Protein AF-A0AAD6PN70-F1 (afdb_monomer)

Secondary structure (DSSP, 8-state):
-------S----TT--EEEEES---S-SS----SS---S-TT--EEEEES-TT---SEEGGGGGGGTT--EEEEES-TT--EEEEPPSS---S---EEE-TT--EEEEES-TT--EEEESSEEE-TT--EEEEES-TT---SEE-TT--GGGS---------EEE-TTEE-TT--EEEEES-TT--EEE-SS--TTTTTT--EEEEE-S---GGGS-TTSHHHHTT-PPP-------S-EEEEES-TT--EEEEHHHHHT-TT--EEEEES---SEEEE--TTS-SS-EEE-TT--EEEEES-TT--BSSSSS-EEE-TT--EEEEES-TT--SS------TTS-PPPPSS-HHHHGGG-SEEEE-HHHHHHHHTTSS-GGGGTT--EEEEES-SS--TTSGGG-TT--EEEEES---SEEE-S---HHHHHHHTT--EEEEES-TT--EEE-S-HHHHHHGGG--EEEEES-TT---SS-TT---SS--EEEEES-SS---SEEHHHHHH-TT--EEEEES-SS--BSEE--GGGTT-EEE-TT--EEEEES-TT--BSBSS--EEE-TT--EEEEES-TT---SBSS-EE-TT---EESSTT---EE--SSHHHHHHHTT-

Foldseek 3Di:
DPPDDPDDDDAPAPAAEDEAEQDADQENDDDDPDPDPLRAQRHAEYEYEQHANHQEAEEQVCLVSLLNHAYDYDEQNANHQEHYEYDPDDDDPDQDERENARHQYDEAYNHQNHQEHYAGQAYAHANHAEYAHEQHQNHQANYHHPPPPVVPPDPDPDVPLREHYEQRYAHQNHAEYHAEANQQHQHNYDLDYDLRHLLNHAYAEAEHPDQPCPPDPNVCSVPVVPDDPPDDPPPPQRHEHEYEQHANHQEQEEPSNQQSPLSHQEYYYYNYQHQEHYEYHPPDPQEEEGENARHQEYAAYQHQNHAENYQGHYAYYDQQHAYDHHYNNPNADQPDAPDDDDDDPDHDHRHHVLNRLQNYQEYEDEPVRLVCQLVPVDQLVSNVNHAEYEYEAAAEASASSQLSRQNYAEYEYEHYEYQEHDEQDHDPSNLNSLLNHQYYAYYQHQNHQEDYDPHPSNLNSQLNHQEYHHENHANHAEHDPQQHANQNHAYYYYENHANHQEHYEPNRQLRQQNHAYDEHEQHANHQAHYEYDQVCAAAEGENNRHAEAYAYQHANHQENYAGAYAYEDARHAEAEHENHQNHQFHYPYHYHDPNYDWYAHDPVRPDTDDDPDRRVRSNVVND

Sequence (623 aa):
MMKQKLCMQIQFPNLEDLKLSSIEVEKIWQDQPGELSCWFVRLTSLIVEGCRNLKYLFTTSMVESLAQLKRLELCDCVSMEEIIIKNGLGEEEQAWIMMLPKLEFLKLKGLPKLTRFCTGHLIQCCFLQELWIEDCPALKTFISNSFSTDAVANNQFEETNSTLFDEKVAFSNIEELRIFGMDNLNMIWHTEFHSDSFCKLKVLRVETRKQVVEYFPTQYAEKISEFRAPGGKLLCFTGRVSARNCPSLKSLFPASVALGLPHLEELKLYCCGVEEIVAEEERLGEAPKFVFPKTSSFILWHLPKLKSFYPGRHTSEWPVLKKIDVSRCDEVPVFDLEQDQLGIQIQQPLFSFEKVIPNLEELYLNVKDAVKVCQGQFSADLFHKLRVLTLRCFDAAPFGILNRFHNMEKLVVTHSYFKELFPCQLVDEEEHTLARIRCLELVYLPDLEKIWNQDLRVDQLLQNLETLEVLSCDSLINLAPSASSFGNLTALKVEDCEALKYLVTSSTARSLAQLSVMSIKECKIVAEIVAGNEDEAGNEIIFRKLESLKLVCLANLTSFCSVNFTFRFPRLTEVIVTNCPKMKTFSLGILSTPRLQKVWLSDEKDKGHWKGDLNITIQQLHI

Solvent-accessible surface area (backbone atoms only — not comparable to full-atom values): 31652 Å² total; per-residue (Å²): 142,86,89,73,74,92,66,89,84,84,65,40,60,81,42,37,73,47,79,46,66,62,44,87,42,54,59,87,72,79,93,70,93,66,95,83,77,62,47,29,64,42,24,29,34,42,37,38,32,46,22,52,48,23,32,42,72,45,42,55,84,49,44,74,32,38,49,47,24,27,34,42,37,42,32,44,22,50,40,22,37,31,43,33,40,68,72,92,73,88,81,71,99,62,89,54,69,47,57,38,66,39,24,32,37,43,37,42,30,41,22,53,46,22,40,28,48,32,59,52,64,32,42,38,29,56,43,23,29,35,41,37,42,29,36,30,60,43,46,45,26,45,57,41,64,96,72,80,71,72,70,80,80,53,99,64,89,65,85,70,88,59,25,34,37,43,62,41,52,43,36,43,40,22,29,36,42,39,40,31,37,42,67,77,50,35,31,61,58,40,70,60,62,56,88,59,35,47,45,49,49,24,33,39,40,38,35,30,72,57,72,79,50,86,86,41,67,82,93,48,39,80,66,61,77,68,68,67,74,80,93,62,83,82,70,89,73,75,7,39,41,36,39,33,31,32,64,47,23,39,38,75,40,40,46,75,52,55,63,38,31,59,60,33,30,32,43,38,40,31,43,28,31,27,34,22,51,28,36,76,42,95,86,61,67,91,56,52,74,39,58,28,67,46,23,31,36,42,36,40,34,42,22,72,54,24,49,34,42,44,85,63,61,66,47,59,45,47,84,49,28,23,33,46,34,72,36,63,37,80,63,42,50,62,86,53,77,92,75,94,63,84,96,55,97,69,83,62,41,65,40,64,50,84,77,32,42,61,52,20,34,34,43,46,35,32,57,75,55,41,53,49,58,56,73,59,79,55,67,50,75,42,35,64,52,26,29,35,44,33,41,36,59,29,70,57,58,76,77,76,52,53,55,48,38,80,52,30,32,32,44,32,42,30,54,28,57,27,46,48,67,43,73,92,76,74,56,78,61,38,52,64,28,50,43,48,28,30,32,43,37,40,37,40,23,52,47,22,41,33,51,44,64,92,33,77,65,62,35,58,29,50,21,49,22,30,32,42,38,40,31,36,27,34,40,21,40,42,67,58,46,74,82,36,44,33,57,46,22,28,37,41,39,40,32,46,21,52,46,21,45,31,48,36,30,50,62,24,52,51,30,32,37,45,20,30,37,42,37,41,31,48,26,42,50,22,37,27,44,36,44,63,60,74,91,53,52,68,42,77,38,49,32,59,40,25,32,35,42,36,43,31,43,22,56,40,22,37,25,46,22,82,45,39,34,30,40,38,25,70,43,24,47,42,37,33,57,22,67,38,85,49,35,56,35,43,51,72,31,55,78,42,52,87,51,50,72,40,37,20,55,47,96,84,58,85,54,65,47,67,70,94,42,69,41,63,34,40,43,58,76,80,108

Nearest PDB structures (foldseek):
  3wpe-assembly1_A-2  TM=3.042E-01  e=4.764E-06  Bos taurus
  8yn1-assembly1_C  TM=4.260E-01  e=6.886E-04  Arabidopsis thaliana
  3v47-assembly1_B  TM=3.946E-01  e=7.193E-04  Danio rerio
  7r53-assembly1_B  TM=2.955E-01  e=2.500E-05  Homo sapiens
  7crf-assembly1_A  TM=2.122E-01  e=2.878E-04  Homo sapiens

pLDDT: mean 78.79, std 17.65, range [23.25, 98.25]

Structure (mmCIF, N/CA/C/O backbone):
data_AF-A0AAD6PN70-F1
#
_entry.id   AF-A0AAD6PN70-F1
#
loop_
_atom_site.group_PDB
_atom_site.id
_atom_site.type_symbol
_atom_site.label_atom_id
_atom_site.label_alt_id
_atom_site.label_comp_id
_atom_site.label_asym_id
_atom_site.label_entity_id
_atom_site.label_seq_id
_atom_site.pdbx_PDB_ins_code
_atom_site.Cartn_x
_atom_site.Cartn_y
_atom_site.Cartn_z
_atom_site.occupancy
_atom_site.B_iso_or_equiv
_atom_site.auth_seq_id
_atom_site.auth_comp_id
_atom_site.auth_asym_id
_atom_site.auth_atom_id
_atom_site.pdbx_PDB_model_num
ATOM 1 N N . MET A 1 1 ? -46.503 27.490 -9.484 1.00 31.95 1 MET A N 1
ATOM 2 C CA . MET A 1 1 ? -47.597 27.356 -8.497 1.00 31.95 1 MET A CA 1
ATOM 3 C C . MET A 1 1 ? -47.939 25.871 -8.338 1.00 31.95 1 MET A C 1
ATOM 5 O O . MET A 1 1 ? -48.911 25.403 -8.899 1.00 31.95 1 MET A O 1
ATOM 9 N N . MET A 1 2 ? -47.104 25.127 -7.606 1.00 26.52 2 MET A N 1
ATOM 10 C CA . MET A 1 2 ? -47.405 23.790 -7.067 1.00 26.52 2 MET A CA 1
ATOM 11 C C . MET A 1 2 ? -47.006 23.817 -5.585 1.00 26.52 2 MET A C 1
ATOM 13 O O . MET A 1 2 ? -46.006 23.255 -5.165 1.00 26.52 2 MET A O 1
ATOM 17 N N . LYS A 1 3 ? -47.762 24.590 -4.796 1.00 34.62 3 LYS A N 1
ATOM 18 C CA . LYS A 1 3 ? -47.795 24.461 -3.336 1.00 34.62 3 LYS A CA 1
ATOM 19 C C . LYS A 1 3 ? -48.897 23.452 -3.026 1.00 34.62 3 LYS A C 1
ATOM 21 O O . LYS A 1 3 ? -50.036 23.850 -2.807 1.00 34.62 3 LYS A O 1
ATOM 26 N N . GLN A 1 4 ? -48.582 22.162 -3.042 1.00 39.41 4 GLN A N 1
ATOM 27 C CA . GLN A 1 4 ? -49.443 21.155 -2.429 1.00 39.41 4 GLN A CA 1
ATOM 28 C C . GLN A 1 4 ? -48.640 20.407 -1.372 1.00 39.41 4 GLN A C 1
ATOM 30 O O . GLN A 1 4 ? -47.782 19.583 -1.665 1.00 39.41 4 GLN A O 1
ATOM 35 N N . LYS A 1 5 ? -48.937 20.777 -0.121 1.00 42.34 5 LYS A N 1
ATOM 36 C CA . LYS A 1 5 ? -48.753 19.956 1.074 1.00 42.34 5 LYS A CA 1
ATOM 37 C C . LYS A 1 5 ? -49.223 18.531 0.757 1.00 42.34 5 LYS A C 1
ATOM 39 O O . LYS A 1 5 ? -50.342 18.383 0.269 1.00 42.34 5 LYS A O 1
ATOM 44 N N . LEU A 1 6 ? -48.440 17.510 1.112 1.00 41.53 6 LEU A N 1
ATOM 45 C CA . LEU A 1 6 ? -48.989 16.180 1.395 1.00 41.53 6 LEU A CA 1
ATOM 46 C C . LEU A 1 6 ? -49.960 16.353 2.574 1.00 41.53 6 LEU A C 1
ATOM 48 O O . LEU A 1 6 ? -49.561 16.452 3.731 1.00 41.53 6 LEU A O 1
ATOM 52 N N . CYS A 1 7 ? -51.231 16.570 2.247 1.00 40.91 7 CYS A N 1
ATOM 53 C CA . CYS A 1 7 ? -52.303 16.865 3.182 1.00 40.91 7 CYS A CA 1
ATOM 54 C C . CYS A 1 7 ? -53.097 15.577 3.410 1.00 40.91 7 CYS A C 1
ATOM 56 O O . CYS A 1 7 ? -53.601 15.003 2.452 1.00 40.91 7 CYS A O 1
ATOM 58 N N . MET A 1 8 ? -53.145 15.152 4.675 1.00 41.69 8 MET A N 1
ATOM 59 C CA . MET A 1 8 ? -54.176 14.355 5.357 1.00 41.69 8 MET A CA 1
ATOM 60 C C . MET A 1 8 ? -54.961 13.324 4.513 1.00 41.69 8 MET A C 1
ATOM 62 O O . MET A 1 8 ? -55.828 13.711 3.741 1.00 41.69 8 MET A O 1
ATOM 66 N N . GLN A 1 9 ? -54.716 12.028 4.787 1.00 46.47 9 GLN A N 1
ATOM 67 C CA . GLN A 1 9 ? -55.476 10.795 4.436 1.00 46.47 9 GLN A CA 1
ATOM 68 C C . GLN A 1 9 ? -54.750 9.726 3.599 1.00 46.47 9 GLN A C 1
ATOM 70 O O . GLN A 1 9 ? -55.306 8.646 3.416 1.00 46.47 9 GLN A O 1
ATOM 75 N N . ILE A 1 10 ? -53.514 9.935 3.137 1.00 52.09 10 ILE A N 1
ATOM 76 C CA . ILE A 1 10 ? -52.811 8.898 2.361 1.00 52.09 10 ILE A CA 1
ATOM 77 C C . ILE A 1 10 ? -51.907 8.079 3.287 1.00 52.09 10 ILE A C 1
ATOM 79 O O . ILE A 1 10 ? -50.810 8.506 3.636 1.00 52.09 10 ILE A O 1
ATOM 83 N N . GLN A 1 11 ? -52.385 6.904 3.698 1.00 57.03 11 GLN A N 1
ATOM 84 C CA . GLN A 1 11 ? -51.545 5.868 4.301 1.00 57.03 11 GLN A CA 1
ATOM 85 C C . GLN A 1 11 ? -50.881 5.058 3.184 1.00 57.03 11 GLN A C 1
ATOM 87 O O . GLN A 1 11 ? -51.539 4.690 2.209 1.00 57.03 11 GLN A O 1
ATOM 92 N N . PHE A 1 12 ? -49.601 4.724 3.348 1.00 64.44 12 PHE A N 1
ATOM 93 C CA . PHE A 1 12 ? -48.882 3.825 2.446 1.00 64.44 12 PHE A CA 1
ATOM 94 C C . PHE A 1 12 ? -48.559 2.503 3.162 1.00 64.44 12 PHE A C 1
ATOM 96 O O . PHE A 1 12 ? -47.392 2.180 3.384 1.00 64.44 12 PHE A O 1
ATOM 103 N N . PRO A 1 13 ? -49.574 1.701 3.541 1.00 67.94 13 PRO A N 1
ATOM 104 C CA . PRO A 1 13 ? -49.379 0.536 4.405 1.00 67.94 13 PRO A CA 1
ATOM 105 C C . PRO A 1 13 ? -48.530 -0.571 3.764 1.00 67.94 13 PRO A C 1
ATOM 107 O O . PRO A 1 13 ? -48.005 -1.409 4.484 1.00 67.94 13 PRO A O 1
ATOM 110 N N . ASN A 1 14 ? -48.390 -0.576 2.433 1.00 76.69 14 ASN A N 1
ATOM 111 C CA . ASN A 1 14 ? -47.619 -1.561 1.665 1.00 76.69 14 ASN A CA 1
ATOM 112 C C . ASN A 1 14 ? -46.322 -1.006 1.060 1.00 76.69 14 ASN A C 1
ATOM 114 O O . ASN A 1 14 ? -45.699 -1.691 0.257 1.00 76.69 14 ASN A O 1
ATOM 118 N N . LEU A 1 15 ? -45.941 0.234 1.373 1.00 80.44 15 LEU A N 1
ATOM 119 C CA . LEU A 1 15 ? -44.710 0.809 0.839 1.00 80.44 15 LEU A CA 1
ATOM 120 C C . LEU A 1 15 ? -43.511 0.235 1.595 1.00 80.44 15 LEU A C 1
ATOM 122 O O . LEU A 1 15 ? -43.388 0.458 2.795 1.00 80.44 15 LEU A O 1
ATOM 126 N N . GLU A 1 16 ? -42.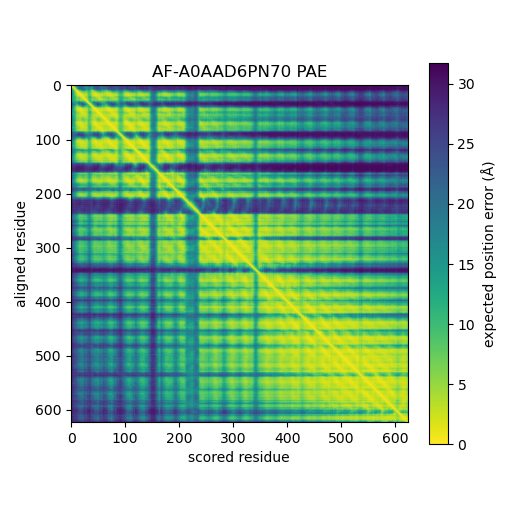658 -0.496 0.880 1.00 87.69 16 GLU A N 1
ATOM 127 C CA . GLU A 1 16 ? -41.459 -1.151 1.423 1.00 87.69 16 GLU A CA 1
ATOM 128 C C . GLU A 1 16 ? -40.186 -0.340 1.126 1.00 87.69 16 GLU A C 1
ATOM 130 O O . GLU A 1 16 ? -39.334 -0.188 2.002 1.00 87.69 16 GLU A O 1
ATOM 135 N N . ASP A 1 17 ? -40.104 0.283 -0.053 1.00 89.81 17 ASP A N 1
ATOM 136 C CA . ASP A 1 17 ? -38.968 1.102 -0.481 1.00 89.81 17 ASP A CA 1
ATOM 137 C C . ASP A 1 17 ? -39.414 2.516 -0.863 1.00 89.81 17 ASP A C 1
ATOM 139 O O . ASP A 1 17 ? -40.289 2.706 -1.712 1.00 89.81 17 ASP A O 1
ATOM 143 N N . LEU A 1 18 ? -38.778 3.524 -0.270 1.00 89.19 18 LEU A N 1
ATOM 144 C CA . LEU A 1 18 ? -39.019 4.928 -0.580 1.00 89.19 18 LEU A CA 1
ATOM 145 C C . LEU A 1 18 ? -37.702 5.636 -0.904 1.00 89.19 18 LEU A C 1
ATOM 147 O O . LEU A 1 18 ? -36.805 5.712 -0.068 1.00 89.19 18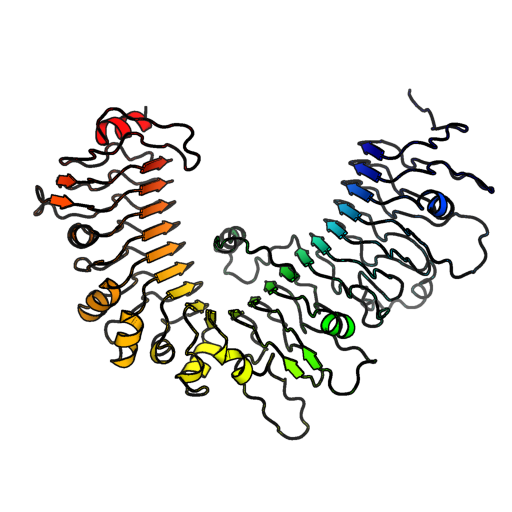 LEU A O 1
ATOM 151 N N . LYS A 1 19 ? -37.604 6.209 -2.108 1.00 90.94 19 LYS A N 1
ATOM 152 C CA . LYS A 1 19 ? -36.508 7.104 -2.495 1.00 90.94 19 LYS A CA 1
ATOM 153 C C . LYS A 1 19 ? -37.036 8.516 -2.739 1.00 90.94 19 LYS A C 1
ATOM 155 O O . LYS A 1 19 ? -37.896 8.725 -3.589 1.00 90.94 19 LYS A O 1
ATOM 160 N N . LEU A 1 20 ? -36.495 9.478 -2.003 1.00 88.81 20 LEU A N 1
ATOM 161 C CA . LEU A 1 20 ? -36.787 10.902 -2.108 1.00 88.81 20 LEU A CA 1
ATOM 162 C C . LEU A 1 20 ? -35.551 11.608 -2.660 1.00 88.81 20 LEU A C 1
ATOM 164 O O . LEU A 1 20 ? -34.488 11.570 -2.046 1.00 88.81 20 LEU A O 1
ATOM 168 N N . SER A 1 21 ? -35.670 12.257 -3.814 1.00 90.38 21 SER A N 1
ATOM 169 C CA . SER A 1 21 ? -34.531 12.913 -4.459 1.00 90.38 21 SER A CA 1
ATOM 170 C C . SER A 1 21 ? -34.855 14.347 -4.841 1.00 90.38 21 SER A C 1
ATOM 172 O O . SER A 1 21 ? -35.908 14.610 -5.417 1.00 90.38 21 SER A O 1
ATOM 174 N N . SER A 1 22 ? -33.937 15.263 -4.527 1.00 87.56 22 SER A N 1
ATOM 175 C CA . SER A 1 22 ? -33.993 16.676 -4.931 1.00 87.56 22 SER A CA 1
ATOM 176 C C . SER A 1 22 ? -35.295 17.389 -4.551 1.00 87.56 22 SER A C 1
ATOM 178 O O . SER A 1 22 ? -35.781 18.248 -5.282 1.00 87.56 22 SER A O 1
ATOM 180 N N . ILE A 1 23 ? -35.870 17.041 -3.397 1.00 82.62 23 ILE A N 1
ATOM 181 C CA . ILE A 1 23 ? -37.094 17.674 -2.905 1.00 82.62 23 ILE A CA 1
ATOM 182 C C . ILE A 1 23 ? -36.752 19.026 -2.268 1.00 82.62 23 ILE A C 1
ATOM 184 O O . ILE A 1 23 ? -35.863 19.132 -1.422 1.00 82.62 23 ILE A O 1
ATOM 188 N N . GLU A 1 24 ? -37.493 20.065 -2.649 1.00 81.31 24 GLU A N 1
ATOM 189 C CA . GLU A 1 24 ? -37.290 21.451 -2.202 1.00 81.31 24 GLU A CA 1
ATOM 190 C C . GLU A 1 24 ? -38.154 21.835 -0.983 1.00 81.31 24 GLU A C 1
ATOM 192 O O . GLU A 1 24 ? -38.578 22.982 -0.849 1.00 81.31 24 GLU A O 1
ATOM 197 N N . VAL A 1 25 ? -38.437 20.890 -0.079 1.00 78.62 25 VAL A N 1
ATOM 198 C CA . VAL A 1 25 ? -39.229 21.140 1.142 1.00 78.62 25 VAL A CA 1
ATOM 199 C C . VAL A 1 25 ? -38.338 21.236 2.378 1.00 78.62 25 VAL A C 1
ATOM 201 O O . VAL A 1 25 ? -37.333 20.539 2.476 1.00 78.62 25 VAL A O 1
ATOM 204 N N . GLU A 1 26 ? -38.729 22.067 3.346 1.00 77.56 26 GLU A N 1
ATOM 205 C CA . GLU A 1 26 ? -38.065 22.114 4.661 1.00 77.56 26 GLU A CA 1
ATOM 206 C C . GLU A 1 26 ? -38.448 20.932 5.559 1.00 77.56 26 GLU A C 1
ATOM 208 O O . GLU A 1 26 ? -37.679 20.543 6.437 1.00 77.56 26 GLU A O 1
ATOM 213 N N . LYS A 1 27 ? -39.638 20.365 5.324 1.00 74.56 27 LYS A N 1
ATOM 214 C CA . LYS A 1 27 ? -40.237 19.270 6.084 1.00 74.56 27 LYS A CA 1
ATOM 215 C C . LYS A 1 27 ? -41.025 18.360 5.144 1.00 74.56 27 LYS A C 1
ATOM 217 O O . LYS A 1 27 ? -41.830 18.854 4.354 1.00 74.56 27 LYS A O 1
ATOM 222 N N . ILE A 1 28 ? -40.802 17.049 5.236 1.00 74.88 28 ILE A N 1
ATOM 223 C CA . ILE A 1 28 ? -41.496 16.055 4.398 1.00 74.88 28 ILE A CA 1
ATOM 224 C C . ILE A 1 28 ? -42.844 15.657 5.019 1.00 74.88 28 ILE A C 1
ATOM 226 O O . ILE A 1 28 ? -43.854 15.579 4.320 1.00 74.88 28 ILE A O 1
ATOM 230 N N . TRP A 1 29 ? -42.871 15.438 6.333 1.00 75.19 29 TRP A N 1
ATOM 231 C CA . TRP A 1 29 ? -44.029 14.909 7.063 1.00 75.19 29 TRP A CA 1
ATOM 232 C C . TRP A 1 29 ? -44.778 16.020 7.807 1.00 75.19 29 TRP A C 1
ATOM 234 O O . TRP A 1 29 ? -44.220 17.083 8.034 1.00 75.19 29 TRP A O 1
ATOM 244 N N . GLN A 1 30 ? -46.038 15.832 8.197 1.00 62.38 30 GLN A N 1
ATOM 245 C CA . GLN A 1 30 ? -46.723 16.779 9.096 1.00 62.38 30 GLN A CA 1
ATOM 246 C C . GLN A 1 30 ? -46.677 16.255 10.530 1.00 62.38 30 GLN A C 1
ATOM 248 O O . GLN A 1 30 ? -46.897 15.066 10.733 1.00 62.38 30 GLN A O 1
ATOM 253 N N . ASP A 1 31 ? -46.470 17.142 11.509 1.00 55.44 31 ASP A N 1
ATOM 254 C CA . ASP A 1 31 ? -46.673 16.791 12.920 1.00 55.44 31 ASP A CA 1
ATOM 255 C C . ASP A 1 31 ? -48.175 16.655 13.151 1.00 55.44 31 ASP A C 1
ATOM 257 O O . ASP A 1 31 ? -48.921 17.624 12.993 1.00 55.44 31 ASP A O 1
ATOM 261 N N . GLN A 1 32 ? -48.637 15.455 13.482 1.00 53.44 32 GLN A N 1
ATOM 262 C CA . GLN A 1 32 ? -50.005 15.229 13.935 1.00 53.44 32 GLN A CA 1
ATOM 263 C C . GLN A 1 32 ? -49.931 14.877 15.425 1.00 53.44 32 GLN A C 1
ATOM 265 O O . GLN A 1 32 ? -49.377 13.830 15.759 1.00 53.44 32 GLN A O 1
ATOM 270 N N . PRO A 1 33 ? -50.438 15.731 16.329 1.00 43.59 33 PRO A N 1
ATOM 271 C CA . PRO A 1 33 ? -50.589 15.365 17.727 1.00 43.59 33 PRO A CA 1
ATOM 272 C C . PRO A 1 33 ? -51.798 14.429 17.861 1.00 43.59 33 PRO A C 1
ATOM 274 O O . PRO A 1 33 ? -52.919 14.813 17.527 1.00 43.59 33 PRO A O 1
ATOM 277 N N . GLY A 1 34 ? -51.573 13.203 18.333 1.00 44.84 34 GLY A N 1
ATOM 278 C CA . GLY A 1 34 ? -52.635 12.237 18.624 1.00 44.84 34 GLY A CA 1
ATOM 279 C C . GLY A 1 34 ? -52.293 10.807 18.208 1.00 44.84 34 GLY A C 1
ATOM 280 O O . GLY A 1 34 ? -51.695 10.574 17.159 1.00 44.84 34 GLY A O 1
ATOM 281 N N . GLU A 1 35 ? -52.682 9.864 19.063 1.00 41.34 35 GLU A N 1
ATOM 282 C CA . GLU A 1 35 ? -52.554 8.413 18.912 1.00 41.34 35 GLU A CA 1
ATOM 283 C C . GLU A 1 35 ? -52.909 7.950 17.477 1.00 41.34 35 GLU A C 1
ATOM 285 O O . GLU A 1 35 ? -53.980 8.277 16.970 1.00 41.34 35 GLU A O 1
ATOM 290 N N . LEU A 1 36 ? -52.035 7.140 16.852 1.00 46.62 36 LEU A N 1
ATOM 291 C CA . LEU A 1 36 ? -52.259 6.361 15.607 1.00 46.62 36 LEU A CA 1
ATOM 292 C C . LEU A 1 36 ? -51.921 7.010 14.243 1.00 46.62 36 LEU A C 1
ATOM 294 O O . LEU A 1 36 ? -52.706 6.932 13.294 1.00 46.62 36 LEU A O 1
ATOM 298 N N . SER A 1 37 ? -50.704 7.528 14.047 1.00 50.88 37 SER A N 1
ATOM 299 C CA . SER A 1 37 ? -50.196 7.861 12.698 1.00 50.88 37 SER A CA 1
ATOM 300 C C . SER A 1 37 ? -49.232 6.800 12.135 1.00 50.88 37 SER A C 1
ATOM 302 O O . SER A 1 37 ? -48.052 7.030 11.896 1.00 50.88 37 SER A O 1
ATOM 304 N N . CYS A 1 38 ? -49.762 5.610 11.843 1.00 51.00 38 CYS A N 1
ATOM 305 C CA . CYS A 1 38 ? -49.042 4.519 11.175 1.00 51.00 38 CYS A CA 1
ATOM 306 C C . CYS A 1 38 ? -48.886 4.777 9.657 1.00 51.00 38 CYS A C 1
ATOM 308 O O . CYS A 1 38 ? -49.593 4.181 8.845 1.00 51.00 38 CYS A O 1
ATOM 310 N N . TRP A 1 39 ? -48.010 5.700 9.242 1.00 57.12 39 TRP A N 1
ATOM 311 C CA . TRP A 1 39 ? -47.881 6.079 7.819 1.00 57.12 39 TRP A CA 1
ATOM 312 C C . TRP A 1 39 ? -47.153 5.017 6.979 1.00 57.12 39 TRP A C 1
ATOM 314 O O . TRP A 1 39 ? -47.453 4.861 5.793 1.00 57.12 39 TRP A O 1
ATOM 324 N N . PHE A 1 40 ? -46.255 4.258 7.619 1.00 63.41 40 PHE A N 1
ATOM 325 C CA . PHE A 1 40 ? -45.285 3.366 6.982 1.00 63.41 40 PHE A CA 1
ATOM 326 C C . PHE A 1 40 ? -45.135 2.027 7.716 1.00 63.41 40 PHE A C 1
ATOM 328 O O . PHE A 1 40 ? -44.051 1.652 8.136 1.00 63.41 40 PHE A O 1
ATOM 335 N N . VAL A 1 41 ? -46.221 1.265 7.863 1.00 66.38 41 VAL A N 1
ATOM 336 C CA . VAL A 1 41 ? -46.200 -0.002 8.631 1.00 66.38 41 VAL A CA 1
ATOM 337 C C . VAL A 1 41 ? -45.208 -1.038 8.069 1.00 66.38 41 VAL A C 1
ATOM 339 O O . VAL A 1 41 ? -44.740 -1.901 8.810 1.00 66.38 41 VAL A O 1
ATOM 342 N N . ARG A 1 42 ? -44.877 -0.966 6.771 1.00 78.31 42 ARG A N 1
ATOM 343 C CA . ARG A 1 42 ? -44.035 -1.947 6.062 1.00 78.31 42 ARG A CA 1
ATOM 344 C C . ARG A 1 42 ? -42.753 -1.373 5.460 1.00 78.31 42 ARG A C 1
ATOM 346 O O . ARG A 1 42 ? -42.064 -2.099 4.754 1.00 78.31 42 ARG A O 1
ATOM 353 N N . LEU A 1 43 ? -42.412 -0.115 5.734 1.00 84.38 43 LEU A N 1
ATOM 354 C CA . LEU A 1 43 ? -41.240 0.504 5.117 1.00 84.38 43 LEU A CA 1
ATOM 355 C C . LEU A 1 43 ? -39.956 -0.140 5.640 1.00 84.38 43 LEU A C 1
ATOM 357 O O . LEU A 1 43 ? -39.658 -0.083 6.831 1.00 84.38 43 LEU A O 1
ATOM 361 N N . THR A 1 44 ? -39.197 -0.740 4.729 1.00 90.44 44 THR A N 1
ATOM 362 C CA . THR A 1 44 ? -37.926 -1.412 4.997 1.00 90.44 44 THR A CA 1
ATOM 363 C C . THR A 1 44 ? -36.726 -0.601 4.526 1.00 90.44 44 THR A C 1
ATOM 365 O O . THR A 1 44 ? -35.651 -0.741 5.105 1.00 90.44 44 THR A O 1
ATOM 368 N N . SER A 1 45 ? -36.885 0.265 3.525 1.00 92.56 45 SER A N 1
ATOM 369 C CA . SER A 1 45 ? -35.790 1.057 2.959 1.00 92.56 45 SER A CA 1
ATOM 370 C C . SER A 1 45 ? -36.209 2.501 2.712 1.00 92.56 45 SER A C 1
ATOM 372 O O . SER A 1 45 ? -37.216 2.762 2.052 1.00 92.56 45 SER A O 1
ATOM 374 N N . LEU A 1 46 ? -35.411 3.445 3.206 1.00 92.25 46 LEU A N 1
ATOM 375 C CA . LEU A 1 46 ? -35.573 4.870 2.942 1.00 92.25 46 LEU A CA 1
ATOM 376 C C . LEU A 1 46 ? -34.257 5.483 2.466 1.00 92.25 46 LEU A C 1
ATOM 378 O O . LEU A 1 46 ? -33.249 5.439 3.170 1.00 92.25 46 LEU A O 1
ATOM 382 N N . ILE A 1 47 ? -34.292 6.111 1.293 1.00 93.31 47 ILE A N 1
ATOM 383 C CA . ILE A 1 47 ? -33.161 6.830 0.702 1.00 93.31 47 ILE A CA 1
ATOM 384 C C . ILE A 1 47 ? -33.581 8.278 0.460 1.00 93.31 47 ILE A C 1
ATOM 386 O O . ILE A 1 47 ? -34.553 8.527 -0.249 1.00 93.31 47 ILE A O 1
ATOM 390 N N . VAL A 1 48 ? -32.842 9.241 1.004 1.00 92.94 48 VAL A N 1
ATOM 391 C CA . VAL A 1 48 ? -33.057 10.674 0.769 1.00 92.94 48 VAL A CA 1
ATOM 392 C C . VAL A 1 48 ? -31.783 11.284 0.201 1.00 92.94 48 VAL A C 1
ATOM 394 O O . VAL A 1 48 ? -30.725 11.219 0.820 1.00 92.94 48 VAL A O 1
ATOM 397 N N . GLU A 1 49 ? -31.877 11.872 -0.988 1.00 93.31 49 GLU A N 1
ATOM 398 C CA . GLU A 1 49 ? -30.720 12.315 -1.766 1.00 93.31 49 GLU A CA 1
ATOM 399 C C . GLU A 1 49 ? -30.906 13.743 -2.287 1.00 93.31 49 GLU A C 1
ATOM 401 O O . GLU A 1 49 ? -31.926 14.074 -2.893 1.00 93.31 49 GLU A O 1
ATOM 406 N N . GLY A 1 50 ? -29.928 14.619 -2.060 1.00 89.19 50 GLY A N 1
ATOM 407 C CA . GLY A 1 50 ? -29.897 15.958 -2.651 1.00 89.19 50 GLY A CA 1
ATOM 408 C C . GLY A 1 50 ? -31.043 16.88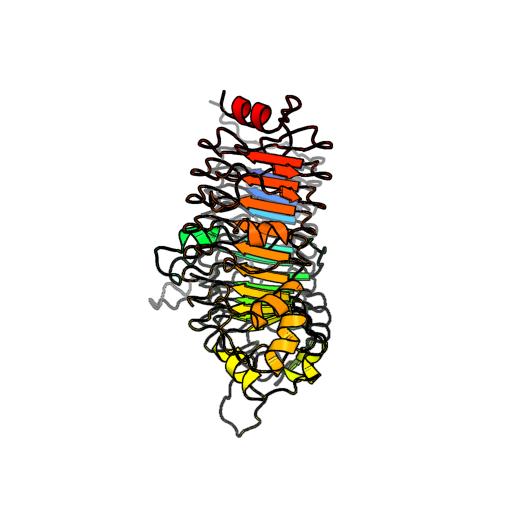6 -2.224 1.00 89.19 50 GLY A C 1
ATOM 409 O O . GLY A 1 50 ? -31.354 17.838 -2.942 1.00 89.19 50 GLY A O 1
ATOM 410 N N . CYS A 1 51 ? -31.703 16.625 -1.090 1.00 89.69 51 CYS A N 1
ATOM 411 C CA . CYS A 1 51 ? -32.784 17.464 -0.561 1.00 89.69 51 CYS A CA 1
ATOM 412 C C . CYS A 1 51 ? -32.193 18.671 0.187 1.00 89.69 51 CYS A C 1
ATOM 414 O O . CYS A 1 51 ? -31.906 18.618 1.381 1.00 89.69 51 CYS A O 1
ATOM 416 N N . ARG A 1 52 ? -31.964 19.772 -0.540 1.00 87.81 52 ARG A N 1
ATOM 417 C CA . ARG A 1 52 ? -31.132 20.900 -0.075 1.00 87.81 52 ARG A CA 1
ATOM 418 C C . ARG A 1 52 ? -31.753 21.762 1.021 1.00 87.81 52 ARG A C 1
ATOM 420 O O . ARG A 1 52 ? -30.996 22.390 1.751 1.00 87.81 52 ARG A O 1
ATOM 427 N N . ASN A 1 53 ? -33.082 21.796 1.137 1.00 88.62 53 ASN A N 1
ATOM 428 C CA . ASN A 1 53 ? -33.800 22.610 2.131 1.00 88.62 53 ASN A CA 1
ATOM 429 C C . ASN A 1 53 ? -34.225 21.811 3.371 1.00 88.62 53 ASN A C 1
ATOM 431 O O . ASN A 1 53 ? -34.673 22.406 4.349 1.00 88.62 53 ASN A O 1
ATOM 435 N N . LEU A 1 54 ? -34.098 20.482 3.331 1.00 88.50 54 LEU A N 1
ATOM 436 C CA . LEU A 1 54 ? -34.570 19.595 4.386 1.00 88.50 54 LEU A CA 1
ATOM 437 C C . LEU A 1 54 ? -33.697 19.749 5.634 1.00 88.50 54 LEU A C 1
ATOM 439 O O . LEU A 1 54 ? -32.492 19.508 5.566 1.00 88.50 54 LEU A O 1
ATOM 443 N N . LYS A 1 55 ? -34.309 20.152 6.754 1.00 88.25 55 LYS A N 1
ATOM 444 C CA . LYS A 1 55 ? -33.599 20.378 8.028 1.00 88.25 55 LYS A CA 1
ATOM 445 C C . LYS A 1 55 ? -33.607 19.167 8.952 1.00 88.25 55 LYS A C 1
ATOM 447 O O . LYS A 1 55 ? -32.649 18.973 9.693 1.00 88.25 55 LYS A O 1
ATOM 452 N N . TYR A 1 56 ? -34.675 18.376 8.890 1.00 86.56 56 TYR A N 1
ATOM 453 C CA . TYR A 1 56 ? -34.835 17.136 9.639 1.00 86.56 56 TYR A CA 1
ATOM 454 C C . TYR A 1 56 ? -35.670 16.125 8.869 1.00 86.56 56 TYR A C 1
ATOM 456 O O . TYR A 1 56 ? -36.464 16.498 8.000 1.00 86.56 56 TYR A O 1
ATOM 464 N N . LEU A 1 57 ? -35.489 14.843 9.186 1.00 85.69 57 LEU A N 1
ATOM 465 C CA . LEU A 1 57 ? -36.183 13.759 8.502 1.00 85.69 57 LEU A CA 1
ATOM 466 C C . LEU A 1 57 ? -37.425 13.298 9.258 1.00 85.69 57 LEU A C 1
ATOM 468 O O . LEU A 1 57 ? -38.464 13.140 8.632 1.00 85.69 57 LEU A O 1
ATOM 472 N N . PHE A 1 58 ? -37.336 13.090 10.569 1.00 82.19 58 PH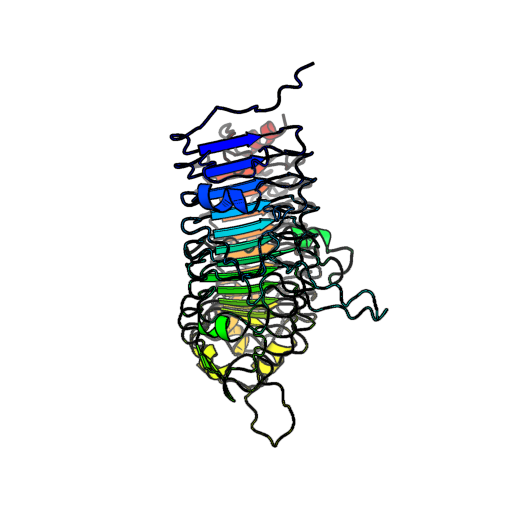E A N 1
ATOM 473 C CA . PHE A 1 58 ? -38.420 12.546 11.389 1.00 82.19 58 PHE A CA 1
ATOM 474 C C . PHE A 1 58 ? -38.608 13.337 12.679 1.00 82.19 58 PHE A C 1
ATOM 476 O O . PHE A 1 58 ? -37.721 14.077 13.103 1.00 82.19 58 PHE A O 1
ATOM 483 N N . THR A 1 59 ? -39.753 13.133 13.324 1.00 78.25 59 THR A N 1
ATOM 484 C CA . THR A 1 59 ? -39.947 13.502 14.728 1.00 78.25 59 THR A CA 1
ATOM 485 C C . THR A 1 59 ? -39.994 12.265 15.623 1.00 78.25 59 THR A C 1
ATOM 487 O O . THR A 1 59 ? -40.206 11.152 15.133 1.00 78.25 59 THR A O 1
ATOM 490 N N . THR A 1 60 ? -39.806 12.432 16.934 1.00 74.44 60 THR A N 1
ATOM 491 C CA . THR A 1 60 ? -39.804 11.321 17.905 1.00 74.44 60 THR A CA 1
ATOM 492 C C . THR A 1 60 ? -41.075 10.466 17.854 1.00 74.44 60 THR A C 1
ATOM 494 O O . THR A 1 60 ? -40.967 9.242 17.867 1.00 74.44 60 THR A O 1
ATOM 497 N N . SER A 1 61 ? -42.264 11.058 17.673 1.00 71.75 61 SER A N 1
ATOM 498 C CA . SER A 1 61 ? -43.520 10.291 17.542 1.00 71.75 61 SER A CA 1
ATOM 499 C C . SER A 1 61 ? -43.591 9.410 16.295 1.00 71.75 61 SER A C 1
ATOM 501 O O . SER A 1 61 ? -44.424 8.512 16.222 1.00 71.75 61 SER A O 1
ATOM 503 N N . MET A 1 62 ? -42.760 9.668 15.282 1.00 74.12 62 MET A N 1
ATOM 504 C CA . MET A 1 62 ? -42.758 8.881 14.048 1.00 74.12 62 MET A CA 1
ATOM 505 C C . MET A 1 62 ? -41.904 7.616 14.154 1.00 74.12 62 MET A C 1
ATOM 507 O O . MET A 1 62 ? -42.044 6.731 13.309 1.00 74.12 62 MET A O 1
ATOM 511 N N . VAL A 1 63 ? -41.032 7.507 15.161 1.00 73.19 63 VAL A N 1
ATOM 512 C CA . VAL A 1 63 ? -40.053 6.413 15.261 1.00 73.19 63 VAL A CA 1
ATOM 513 C C . VAL A 1 63 ? -40.732 5.046 15.381 1.00 73.19 63 VAL A C 1
ATOM 515 O O . VAL A 1 63 ? -40.272 4.092 14.758 1.00 73.19 63 VAL A O 1
ATOM 518 N N . GLU A 1 64 ? -41.874 4.949 16.069 1.00 71.44 64 GLU A N 1
ATOM 519 C CA . GLU A 1 64 ? -42.642 3.695 16.166 1.00 71.44 64 GLU A CA 1
ATOM 520 C C . GLU A 1 64 ? -43.093 3.172 14.794 1.00 71.44 64 GLU A C 1
ATOM 522 O O . GLU A 1 64 ? -43.101 1.965 14.545 1.00 71.44 64 GLU A O 1
ATOM 527 N N . SER A 1 65 ? -43.402 4.075 13.857 1.00 71.62 65 SER A N 1
ATOM 528 C CA . SER A 1 65 ? -43.772 3.698 12.488 1.00 71.62 65 SER A CA 1
ATOM 529 C C . SER A 1 65 ? -42.591 3.160 11.670 1.00 71.62 65 SER A C 1
ATOM 531 O O . SER A 1 65 ? -42.804 2.527 10.642 1.00 71.62 65 SER A O 1
ATOM 533 N N . LEU A 1 66 ? -41.355 3.355 12.140 1.00 75.44 66 LEU A N 1
ATOM 534 C CA . LEU A 1 66 ? -40.120 2.894 11.499 1.00 75.44 66 LEU A CA 1
ATOM 535 C C . LEU A 1 66 ? -39.633 1.549 12.057 1.00 75.44 66 LEU A C 1
ATOM 537 O O . LEU A 1 66 ? -38.518 1.126 11.756 1.00 75.44 66 LEU A O 1
ATOM 541 N N . ALA A 1 67 ? -40.455 0.836 12.835 1.00 79.00 67 ALA A N 1
ATOM 542 C CA . ALA A 1 67 ? -40.078 -0.439 13.452 1.00 79.00 67 ALA A CA 1
ATOM 543 C C . ALA A 1 67 ? -39.648 -1.532 12.446 1.00 79.00 67 ALA A C 1
ATOM 545 O O . ALA A 1 67 ? -38.983 -2.495 12.832 1.00 79.00 67 ALA A O 1
ATOM 546 N N . GLN A 1 68 ? -40.031 -1.409 11.167 1.00 85.25 68 GLN A N 1
ATOM 547 C CA . GLN A 1 68 ? -39.630 -2.326 10.092 1.00 85.25 68 GLN A CA 1
ATOM 548 C C . GLN A 1 68 ? -38.425 -1.849 9.268 1.00 85.25 68 GLN A C 1
ATOM 550 O O . GLN A 1 68 ? -37.944 -2.606 8.424 1.00 85.25 68 GLN A O 1
ATOM 555 N N . LEU A 1 69 ? -37.928 -0.632 9.510 1.00 88.81 69 LEU A N 1
ATOM 556 C CA . LEU A 1 69 ? -36.886 -0.022 8.695 1.00 88.81 69 LEU A CA 1
ATOM 557 C C . LEU A 1 69 ? -35.567 -0.780 8.863 1.00 88.81 69 LEU A C 1
ATOM 559 O O . LEU A 1 69 ? -35.036 -0.877 9.966 1.00 88.81 69 LEU A O 1
ATOM 563 N N . LYS A 1 70 ? -35.042 -1.292 7.749 1.00 92.25 70 LYS A N 1
ATOM 564 C CA . LYS A 1 70 ? -33.767 -2.009 7.648 1.00 92.25 70 LYS A CA 1
ATOM 565 C C . LYS A 1 70 ? -32.647 -1.145 7.093 1.00 92.25 70 LYS A C 1
ATOM 567 O O . LYS A 1 70 ? -31.499 -1.313 7.493 1.00 92.25 70 LYS A O 1
ATOM 572 N N . ARG A 1 71 ? -32.962 -0.221 6.184 1.00 94.56 71 ARG A N 1
ATOM 573 C CA . ARG A 1 71 ? -31.980 0.612 5.487 1.00 94.56 71 ARG A CA 1
ATOM 574 C C . ARG A 1 71 ? -32.379 2.080 5.534 1.00 94.56 71 ARG A C 1
ATOM 576 O O . ARG A 1 71 ? -33.477 2.431 5.107 1.00 94.56 71 ARG A O 1
ATOM 583 N N . LEU A 1 72 ? -31.468 2.927 6.004 1.00 94.38 72 LEU A N 1
ATOM 584 C CA . LEU A 1 72 ? -31.613 4.379 5.969 1.00 94.38 72 LEU A CA 1
ATOM 585 C C . LEU A 1 72 ? -30.383 5.016 5.317 1.00 94.38 72 LEU A C 1
ATOM 587 O O . LEU A 1 72 ? -29.263 4.856 5.801 1.00 94.38 72 LEU A O 1
ATOM 591 N N . GLU A 1 73 ? -30.594 5.763 4.235 1.00 95.94 73 GLU A N 1
ATOM 592 C CA . GLU A 1 73 ? -29.548 6.529 3.556 1.00 95.94 73 GLU A CA 1
ATOM 593 C C . GLU A 1 73 ? -29.924 8.004 3.447 1.00 95.94 73 GLU A C 1
ATOM 595 O O . GLU A 1 73 ? -30.982 8.352 2.924 1.00 95.94 73 GLU A O 1
ATOM 600 N N . LEU A 1 74 ? -29.018 8.874 3.881 1.00 95.06 74 LEU A N 1
ATOM 601 C CA . LEU A 1 74 ? -29.105 10.320 3.725 1.00 95.06 74 LEU A CA 1
ATOM 602 C C . LEU A 1 74 ? -27.862 10.801 2.980 1.00 95.06 74 LEU A C 1
ATOM 604 O O . LEU A 1 74 ? -26.756 10.705 3.507 1.00 95.06 74 LEU A O 1
ATOM 608 N N . CYS A 1 75 ? -28.042 11.302 1.760 1.00 94.94 75 CYS A N 1
ATOM 609 C CA . CYS A 1 75 ? -26.956 11.768 0.899 1.00 94.94 75 CYS A CA 1
ATOM 610 C C . CYS A 1 75 ? -27.186 13.223 0.467 1.00 94.94 75 CYS A C 1
ATOM 612 O O . CYS A 1 75 ? -28.277 13.587 0.028 1.00 94.94 75 CYS A O 1
ATOM 614 N N . ASP A 1 76 ? -26.158 14.062 0.580 1.00 92.44 76 ASP A N 1
ATOM 615 C CA . ASP A 1 76 ? -26.090 15.417 0.011 1.00 92.44 76 ASP A CA 1
ATOM 616 C C . ASP A 1 76 ? -27.249 16.354 0.424 1.00 92.44 76 ASP A C 1
ATOM 618 O O . ASP A 1 76 ? -27.668 17.251 -0.318 1.00 92.44 76 ASP A O 1
ATOM 622 N N . CYS A 1 77 ? -27.789 16.161 1.631 1.00 91.81 77 CYS A N 1
ATOM 623 C CA . CYS A 1 77 ? -28.815 17.021 2.225 1.00 91.81 77 CYS A CA 1
ATOM 624 C C . CYS A 1 77 ? -28.153 18.144 3.039 1.00 91.81 77 CYS A C 1
ATOM 626 O O . CYS A 1 77 ? -28.004 18.066 4.256 1.00 91.81 77 CYS A O 1
ATOM 628 N N . VAL A 1 78 ? -27.732 19.204 2.345 1.00 91.19 78 VAL A N 1
ATOM 629 C CA . VAL A 1 78 ? -26.831 20.241 2.889 1.00 91.19 78 VAL A CA 1
ATOM 630 C C . VAL A 1 78 ? -27.392 21.084 4.042 1.00 91.19 78 VAL A C 1
ATOM 632 O O . VAL A 1 78 ? -26.613 21.676 4.790 1.00 91.19 78 VAL A O 1
ATOM 635 N N . SER A 1 79 ? -28.717 21.147 4.196 1.00 91.94 79 SER A N 1
ATOM 636 C CA . SER A 1 79 ? -29.373 21.878 5.292 1.00 91.94 79 SER A CA 1
ATOM 637 C C . SER A 1 79 ? -29.779 20.999 6.471 1.00 91.94 79 SER A C 1
ATOM 639 O O . SER A 1 79 ? -30.363 21.524 7.412 1.00 91.94 79 SER A O 1
ATOM 641 N N . MET A 1 80 ? -29.481 19.697 6.430 1.00 91.81 80 MET A N 1
ATOM 642 C CA . MET A 1 80 ? -29.842 18.764 7.496 1.00 91.81 80 MET A CA 1
ATOM 643 C C . MET A 1 80 ? -29.084 19.124 8.777 1.00 91.81 80 MET A C 1
ATOM 645 O O . MET A 1 80 ? -27.855 19.114 8.775 1.00 91.81 80 MET A O 1
ATOM 649 N N . GLU A 1 81 ? -29.805 19.435 9.851 1.00 90.19 81 GLU A N 1
ATOM 650 C CA . GLU A 1 81 ? -29.241 19.817 11.156 1.00 90.19 81 GLU A CA 1
ATOM 651 C C . GLU A 1 81 ? -29.324 18.660 12.164 1.00 90.19 81 GLU A C 1
ATOM 653 O O . GLU A 1 81 ? -28.376 18.419 12.919 1.00 90.19 81 GLU A O 1
ATOM 658 N N . GLU A 1 82 ? -30.427 17.910 12.122 1.00 87.62 82 GLU A N 1
ATOM 659 C CA . GLU A 1 82 ? -30.731 16.760 12.977 1.00 87.62 82 GLU A CA 1
ATOM 660 C C . GLU A 1 82 ? -31.632 15.782 12.211 1.00 87.62 82 GLU A C 1
ATOM 662 O O . GLU A 1 82 ? -32.500 16.211 11.460 1.00 87.62 82 GLU A O 1
ATOM 667 N N . ILE A 1 83 ? -31.455 14.468 12.366 1.00 88.69 83 ILE A N 1
ATOM 668 C CA . ILE A 1 83 ? -32.247 13.488 11.598 1.00 88.69 83 ILE A CA 1
ATOM 669 C C . ILE A 1 83 ? -33.603 13.257 12.262 1.00 88.69 83 ILE A C 1
ATOM 671 O O . ILE A 1 83 ? -34.623 13.231 11.568 1.00 88.69 83 ILE A O 1
ATOM 675 N N . ILE A 1 84 ? -33.618 13.121 13.589 1.00 84.62 84 ILE A N 1
ATOM 676 C CA . ILE A 1 84 ? -34.827 12.910 14.389 1.00 84.62 84 ILE A CA 1
ATOM 677 C C . ILE A 1 84 ? -34.934 14.015 15.439 1.00 84.62 84 ILE A C 1
ATOM 679 O O . ILE A 1 84 ? -34.138 14.048 16.374 1.00 84.62 84 ILE A O 1
ATOM 683 N N . ILE A 1 85 ? -35.932 14.889 15.304 1.00 79.50 85 ILE A N 1
ATOM 684 C CA . ILE A 1 85 ? -36.172 15.995 16.244 1.00 79.50 85 ILE A CA 1
ATOM 685 C C . ILE A 1 85 ? -37.191 15.606 17.324 1.00 79.50 85 ILE A C 1
ATOM 687 O O . ILE A 1 85 ? -38.122 14.836 17.070 1.00 79.50 85 ILE A O 1
ATOM 691 N N . LYS A 1 86 ? -37.066 16.174 18.529 1.00 75.06 86 LYS A N 1
ATOM 692 C CA . LYS A 1 86 ? -38.074 16.017 19.592 1.00 75.06 86 LYS A CA 1
ATOM 693 C C . LYS A 1 86 ? -39.361 16.770 19.234 1.00 75.06 86 LYS A C 1
ATOM 695 O O . LYS A 1 86 ? -39.306 17.922 18.804 1.00 75.06 86 LYS A O 1
ATOM 700 N N . ASN A 1 87 ? -40.519 16.153 19.471 1.00 68.19 87 ASN A N 1
ATOM 701 C CA . ASN A 1 87 ? -41.797 16.857 19.390 1.00 68.19 87 ASN A CA 1
ATOM 702 C C . ASN A 1 87 ? -41.885 17.961 20.453 1.00 68.19 87 ASN A C 1
ATOM 704 O O . ASN A 1 87 ? -41.751 17.720 21.654 1.00 68.19 87 ASN A O 1
ATOM 708 N N . GLY A 1 88 ? -42.144 19.190 20.014 1.00 56.25 88 GLY A N 1
ATOM 709 C CA . GLY A 1 88 ? -42.499 20.274 20.918 1.00 56.25 88 GLY A CA 1
ATOM 710 C C . GLY A 1 88 ? -43.939 20.086 21.371 1.00 56.25 88 GLY A C 1
ATOM 711 O O . GLY A 1 88 ? -44.828 20.365 20.575 1.00 56.25 88 GLY A O 1
ATOM 712 N N . LEU A 1 89 ? -44.134 19.578 22.596 1.00 43.34 89 LEU A N 1
ATOM 713 C CA . LEU A 1 89 ? -45.236 19.825 23.551 1.00 43.34 89 LEU A CA 1
ATOM 714 C C . LEU A 1 89 ? -45.430 18.597 24.472 1.00 43.34 89 LEU A C 1
ATOM 716 O O . LEU A 1 89 ? -45.995 17.593 24.062 1.00 43.34 89 LEU A O 1
ATOM 720 N N . GLY A 1 90 ? -45.021 18.714 25.740 1.00 51.56 90 GLY A N 1
ATOM 721 C CA . GLY A 1 90 ? -45.668 18.003 26.854 1.00 51.56 90 GLY A CA 1
ATOM 722 C C . GLY A 1 90 ? -45.333 16.531 27.127 1.00 51.56 90 GLY A C 1
ATOM 723 O O . GLY A 1 90 ? -45.961 15.969 28.016 1.00 51.56 90 GLY A O 1
ATOM 724 N N . GLU A 1 91 ? -44.375 15.899 26.446 1.00 47.50 91 GLU A N 1
ATOM 725 C CA . GLU A 1 91 ? -43.911 14.563 26.859 1.00 47.50 91 GLU A CA 1
ATOM 726 C C . GLU A 1 91 ? -43.098 14.676 28.159 1.00 47.50 91 GLU A C 1
ATOM 728 O O . GLU A 1 91 ? -42.017 15.278 28.181 1.00 47.50 91 GLU A O 1
ATOM 733 N N . GLU A 1 92 ? -43.680 14.148 29.241 1.00 46.44 92 GLU A N 1
ATOM 734 C CA . GLU A 1 92 ? -43.090 14.068 30.576 1.00 46.44 92 GLU A CA 1
ATOM 735 C C . GLU A 1 92 ? -41.706 13.407 30.556 1.00 46.44 92 GLU A C 1
ATOM 737 O O . GLU A 1 92 ? -41.391 12.560 29.720 1.00 46.44 92 GLU A O 1
ATOM 742 N N . GLU A 1 93 ? -40.897 13.827 31.526 1.00 50.25 93 GLU A N 1
ATOM 743 C CA . GLU A 1 93 ? -39.518 13.447 31.832 1.00 50.25 93 GLU A CA 1
ATOM 744 C C . GLU A 1 93 ? -39.348 11.947 32.132 1.00 50.25 93 GLU A C 1
ATOM 746 O O . GLU A 1 93 ? -39.004 11.537 33.239 1.00 50.25 93 GLU A O 1
ATOM 751 N N . GLN A 1 94 ? -39.577 11.093 31.144 1.00 47.84 94 GLN A N 1
ATOM 752 C CA . GLN A 1 94 ? -39.201 9.689 31.206 1.00 47.84 94 GLN A CA 1
ATOM 753 C C . GLN A 1 94 ? -37.996 9.471 30.288 1.00 47.84 94 GLN A C 1
ATOM 755 O O . GLN A 1 94 ? -37.887 10.051 29.207 1.00 47.84 94 GLN A O 1
ATOM 760 N N . ALA A 1 95 ? -37.057 8.634 30.722 1.00 46.47 95 ALA A N 1
ATOM 761 C CA . ALA A 1 95 ? -35.899 8.241 29.931 1.00 46.47 95 ALA A CA 1
ATOM 762 C C . ALA A 1 95 ? -36.352 7.344 28.764 1.00 46.47 95 ALA A C 1
ATOM 764 O O . ALA A 1 95 ? -36.411 6.124 28.896 1.00 46.47 95 ALA A O 1
ATOM 765 N N . TRP A 1 96 ? -36.745 7.940 27.636 1.00 52.91 96 TRP A N 1
ATOM 766 C CA . TRP A 1 96 ? -37.209 7.174 26.478 1.00 52.91 96 TRP A CA 1
ATOM 767 C C . TRP A 1 96 ? -36.009 6.611 25.715 1.00 52.91 96 TRP A C 1
ATOM 769 O O . TRP A 1 96 ? -35.089 7.341 25.336 1.00 52.91 96 TRP A O 1
ATOM 779 N N . ILE A 1 97 ? -36.036 5.297 25.493 1.00 57.44 97 ILE A N 1
ATOM 780 C CA . ILE A 1 97 ? -35.086 4.583 24.644 1.00 57.44 97 ILE A CA 1
ATOM 781 C C . ILE A 1 97 ? -35.613 4.648 23.215 1.00 57.44 97 ILE A C 1
ATOM 783 O O . ILE A 1 97 ? -36.679 4.113 22.910 1.00 57.44 97 ILE A O 1
ATOM 787 N N . MET A 1 98 ? -34.858 5.278 22.322 1.00 65.38 98 MET A N 1
ATOM 788 C CA . MET A 1 98 ? -35.195 5.281 20.908 1.00 65.38 98 MET A CA 1
ATOM 789 C C . MET A 1 98 ? -34.734 3.962 20.281 1.00 65.38 98 MET A C 1
ATOM 791 O O . MET A 1 98 ? -33.535 3.693 20.187 1.00 65.38 98 MET A O 1
ATOM 795 N N . MET A 1 99 ? -35.685 3.128 19.856 1.00 63.00 99 MET A N 1
ATOM 796 C CA . MET A 1 99 ? -35.395 1.833 19.237 1.00 63.00 99 MET A CA 1
ATOM 797 C C . MET A 1 99 ? -35.670 1.859 17.737 1.00 63.00 99 MET A C 1
ATOM 799 O O . MET A 1 99 ? -36.803 2.063 17.306 1.00 63.00 99 MET A O 1
ATOM 803 N N . LEU A 1 100 ? -34.642 1.557 16.944 1.00 78.12 100 LEU A N 1
ATOM 804 C CA . LEU A 1 100 ? -34.775 1.182 15.534 1.00 78.12 100 LEU A CA 1
ATOM 805 C C . LEU A 1 100 ? -34.431 -0.311 15.422 1.00 78.12 100 LEU A C 1
ATOM 807 O O . LEU A 1 100 ? -33.313 -0.679 15.054 1.00 78.12 100 LEU A O 1
ATOM 811 N N . PRO A 1 101 ? -35.367 -1.199 15.805 1.00 77.12 101 PRO A N 1
ATOM 812 C CA . PRO A 1 101 ? -35.064 -2.580 16.165 1.00 77.12 101 PRO A CA 1
ATOM 813 C C . PRO A 1 101 ? -34.741 -3.473 14.968 1.00 77.12 101 PRO A C 1
ATOM 815 O O . PRO A 1 101 ? -34.390 -4.624 15.173 1.00 77.12 101 PRO A O 1
ATOM 818 N N . LYS A 1 102 ? -34.893 -2.998 13.731 1.00 86.44 102 LYS A N 1
ATOM 819 C CA . LYS A 1 102 ? -34.571 -3.767 12.521 1.00 86.44 102 LYS A CA 1
ATOM 820 C C . LYS A 1 102 ? -33.568 -3.076 11.613 1.00 86.44 102 LYS A C 1
ATOM 822 O O . LYS A 1 102 ? -33.289 -3.611 10.547 1.00 86.44 102 LYS A O 1
ATOM 827 N N . LEU A 1 103 ? -33.034 -1.923 12.017 1.00 90.44 103 LEU A N 1
ATOM 828 C CA . LEU A 1 103 ? -32.097 -1.180 11.188 1.00 90.44 103 LEU A CA 1
ATOM 829 C C . LEU A 1 103 ? -30.802 -1.982 11.070 1.00 90.44 103 LEU A C 1
ATOM 831 O O . LEU A 1 103 ? -30.137 -2.207 12.072 1.00 90.44 103 LEU A O 1
ATOM 835 N N . GLU A 1 104 ? -30.482 -2.413 9.854 1.00 92.94 104 GLU A N 1
ATOM 836 C CA . GLU A 1 104 ? -29.303 -3.206 9.495 1.00 92.94 104 GLU A CA 1
ATOM 837 C C . GLU A 1 104 ? -28.215 -2.309 8.876 1.00 92.94 104 GLU A C 1
ATOM 839 O O . GLU A 1 104 ? -27.028 -2.534 9.110 1.00 92.94 104 GLU A O 1
ATOM 844 N N . PHE A 1 105 ? -28.606 -1.255 8.148 1.00 92.75 105 PHE A N 1
ATOM 845 C CA . PHE A 1 105 ? -27.694 -0.341 7.454 1.00 92.75 105 PHE A CA 1
ATOM 846 C C . PHE A 1 105 ? -28.080 1.130 7.648 1.00 92.75 105 PHE A C 1
ATOM 848 O O . PHE A 1 105 ? -29.213 1.527 7.351 1.00 92.75 105 PHE A O 1
ATOM 855 N N . LEU A 1 106 ? -27.108 1.953 8.046 1.00 95.06 106 LEU A N 1
ATOM 856 C CA . LEU A 1 106 ? -27.238 3.407 8.141 1.00 95.06 106 LEU A CA 1
ATOM 857 C C . LEU A 1 106 ? -26.093 4.104 7.402 1.00 95.06 106 LEU A C 1
ATOM 859 O O . LEU A 1 106 ? -24.923 3.889 7.715 1.00 95.06 106 LEU A O 1
ATOM 863 N N . LYS A 1 107 ? -26.427 4.993 6.463 1.00 95.44 107 LYS A N 1
ATOM 864 C CA . LYS A 1 107 ? -25.446 5.828 5.758 1.00 95.44 107 LYS A CA 1
ATOM 865 C C . LYS A 1 107 ? -25.809 7.301 5.806 1.00 95.44 107 LYS A C 1
ATOM 867 O O . LYS A 1 107 ? -26.887 7.698 5.369 1.00 95.44 107 LYS A O 1
ATOM 872 N N . LEU A 1 108 ? -24.857 8.100 6.265 1.00 95.88 108 LEU A N 1
ATOM 873 C CA . LEU A 1 108 ? -24.907 9.552 6.347 1.00 95.88 108 LEU A CA 1
ATOM 874 C C . LEU A 1 108 ? -23.769 10.104 5.496 1.00 95.88 108 LEU A C 1
ATOM 876 O O . LEU A 1 108 ? -22.607 9.880 5.817 1.00 95.88 108 LEU A O 1
ATOM 880 N N . LYS A 1 109 ? -24.084 10.779 4.393 1.00 94.56 109 LYS A N 1
ATOM 881 C CA . LYS A 1 109 ? -23.087 11.277 3.445 1.00 94.56 109 LYS A CA 1
ATOM 882 C C . LYS A 1 109 ? -23.357 12.720 3.049 1.00 94.56 109 LYS A C 1
ATOM 884 O O . LYS A 1 109 ? -24.460 13.037 2.612 1.00 94.56 109 LYS A O 1
ATOM 889 N N . GLY A 1 110 ? -22.342 13.577 3.134 1.00 91.19 110 GLY A N 1
ATOM 890 C CA . GLY A 1 110 ? -22.431 14.950 2.630 1.00 91.19 110 GLY A CA 1
ATOM 891 C C . GLY A 1 110 ? -23.464 15.787 3.388 1.00 91.19 110 GLY A C 1
ATOM 892 O O . GLY A 1 110 ? -24.277 16.482 2.775 1.00 91.19 110 GLY A O 1
ATOM 893 N N . LEU A 1 111 ? -23.454 15.701 4.723 1.00 93.31 111 LEU A N 1
ATOM 894 C CA . LEU A 1 111 ? -24.374 16.414 5.617 1.00 93.31 111 LEU A CA 1
ATOM 895 C C . LEU A 1 111 ? -23.599 17.456 6.452 1.00 93.31 111 LEU A C 1
ATOM 897 O O . LEU A 1 111 ? -23.360 17.255 7.642 1.00 93.31 111 LEU A O 1
ATOM 901 N N . PRO A 1 112 ? -23.171 18.584 5.851 1.00 91.00 112 PRO A N 1
ATOM 902 C CA . PRO A 1 112 ? -22.258 19.544 6.476 1.00 91.00 112 PRO A CA 1
ATOM 903 C C . PRO A 1 112 ? -22.801 20.239 7.728 1.00 91.00 112 PRO A C 1
ATOM 905 O O . PRO A 1 112 ? -22.004 20.672 8.556 1.00 91.00 112 PRO A O 1
ATOM 908 N N . LYS A 1 113 ? -24.127 20.361 7.869 1.00 92.25 113 LYS A N 1
ATOM 909 C CA . LYS A 1 113 ? -24.782 20.985 9.029 1.00 92.25 113 LYS A CA 1
ATOM 910 C C . LYS A 1 113 ? -25.263 19.989 10.082 1.00 92.25 113 LYS A C 1
ATOM 912 O O . LYS A 1 113 ? -25.751 20.426 11.120 1.00 92.25 113 LYS A O 1
ATOM 917 N N . LEU A 1 114 ? -25.127 18.684 9.840 1.00 91.81 114 LEU A N 1
ATOM 918 C CA . LEU A 1 114 ? -25.643 17.674 10.752 1.00 91.81 114 LEU A CA 1
ATOM 919 C C . LEU A 1 114 ? -24.825 17.706 12.039 1.00 91.81 114 LEU A C 1
ATOM 921 O O . LEU A 1 114 ? -23.636 17.406 12.013 1.00 91.81 114 LEU A O 1
ATOM 925 N N . THR A 1 115 ? -25.460 18.061 13.153 1.00 88.06 115 THR A N 1
ATOM 926 C CA . THR A 1 115 ? -24.773 18.172 14.450 1.00 88.06 115 THR A CA 1
ATOM 927 C C . THR A 1 115 ? -24.930 16.932 15.322 1.00 88.06 115 THR A C 1
ATOM 929 O O . THR A 1 115 ? -24.078 16.689 16.174 1.00 88.06 115 THR A O 1
ATOM 932 N N . ARG A 1 116 ? -26.010 16.168 15.115 1.00 86.94 116 ARG A N 1
ATOM 933 C CA . ARG A 1 116 ? -26.407 14.972 15.876 1.00 86.94 116 ARG A CA 1
ATOM 934 C C . ARG A 1 116 ? -27.406 14.136 15.075 1.00 86.94 116 ARG A C 1
ATOM 936 O O . ARG A 1 116 ? -28.119 14.674 14.229 1.00 86.94 116 ARG A O 1
ATOM 943 N N . PHE A 1 117 ? -27.503 12.839 15.358 1.00 87.06 117 PHE A N 1
ATOM 944 C CA . PHE A 1 117 ? -28.554 11.982 14.802 1.00 87.06 117 PHE A CA 1
ATOM 945 C C . PHE A 1 117 ? -29.917 12.313 15.429 1.00 87.06 117 PHE A C 1
ATOM 947 O O . PHE A 1 117 ? -30.907 12.477 14.714 1.00 87.06 117 PHE A O 1
ATOM 954 N N . CYS A 1 118 ? -29.953 12.454 16.755 1.00 81.31 118 CYS A N 1
ATOM 955 C CA . CYS A 1 118 ? -31.162 12.756 17.517 1.00 81.31 118 CYS A CA 1
ATOM 956 C C . CYS A 1 118 ? -30.862 13.400 18.879 1.00 81.31 118 CYS A C 1
ATOM 958 O O . CYS A 1 118 ? -29.766 13.256 19.433 1.00 81.31 118 CYS A O 1
ATOM 960 N N . THR A 1 119 ? -31.890 14.002 19.468 1.00 75.19 119 THR A N 1
ATOM 961 C CA . THR A 1 119 ? -31.910 14.501 20.842 1.00 75.19 119 THR A CA 1
ATOM 962 C C . THR A 1 119 ? -32.707 13.531 21.712 1.00 75.19 119 THR A C 1
ATOM 964 O O . THR A 1 119 ? -33.902 13.340 21.490 1.00 75.19 119 THR A O 1
ATOM 967 N N . GLY A 1 120 ? -32.064 12.901 22.697 1.00 69.62 120 GLY A N 1
ATOM 968 C CA . GLY A 1 120 ? -32.685 11.864 23.530 1.00 69.62 120 GLY A CA 1
ATOM 969 C C . GLY A 1 120 ? -31.699 11.203 24.493 1.00 69.62 120 GLY A C 1
ATOM 970 O O . GLY A 1 120 ? -30.524 11.549 24.490 1.00 69.62 120 GLY A O 1
ATOM 971 N N . HIS A 1 121 ? -32.183 10.261 25.310 1.00 66.25 121 HIS A N 1
ATOM 972 C CA . HIS A 1 121 ? -31.404 9.656 26.401 1.00 66.25 121 HIS A CA 1
ATOM 973 C C . HIS A 1 121 ? -30.600 8.411 25.995 1.00 66.25 121 HIS A C 1
ATOM 975 O O . HIS A 1 121 ? -29.516 8.201 26.529 1.00 66.25 121 HIS A O 1
ATOM 981 N N . LEU A 1 122 ? -31.115 7.589 25.073 1.00 67.44 122 LEU A N 1
ATOM 982 C CA . LEU A 1 122 ? -30.443 6.382 24.577 1.00 67.44 122 LEU A CA 1
ATOM 983 C C . LEU A 1 122 ? -30.940 6.044 23.161 1.00 67.44 122 LEU A C 1
ATOM 985 O O . LEU A 1 122 ? -32.150 6.092 22.921 1.00 67.44 122 LEU A O 1
ATOM 989 N N . ILE A 1 123 ? -30.045 5.643 22.250 1.00 75.62 123 ILE A N 1
ATOM 990 C CA . ILE A 1 123 ? -30.418 4.928 21.019 1.00 75.62 123 ILE A CA 1
ATOM 991 C C . ILE A 1 123 ? -29.969 3.477 21.110 1.00 75.62 123 ILE A C 1
ATOM 993 O O . ILE A 1 123 ? -28.816 3.172 21.428 1.00 75.62 123 ILE A O 1
ATOM 997 N N . GLN A 1 124 ? -30.878 2.575 20.765 1.00 76.69 124 GLN A N 1
ATOM 998 C CA . GLN A 1 124 ? -30.578 1.160 20.679 1.00 76.69 124 GLN A CA 1
ATOM 999 C C . GLN A 1 124 ? -30.908 0.649 19.276 1.00 76.69 124 GLN A C 1
ATOM 1001 O O . GLN A 1 124 ? -32.072 0.511 18.888 1.00 76.69 124 GLN A O 1
ATOM 1006 N N . CYS A 1 125 ? -29.855 0.350 18.514 1.00 80.69 125 CYS A N 1
ATOM 1007 C CA . CYS A 1 125 ? -29.946 -0.256 17.186 1.00 80.69 125 CYS A CA 1
ATOM 1008 C C . CYS A 1 125 ? -29.324 -1.652 17.244 1.00 80.69 125 CYS A C 1
ATOM 1010 O O . CYS A 1 125 ? -28.234 -1.890 16.725 1.00 80.69 125 CYS A O 1
ATOM 1012 N N . CYS A 1 126 ? -30.017 -2.586 17.905 1.00 79.56 126 CYS A N 1
ATOM 1013 C CA . CYS A 1 126 ? -29.491 -3.926 18.165 1.00 79.56 126 CYS A CA 1
ATOM 1014 C C . CYS A 1 126 ? -29.074 -4.680 16.903 1.00 79.56 126 CYS A C 1
ATOM 1016 O O . CYS A 1 126 ? -28.223 -5.544 17.015 1.00 79.56 126 CYS A O 1
ATOM 1018 N N . PHE A 1 127 ? -29.655 -4.403 15.735 1.00 84.88 127 PHE A N 1
ATOM 1019 C CA . PHE A 1 127 ? -29.406 -5.151 14.495 1.00 84.88 127 PHE A CA 1
ATOM 1020 C C . PHE A 1 127 ? -28.521 -4.409 13.494 1.00 84.88 127 PHE A C 1
ATOM 1022 O O . PHE A 1 127 ? -28.291 -4.937 12.409 1.00 84.88 127 PHE A O 1
ATOM 1029 N N . LEU A 1 128 ? -28.011 -3.225 13.850 1.00 89.19 128 LEU A N 1
ATOM 1030 C CA . LEU A 1 128 ? -27.186 -2.434 12.944 1.00 89.19 128 LEU A CA 1
ATOM 1031 C C . LEU A 1 128 ? -25.898 -3.196 12.658 1.00 89.19 128 LEU A C 1
ATOM 1033 O O . LEU A 1 128 ? -25.145 -3.458 13.588 1.00 89.19 128 LEU A O 1
ATOM 1037 N N . GLN A 1 129 ? -25.675 -3.550 11.394 1.00 89.12 129 GLN A N 1
ATOM 1038 C CA . GLN A 1 129 ? -24.491 -4.262 10.913 1.00 89.12 129 GLN A CA 1
ATOM 1039 C C . GLN A 1 129 ? -23.494 -3.294 10.281 1.00 89.12 129 GLN A C 1
ATOM 1041 O O . GLN A 1 129 ? -22.290 -3.453 10.468 1.00 89.12 129 GLN A O 1
ATOM 1046 N N . GLU A 1 130 ? -23.984 -2.271 9.578 1.00 91.56 130 GLU A N 1
ATOM 1047 C CA . GLU A 1 130 ? -23.149 -1.323 8.843 1.00 91.56 130 GLU A CA 1
ATOM 1048 C C . GLU A 1 130 ? -23.525 0.132 9.155 1.00 91.56 130 GLU A C 1
ATOM 1050 O O . GLU A 1 130 ? -24.685 0.534 9.015 1.00 91.56 130 GLU A O 1
ATOM 1055 N N . LEU A 1 131 ? -22.526 0.938 9.525 1.00 93.00 131 LEU A N 1
ATOM 1056 C CA . LEU A 1 131 ? -22.663 2.378 9.748 1.00 93.00 131 LEU A CA 1
ATOM 1057 C C . LEU A 1 131 ? -21.612 3.152 8.957 1.00 93.00 131 LEU A C 1
ATOM 1059 O O . LEU A 1 131 ? -20.411 2.997 9.186 1.00 93.00 131 LEU A O 1
ATOM 1063 N N . TRP A 1 132 ? -22.057 3.986 8.020 1.00 93.94 132 TRP A N 1
ATOM 1064 C CA . TRP A 1 132 ? -21.183 4.819 7.197 1.00 93.94 132 TRP A CA 1
ATOM 1065 C C . TRP A 1 132 ? -21.473 6.297 7.465 1.00 93.94 132 TRP A C 1
ATOM 1067 O O . TRP A 1 132 ? -22.594 6.761 7.265 1.00 93.94 132 TRP A O 1
ATOM 1077 N N . ILE A 1 133 ? -20.460 7.040 7.899 1.00 92.69 133 ILE A N 1
ATOM 1078 C CA . ILE A 1 133 ? -20.517 8.482 8.130 1.00 92.69 133 ILE A CA 1
ATOM 1079 C C . ILE A 1 133 ? -19.438 9.126 7.263 1.00 92.69 133 ILE A C 1
ATOM 1081 O O . ILE A 1 133 ? -18.246 8.964 7.505 1.00 92.69 133 ILE A O 1
ATOM 1085 N N . GLU A 1 134 ? -19.857 9.843 6.230 1.00 91.69 134 GLU A N 1
ATOM 1086 C CA . GLU A 1 134 ? -18.983 10.460 5.240 1.00 91.69 134 GLU A CA 1
ATOM 1087 C C . GLU A 1 134 ? -19.281 11.963 5.172 1.00 91.69 134 GLU A C 1
ATOM 1089 O O . GLU A 1 134 ? -20.421 12.378 4.961 1.00 91.69 134 GLU A O 1
ATOM 1094 N N . ASP A 1 135 ? -18.261 12.803 5.325 1.00 88.50 135 ASP A N 1
ATOM 1095 C CA . ASP A 1 135 ? -18.349 14.247 5.087 1.00 88.50 135 ASP A CA 1
ATOM 1096 C C . ASP A 1 135 ? -19.435 14.952 5.922 1.00 88.50 135 ASP A C 1
ATOM 1098 O O . ASP A 1 135 ? -20.221 15.762 5.421 1.00 88.50 135 ASP A O 1
ATOM 1102 N N . CYS A 1 136 ? -19.475 14.632 7.217 1.00 90.44 136 CYS A N 1
ATOM 1103 C CA . CYS A 1 136 ? -20.368 15.236 8.211 1.00 90.44 136 CYS A CA 1
ATOM 1104 C C . CYS A 1 136 ? -19.562 16.049 9.254 1.00 90.44 136 CYS A C 1
ATOM 1106 O O . CYS A 1 136 ? -19.534 15.683 10.425 1.00 90.44 136 CYS A O 1
ATOM 1108 N N . PRO A 1 137 ? -18.861 17.134 8.871 1.00 87.88 137 PRO A N 1
ATOM 1109 C CA . PRO A 1 137 ? -17.883 17.830 9.721 1.00 87.88 137 PRO A CA 1
ATOM 1110 C C . PRO A 1 137 ? -18.446 18.473 11.000 1.00 87.88 137 PRO A C 1
ATOM 1112 O O . PRO A 1 137 ? -17.679 18.735 11.927 1.00 87.88 137 PRO A O 1
ATOM 1115 N N . ALA A 1 138 ? -19.750 18.763 11.049 1.00 88.50 138 ALA A N 1
ATOM 1116 C CA . ALA A 1 138 ? -20.414 19.323 12.228 1.00 88.50 138 ALA A CA 1
ATOM 1117 C C . ALA A 1 138 ? -20.866 18.254 13.243 1.00 88.50 138 ALA A C 1
ATOM 1119 O O . ALA A 1 138 ? -21.214 18.606 14.372 1.00 88.50 138 ALA A O 1
ATOM 1120 N N . LEU A 1 139 ? -20.839 16.969 12.868 1.00 88.25 139 LEU A N 1
ATOM 1121 C CA . LEU A 1 139 ? -21.297 15.866 13.705 1.00 88.25 139 LEU A CA 1
ATOM 1122 C C . LEU A 1 139 ? -20.213 15.537 14.735 1.00 88.25 139 LEU A C 1
ATOM 1124 O O . LEU A 1 139 ? -19.259 14.824 14.437 1.00 88.25 139 LEU A O 1
ATOM 1128 N N . LYS A 1 140 ? -20.339 16.092 15.942 1.00 80.75 140 LYS A N 1
ATOM 1129 C CA . LYS A 1 140 ? -19.388 15.840 17.038 1.00 80.75 140 LYS A CA 1
ATOM 1130 C C . LYS A 1 140 ? -19.817 14.692 17.940 1.00 80.75 140 LYS A C 1
ATOM 1132 O O . LYS A 1 140 ? -18.966 13.938 18.386 1.00 80.75 140 LYS A O 1
ATOM 1137 N N . THR A 1 141 ? -21.119 14.572 18.184 1.00 83.81 141 THR A N 1
ATOM 1138 C CA . THR A 1 141 ? -21.722 13.515 18.997 1.00 83.81 141 THR A CA 1
ATOM 1139 C C . THR A 1 141 ? -22.874 12.891 18.218 1.00 83.81 141 THR A C 1
ATOM 1141 O O . THR A 1 141 ? -23.602 13.582 17.503 1.00 83.81 141 THR A O 1
ATOM 1144 N N . PHE A 1 142 ? -23.051 11.575 18.318 1.00 83.81 142 PHE A N 1
ATOM 1145 C CA . PHE A 1 142 ? -24.144 10.891 17.629 1.00 83.81 142 PHE A CA 1
ATOM 1146 C C . PHE A 1 142 ? -25.496 11.220 18.279 1.00 83.81 142 PHE A C 1
ATOM 1148 O O . PHE A 1 142 ? -26.478 11.447 17.574 1.00 83.81 142 PHE A O 1
ATOM 1155 N N . ILE A 1 143 ? -25.534 11.332 19.609 1.00 77.69 143 ILE A N 1
ATOM 1156 C CA . ILE A 1 143 ? -26.699 11.762 20.398 1.00 77.69 143 ILE A CA 1
ATOM 1157 C C . ILE A 1 143 ? -26.290 12.924 21.303 1.00 77.69 143 ILE A C 1
ATOM 1159 O O . ILE A 1 143 ? -25.120 13.095 21.640 1.00 77.69 143 ILE A O 1
ATOM 1163 N N . SER A 1 144 ? -27.257 13.738 21.715 1.00 71.00 144 SER A N 1
ATOM 1164 C CA . SER A 1 144 ? -27.072 14.712 22.794 1.00 71.00 144 SER A CA 1
ATOM 1165 C C . SER A 1 144 ? -28.337 14.849 23.639 1.00 71.00 144 SER A C 1
ATOM 1167 O O . SER A 1 144 ? -29.442 14.807 23.095 1.00 71.00 144 SER A O 1
ATOM 1169 N N . ASN A 1 145 ? -28.182 15.124 24.933 1.00 63.44 145 ASN A N 1
ATOM 1170 C CA . ASN A 1 145 ? -29.300 15.508 25.795 1.00 63.44 145 ASN A CA 1
ATOM 1171 C C . ASN A 1 145 ? -29.594 17.007 25.616 1.00 63.44 145 ASN A C 1
ATOM 1173 O O . ASN A 1 145 ? -28.676 17.814 25.486 1.00 63.44 145 ASN A O 1
ATOM 1177 N N . SER A 1 146 ? -30.864 17.411 25.660 1.00 51.41 146 SER A N 1
ATOM 1178 C CA . SER A 1 146 ? -31.294 18.809 25.483 1.00 51.41 146 SER A CA 1
ATOM 1179 C C . SER A 1 146 ? -30.871 19.778 26.605 1.00 51.41 146 SER A C 1
ATOM 1181 O O . SER A 1 146 ? -31.240 20.946 26.546 1.00 51.41 146 SER A O 1
ATOM 1183 N N . PHE A 1 147 ? -30.121 19.330 27.621 1.00 44.00 147 PHE A N 1
ATOM 1184 C CA . PHE A 1 147 ? -29.910 20.067 28.877 1.00 44.00 147 PHE A CA 1
ATOM 1185 C C . PHE A 1 147 ? -28.449 20.284 29.292 1.00 44.00 147 PHE A C 1
ATOM 1187 O O . PHE A 1 147 ? -28.166 20.413 30.477 1.00 44.00 147 PHE A O 1
ATOM 1194 N N . SER A 1 148 ? -27.500 20.433 28.366 1.00 37.59 148 SER A N 1
ATOM 1195 C CA . SER A 1 148 ? -26.231 21.092 28.729 1.00 37.59 148 SER A CA 1
ATOM 1196 C C . SER A 1 148 ? -26.396 22.623 28.720 1.00 37.59 148 SER A C 1
ATOM 1198 O O . SER A 1 148 ? -25.701 23.332 27.995 1.00 37.59 148 SER A O 1
ATOM 1200 N N . THR A 1 149 ? -27.364 23.146 29.477 1.00 32.38 149 THR A N 1
ATOM 1201 C CA . THR A 1 149 ? -27.572 24.593 29.689 1.00 32.38 149 THR A CA 1
ATOM 1202 C C . THR A 1 149 ? -26.893 25.121 30.951 1.00 32.38 149 THR A C 1
ATOM 1204 O O . THR A 1 149 ? -27.161 26.250 31.340 1.00 32.38 149 THR A O 1
ATOM 1207 N N . ASP A 1 150 ? -25.956 24.380 31.544 1.00 32.00 150 ASP A N 1
ATOM 1208 C CA . ASP A 1 150 ? -25.070 24.934 32.582 1.00 32.00 150 ASP A CA 1
ATOM 1209 C C . ASP A 1 150 ? -23.830 25.644 32.001 1.00 32.00 150 ASP A C 1
ATOM 1211 O O . ASP A 1 150 ? -23.092 26.319 32.716 1.00 32.00 150 ASP A O 1
ATOM 1215 N N . ALA A 1 151 ? -23.636 25.611 30.677 1.00 34.91 151 ALA A N 1
ATOM 1216 C CA . ALA A 1 151 ? -22.527 26.291 30.001 1.00 34.91 151 ALA A CA 1
ATOM 1217 C C . ALA A 1 151 ? -22.775 27.787 29.697 1.00 34.91 151 ALA A C 1
ATOM 1219 O O . ALA A 1 151 ? -22.025 28.384 28.928 1.00 34.91 151 ALA A O 1
ATOM 1220 N N . VAL A 1 152 ? -23.809 28.419 30.270 1.00 36.56 152 VAL A N 1
ATOM 1221 C CA . VAL A 1 152 ? -24.048 29.874 30.106 1.00 36.56 152 VAL A CA 1
ATOM 1222 C C . VAL A 1 152 ? -23.663 30.678 31.359 1.00 36.56 152 VAL A C 1
ATOM 1224 O O . VAL A 1 152 ? -23.733 31.903 31.345 1.00 36.56 152 VAL A O 1
ATOM 1227 N N . ALA A 1 153 ? -23.180 30.034 32.430 1.00 35.56 153 ALA A N 1
ATOM 1228 C CA . ALA A 1 153 ? -22.738 30.749 33.633 1.00 35.56 153 ALA A CA 1
ATOM 1229 C C . ALA A 1 153 ? -21.214 30.904 33.776 1.00 35.56 153 ALA A C 1
ATOM 1231 O O . ALA A 1 153 ? -20.785 31.819 34.471 1.00 35.56 153 ALA A O 1
ATOM 1232 N N . ASN A 1 154 ? -20.388 30.100 33.099 1.00 31.52 154 ASN A N 1
ATOM 1233 C CA . ASN A 1 154 ? -18.932 30.221 33.189 1.00 31.52 154 ASN A CA 1
ATOM 1234 C C . ASN A 1 154 ? -18.302 30.248 31.796 1.00 31.52 154 ASN A C 1
ATOM 1236 O O . ASN A 1 154 ? -18.239 29.234 31.111 1.00 31.52 154 ASN A O 1
ATOM 1240 N N . ASN A 1 155 ? -17.794 31.418 31.400 1.00 34.47 155 ASN A N 1
ATOM 1241 C CA . ASN A 1 155 ? -16.892 31.606 30.260 1.00 34.47 155 ASN A CA 1
ATOM 1242 C C . ASN A 1 155 ? -15.533 30.919 30.512 1.00 34.47 155 ASN A C 1
ATOM 1244 O O . ASN A 1 155 ? -14.494 31.572 30.581 1.00 34.47 155 ASN A O 1
ATOM 1248 N N . GLN A 1 156 ? -15.537 29.599 30.660 1.00 31.80 156 GLN A N 1
ATOM 1249 C CA . GLN A 1 156 ? -14.360 28.754 30.542 1.00 31.80 156 GLN A CA 1
ATOM 1250 C C . GLN A 1 156 ? -14.583 27.886 29.307 1.00 31.80 156 GLN A C 1
ATOM 1252 O O . GLN A 1 156 ? -15.337 26.920 29.330 1.00 31.80 156 GLN A O 1
ATOM 1257 N N . PHE A 1 157 ? -13.969 28.283 28.192 1.00 30.83 157 PHE A N 1
ATOM 1258 C CA . PHE A 1 157 ? -13.764 27.398 27.050 1.00 30.83 157 PHE A CA 1
ATOM 1259 C C . PHE A 1 157 ? -12.792 26.295 27.491 1.00 30.83 157 PHE A C 1
ATOM 1261 O O . PHE A 1 157 ? -11.595 26.373 27.234 1.00 30.83 157 PHE A O 1
ATOM 1268 N N . GLU A 1 158 ? -13.295 25.285 28.193 1.00 31.62 158 GLU A N 1
ATOM 1269 C CA . GLU A 1 158 ? -12.657 23.977 28.172 1.00 31.62 158 GLU A CA 1
ATOM 1270 C C . GLU A 1 158 ? -13.054 23.318 26.850 1.00 31.62 158 GLU A C 1
ATOM 1272 O O . GLU A 1 158 ? -14.237 23.237 26.503 1.00 31.62 158 GLU A O 1
ATOM 1277 N N . GLU A 1 159 ? -12.056 22.901 26.070 1.00 37.47 159 GLU A N 1
ATOM 1278 C CA . GLU A 1 159 ? -12.221 21.993 24.937 1.00 37.47 159 GLU A CA 1
ATOM 1279 C C . GLU A 1 159 ? -12.852 20.694 25.454 1.00 37.47 159 GLU A C 1
ATOM 1281 O O . GLU A 1 159 ? -12.163 19.736 25.791 1.00 37.47 159 GLU A O 1
ATOM 1286 N N . THR A 1 160 ? -14.177 20.676 25.593 1.00 39.84 160 THR A N 1
ATOM 1287 C CA . THR A 1 160 ? -14.908 19.490 26.035 1.00 39.84 160 THR A CA 1
ATOM 1288 C C . THR A 1 160 ? -14.555 18.338 25.098 1.00 39.84 160 THR A C 1
ATOM 1290 O O . THR A 1 160 ? -14.692 18.453 23.878 1.00 39.84 160 THR A O 1
ATOM 1293 N N . ASN A 1 161 ? -14.039 17.246 25.671 1.00 52.47 161 ASN A N 1
ATOM 1294 C CA . ASN A 1 161 ? -13.704 15.993 24.996 1.00 52.47 161 ASN A CA 1
ATOM 1295 C C . ASN A 1 161 ? -14.979 15.361 24.392 1.00 52.47 161 ASN A C 1
ATOM 1297 O O . ASN A 1 161 ? -15.503 14.382 24.910 1.00 52.47 161 ASN A O 1
ATOM 1301 N N . SER A 1 162 ? -15.532 15.947 23.327 1.00 64.62 162 SER A N 1
ATOM 1302 C CA . SER A 1 162 ? -16.725 15.430 22.657 1.00 64.62 162 SER A CA 1
ATOM 1303 C C . SER A 1 162 ? -16.354 14.197 21.833 1.00 64.62 162 SER A C 1
ATOM 1305 O O . SER A 1 162 ? -15.526 14.301 20.921 1.00 64.62 162 SER A O 1
ATOM 1307 N N . THR A 1 163 ? -16.963 13.053 22.140 1.00 75.00 163 THR A N 1
ATOM 1308 C CA . THR A 1 163 ? -16.768 11.782 21.432 1.00 75.00 163 THR A CA 1
ATOM 1309 C C . THR A 1 163 ? -17.941 11.502 20.494 1.00 75.00 163 THR A C 1
ATOM 1311 O O . THR A 1 163 ? -19.074 11.905 20.766 1.00 75.00 163 THR A O 1
ATOM 1314 N N . LEU A 1 164 ? -17.691 10.813 19.374 1.00 82.50 164 LEU A N 1
ATOM 1315 C CA . LEU A 1 164 ? -18.762 10.502 18.419 1.00 82.50 164 LEU A CA 1
ATOM 1316 C C . LEU A 1 164 ? -19.789 9.542 19.025 1.00 82.50 164 LEU A C 1
ATOM 1318 O O . LEU A 1 164 ? -20.988 9.777 18.900 1.00 82.50 164 LEU A O 1
ATOM 1322 N N . PHE A 1 165 ? -19.323 8.492 19.694 1.00 82.06 165 PHE A N 1
ATOM 1323 C CA . PHE A 1 165 ? -20.166 7.554 20.423 1.00 82.06 165 PHE A CA 1
ATOM 1324 C C . PHE A 1 165 ? -19.868 7.633 21.920 1.00 82.06 165 PHE A C 1
ATOM 1326 O O . PHE A 1 165 ? -18.704 7.671 22.325 1.00 82.06 165 PHE A O 1
ATOM 1333 N N . ASP A 1 166 ? -20.921 7.652 22.727 1.00 74.12 166 ASP A N 1
ATOM 1334 C CA . ASP A 1 166 ? -20.885 7.695 24.188 1.00 74.12 166 ASP A CA 1
ATOM 1335 C C . ASP A 1 166 ? -21.757 6.573 24.782 1.00 74.12 166 ASP A C 1
ATOM 1337 O O . ASP A 1 166 ? -22.269 5.715 24.053 1.00 74.12 166 ASP A O 1
ATOM 1341 N N . GLU A 1 167 ? -21.948 6.567 26.102 1.00 69.19 167 GLU A N 1
ATOM 1342 C CA . GLU A 1 167 ? -22.774 5.589 26.820 1.00 69.19 167 GLU A CA 1
ATOM 1343 C C . GLU A 1 167 ? -24.237 5.545 26.345 1.00 69.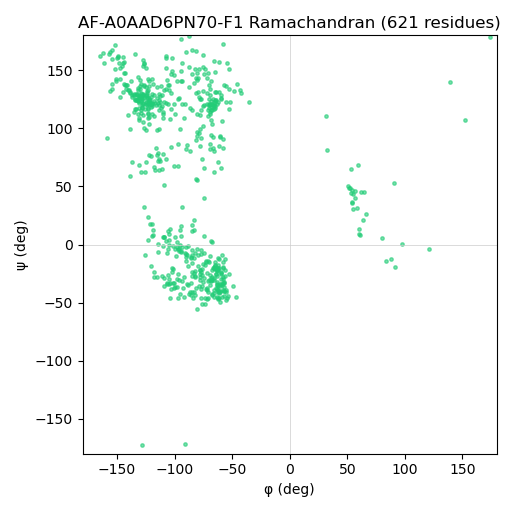19 167 GLU A C 1
ATOM 1345 O O . GLU A 1 167 ? -24.959 4.590 26.641 1.00 69.19 167 GLU A O 1
ATOM 1350 N N . LYS A 1 168 ? -24.680 6.558 25.589 1.00 73.62 168 LYS A N 1
ATOM 1351 C CA . LYS A 1 168 ? -26.047 6.670 25.073 1.00 73.62 168 LYS A CA 1
ATOM 1352 C C . LYS A 1 168 ? -26.261 5.858 23.797 1.00 73.62 168 LYS A C 1
ATOM 1354 O O . LYS A 1 168 ? -27.394 5.763 23.321 1.00 73.62 168 LYS A O 1
ATOM 1359 N N . VAL A 1 169 ? -25.203 5.280 23.223 1.00 76.88 169 VAL A N 1
ATOM 1360 C CA . VAL A 1 169 ? -25.254 4.535 21.961 1.00 76.88 169 VAL A CA 1
ATOM 1361 C C . VAL A 1 169 ? -24.995 3.047 22.183 1.00 76.88 169 VAL A C 1
ATOM 1363 O O . VAL A 1 169 ? -23.899 2.641 22.557 1.00 76.88 169 VAL A O 1
ATOM 1366 N N . ALA A 1 170 ? -25.991 2.214 21.867 1.00 76.25 170 ALA A N 1
ATOM 1367 C CA . ALA A 1 170 ? -25.887 0.758 21.964 1.00 76.25 170 ALA A CA 1
ATOM 1368 C C . ALA A 1 170 ? -25.992 0.070 20.587 1.00 76.25 170 ALA A C 1
ATOM 1370 O O . ALA A 1 170 ? -27.094 -0.157 20.072 1.00 76.25 170 ALA A O 1
ATOM 1371 N N . PHE A 1 171 ? -24.841 -0.291 19.999 1.00 81.12 171 PHE A N 1
ATOM 1372 C CA . PHE A 1 171 ? -24.726 -1.003 18.712 1.00 81.12 171 PHE A CA 1
ATOM 1373 C C . PHE A 1 171 ? -24.092 -2.391 18.893 1.00 81.12 171 PHE A C 1
ATOM 1375 O O . PHE A 1 171 ? -22.893 -2.580 18.700 1.00 81.12 171 PHE A O 1
ATOM 1382 N N . SER A 1 172 ? -24.893 -3.388 19.268 1.00 78.06 172 SER A N 1
ATOM 1383 C CA . SER A 1 172 ? -24.389 -4.716 19.665 1.00 78.06 172 SER A CA 1
ATOM 1384 C C . SER A 1 172 ? -24.007 -5.654 18.510 1.00 78.06 172 SER A C 1
ATOM 1386 O O . SER A 1 172 ? -23.302 -6.634 18.732 1.00 78.06 172 SER A O 1
ATOM 1388 N N . ASN A 1 173 ? -24.475 -5.401 17.283 1.00 81.06 173 ASN A N 1
ATOM 1389 C CA . ASN A 1 173 ? -24.248 -6.284 16.126 1.00 81.06 173 ASN A CA 1
ATOM 1390 C C . ASN A 1 173 ? -23.476 -5.626 14.973 1.00 81.06 173 ASN A C 1
ATOM 1392 O O . ASN A 1 173 ? -23.419 -6.199 13.887 1.00 81.06 173 ASN A O 1
ATOM 1396 N N . ILE A 1 174 ? -22.876 -4.456 15.201 1.00 83.94 174 ILE A N 1
ATOM 1397 C CA . ILE A 1 174 ? -22.155 -3.741 14.148 1.00 83.94 174 ILE A CA 1
ATOM 1398 C C . ILE A 1 174 ? -20.910 -4.516 13.732 1.00 83.94 174 ILE A C 1
ATOM 1400 O O . ILE A 1 174 ? -20.071 -4.867 14.559 1.00 83.94 174 ILE A O 1
ATOM 1404 N N . GLU A 1 175 ? -20.817 -4.787 12.436 1.00 86.12 175 GLU A N 1
ATOM 1405 C CA . GLU A 1 175 ? -19.711 -5.493 11.805 1.00 86.12 175 GLU A CA 1
ATOM 1406 C C . GLU A 1 175 ? -18.810 -4.524 11.036 1.00 86.12 175 GLU A C 1
ATOM 1408 O O . GLU A 1 175 ? -17.597 -4.716 11.022 1.00 86.12 175 GLU A O 1
ATOM 1413 N N . GLU A 1 176 ? -19.361 -3.464 10.439 1.00 87.00 176 GLU A N 1
ATOM 1414 C CA . GLU A 1 176 ? -18.599 -2.484 9.666 1.00 87.00 176 GLU A CA 1
ATOM 1415 C C . GLU A 1 176 ? -18.931 -1.035 10.050 1.00 87.00 176 GLU A C 1
ATOM 1417 O O . GLU A 1 176 ? -20.067 -0.575 9.944 1.00 87.00 176 GLU A O 1
ATOM 1422 N N . LEU A 1 177 ? -17.895 -0.292 10.441 1.00 87.94 177 LEU A N 1
ATOM 1423 C CA . LEU A 1 177 ? -17.943 1.138 10.719 1.00 87.94 177 LEU A CA 1
ATOM 1424 C C . LEU A 1 177 ? -16.988 1.879 9.777 1.00 87.94 177 LEU A C 1
ATOM 1426 O O . LEU A 1 177 ? -15.773 1.659 9.796 1.00 87.94 177 LEU A O 1
ATOM 1430 N N . ARG A 1 178 ? -17.537 2.780 8.959 1.00 87.50 178 ARG A N 1
ATOM 1431 C CA . ARG A 1 178 ? -16.773 3.651 8.058 1.00 87.50 178 ARG A CA 1
ATOM 1432 C C . ARG A 1 178 ? -16.988 5.107 8.432 1.00 87.50 178 ARG A C 1
ATOM 1434 O O . ARG A 1 178 ? -18.115 5.587 8.430 1.00 87.50 178 ARG A O 1
ATOM 1441 N N . ILE A 1 179 ? -15.898 5.806 8.706 1.00 87.44 179 ILE A N 1
ATOM 1442 C CA . ILE A 1 179 ? -15.866 7.232 9.002 1.00 87.44 179 ILE A CA 1
ATOM 1443 C C . ILE A 1 179 ? -14.925 7.882 7.989 1.00 87.44 179 ILE A C 1
ATOM 1445 O O . ILE A 1 179 ? -13.738 7.565 7.954 1.00 87.44 179 ILE A O 1
ATOM 1449 N N . PHE A 1 180 ? -15.443 8.772 7.149 1.00 86.88 180 PHE A N 1
ATOM 1450 C CA . PHE A 1 180 ? -14.671 9.461 6.118 1.00 86.88 180 PHE A CA 1
ATOM 1451 C C . PHE A 1 180 ? -14.886 10.975 6.191 1.00 86.88 180 PHE A C 1
ATOM 1453 O O . PHE A 1 180 ? -16.010 11.440 6.359 1.00 86.88 180 PHE A O 1
ATOM 1460 N N . GLY A 1 181 ? -13.821 11.763 6.044 1.00 81.00 181 GLY A N 1
ATOM 1461 C CA . GLY A 1 181 ? -13.907 13.223 5.945 1.00 81.00 181 GLY A CA 1
ATOM 1462 C C . GLY A 1 181 ? -14.405 13.928 7.212 1.00 81.00 181 GLY A C 1
ATOM 1463 O O . GLY A 1 181 ? -14.976 15.014 7.129 1.00 81.00 181 GLY A O 1
ATOM 1464 N N . MET A 1 182 ? -14.207 13.322 8.388 1.00 80.38 182 MET A N 1
ATOM 1465 C CA . MET A 1 182 ? -14.518 13.923 9.692 1.00 80.38 182 MET A CA 1
ATOM 1466 C C . MET A 1 182 ? -13.267 14.553 10.326 1.00 80.38 182 MET A C 1
ATOM 1468 O O . MET A 1 182 ? -12.757 14.081 11.338 1.00 80.38 182 MET A O 1
ATOM 1472 N N . ASP A 1 183 ? -12.756 15.629 9.723 1.00 74.75 183 ASP A N 1
ATOM 1473 C CA . ASP A 1 183 ? -11.442 16.214 10.053 1.00 74.75 183 ASP A CA 1
ATOM 1474 C C . ASP A 1 183 ? -11.297 16.742 11.500 1.00 74.75 183 ASP A C 1
ATOM 1476 O O . ASP A 1 183 ? -10.178 16.932 11.974 1.00 74.75 183 ASP A O 1
ATOM 1480 N N . ASN A 1 184 ? -12.407 17.011 12.195 1.00 74.56 184 ASN A N 1
ATOM 1481 C CA . ASN A 1 184 ? -12.427 17.540 13.568 1.00 74.56 184 ASN A CA 1
ATOM 1482 C C . ASN A 1 184 ? -12.679 16.455 14.631 1.00 74.56 184 ASN A C 1
ATOM 1484 O O . ASN A 1 184 ? -12.909 16.783 15.794 1.00 74.56 184 ASN A O 1
ATOM 1488 N N . LEU A 1 185 ? -12.711 15.178 14.240 1.00 77.69 185 LEU A N 1
ATOM 1489 C CA . LEU A 1 185 ? -13.013 14.084 15.156 1.00 77.69 185 LEU A CA 1
ATOM 1490 C C . LEU A 1 185 ? -11.789 13.749 16.022 1.00 77.69 185 LEU A C 1
ATOM 1492 O O . LEU A 1 185 ? -10.792 13.232 15.517 1.00 77.69 185 LEU A O 1
ATOM 1496 N N . ASN A 1 186 ? -11.882 14.030 17.325 1.00 76.19 186 ASN A N 1
ATOM 1497 C CA . ASN A 1 186 ? -10.795 13.788 18.281 1.00 76.19 186 ASN A CA 1
ATOM 1498 C C . ASN A 1 186 ? -10.809 12.364 18.857 1.00 76.19 186 ASN A C 1
ATOM 1500 O O . ASN A 1 186 ? -9.765 11.740 19.033 1.00 76.19 186 ASN A O 1
ATOM 1504 N N . MET A 1 187 ? -11.999 11.853 19.173 1.00 74.38 187 MET A N 1
ATOM 1505 C CA . MET A 1 187 ? -12.214 10.530 19.756 1.00 74.38 187 MET A CA 1
ATOM 1506 C C . MET A 1 187 ? -13.478 9.923 19.154 1.00 74.38 187 MET A C 1
ATOM 1508 O O . MET A 1 187 ? -14.514 10.582 19.058 1.00 74.38 187 MET A O 1
ATOM 1512 N N . ILE A 1 188 ? -13.396 8.659 18.749 1.00 74.88 188 ILE A N 1
ATOM 1513 C CA . ILE A 1 188 ? -14.552 7.926 18.215 1.00 74.88 188 ILE A CA 1
ATOM 1514 C C . ILE A 1 188 ? -15.450 7.458 19.367 1.00 74.88 188 ILE A C 1
ATOM 1516 O O . ILE A 1 188 ? -16.670 7.486 19.243 1.00 74.88 188 ILE A O 1
ATOM 1520 N N . TRP A 1 189 ? -14.843 7.086 20.493 1.00 75.50 189 TRP A N 1
ATOM 1521 C CA . TRP A 1 189 ? -15.491 6.423 21.623 1.00 75.50 189 TRP A CA 1
ATOM 1522 C C . TRP A 1 189 ? -15.302 7.225 22.908 1.00 75.50 189 TRP A C 1
ATOM 1524 O O . TRP A 1 189 ? -14.219 7.765 23.131 1.00 75.50 189 TRP A O 1
ATOM 1534 N N . HIS A 1 190 ? -16.325 7.256 23.757 1.00 66.12 190 HIS A N 1
ATOM 1535 C CA . HIS A 1 190 ? -16.208 7.635 25.162 1.00 66.12 190 HIS A CA 1
ATOM 1536 C C . HIS A 1 190 ? -15.575 6.493 25.972 1.00 66.12 190 HIS A C 1
ATOM 1538 O O . HIS A 1 190 ? -15.699 5.326 25.601 1.00 66.12 190 HIS A O 1
ATOM 1544 N N . THR A 1 191 ? -14.893 6.821 27.069 1.00 54.03 191 THR A N 1
ATOM 1545 C CA . THR A 1 191 ? -14.228 5.847 27.959 1.00 54.03 191 THR A CA 1
ATOM 1546 C C . THR A 1 191 ? -15.208 5.080 28.851 1.00 54.03 191 THR A C 1
ATOM 1548 O O . THR A 1 191 ? -14.875 4.022 29.374 1.00 54.03 191 THR A O 1
ATOM 1551 N N . GLU A 1 192 ? -16.437 5.575 29.004 1.00 55.50 192 GLU A N 1
ATOM 1552 C CA . GLU A 1 192 ? -17.537 4.838 29.626 1.00 55.50 192 GLU A CA 1
ATOM 1553 C C . GLU A 1 192 ? -18.494 4.340 28.541 1.00 55.50 192 GLU A C 1
ATOM 1555 O O . GLU A 1 192 ? -19.211 5.134 27.934 1.00 55.50 192 GLU A O 1
ATOM 1560 N N . PHE A 1 193 ? -18.500 3.029 28.284 1.00 56.72 193 PHE A N 1
ATOM 1561 C CA . PHE A 1 193 ? -19.321 2.414 27.239 1.00 56.72 193 PHE A CA 1
ATOM 1562 C C . PHE A 1 193 ? -20.170 1.256 27.775 1.00 56.72 193 PHE A C 1
ATOM 1564 O O . PHE A 1 193 ? -19.810 0.587 28.748 1.00 56.72 193 PHE A O 1
ATOM 1571 N N . HIS A 1 194 ? -21.304 0.986 27.122 1.00 56.03 194 HIS A N 1
ATOM 1572 C CA . HIS A 1 194 ? -22.071 -0.232 27.383 1.00 56.03 194 HIS A CA 1
ATOM 1573 C C . HIS A 1 194 ? -21.290 -1.443 26.845 1.00 56.03 194 HIS A C 1
ATOM 1575 O O . HIS A 1 194 ? -21.015 -1.501 25.645 1.00 56.03 194 HIS A O 1
ATOM 1581 N N . SER A 1 195 ? -20.962 -2.404 27.716 1.00 51.59 195 SER A N 1
ATOM 1582 C CA . SER A 1 195 ? -19.987 -3.493 27.489 1.00 51.59 195 SER A CA 1
ATOM 1583 C C . SER A 1 195 ? -20.196 -4.334 26.225 1.00 51.59 195 SER A C 1
ATOM 1585 O O . SER A 1 195 ? -19.249 -4.916 25.707 1.00 51.59 195 SER A O 1
ATOM 1587 N N . ASP A 1 196 ? -21.429 -4.398 25.723 1.00 60.88 196 ASP A N 1
ATOM 1588 C CA . ASP A 1 196 ? -21.811 -5.292 24.625 1.00 60.88 196 ASP A CA 1
ATOM 1589 C C . ASP A 1 196 ? -21.822 -4.600 23.248 1.00 60.88 196 ASP A C 1
ATOM 1591 O O . ASP A 1 196 ? -22.123 -5.231 22.231 1.00 60.88 196 ASP A O 1
ATOM 1595 N N . SER A 1 197 ? -21.531 -3.299 23.185 1.00 65.69 197 SER A N 1
ATOM 1596 C CA . SER A 1 197 ? -21.507 -2.544 21.925 1.00 65.69 197 SER A CA 1
ATOM 1597 C C . SER A 1 197 ? -20.209 -2.782 21.151 1.00 65.69 197 SER A C 1
ATOM 1599 O O . SER A 1 197 ? -19.142 -2.903 21.741 1.00 65.69 197 SER A O 1
ATOM 1601 N N . PHE A 1 198 ? -20.284 -2.841 19.818 1.00 70.62 198 PHE A N 1
ATOM 1602 C CA . PHE A 1 198 ? -19.140 -3.042 18.910 1.00 70.62 198 PHE A CA 1
ATOM 1603 C C . PHE A 1 198 ? -18.373 -4.369 19.090 1.00 70.62 198 PHE A C 1
ATOM 1605 O O . PHE A 1 198 ? -17.373 -4.593 18.415 1.00 70.62 198 PHE A O 1
ATOM 1612 N N . CYS A 1 199 ? -18.872 -5.308 19.905 1.00 66.19 199 CYS A N 1
ATOM 1613 C CA . CYS A 1 199 ? -18.236 -6.612 20.149 1.00 66.19 199 CYS A CA 1
ATOM 1614 C C . CYS A 1 199 ? -18.168 -7.534 18.914 1.00 66.19 199 CYS A C 1
ATOM 1616 O O . CYS A 1 199 ? -17.442 -8.526 18.912 1.00 66.19 199 CYS A O 1
ATOM 1618 N N . LYS A 1 200 ? -18.927 -7.224 17.854 1.00 73.19 200 LYS A N 1
ATOM 1619 C CA . LYS A 1 200 ? -18.906 -7.941 16.568 1.00 73.19 200 LYS A CA 1
ATOM 1620 C C . LYS A 1 200 ? -18.173 -7.182 15.463 1.00 73.19 200 LYS A C 1
ATOM 1622 O O . LYS A 1 200 ? -18.221 -7.617 14.311 1.00 73.19 200 LYS A O 1
ATOM 1627 N N . LEU A 1 201 ? -17.496 -6.080 15.798 1.00 74.94 201 LEU A N 1
ATOM 1628 C CA . LEU A 1 201 ? -16.848 -5.220 14.818 1.00 74.94 201 LEU A CA 1
ATOM 1629 C C . LEU A 1 201 ? -15.737 -5.985 14.096 1.00 74.94 201 LEU A C 1
ATOM 1631 O O . LEU A 1 201 ? -14.782 -6.484 14.689 1.00 74.94 201 LEU A O 1
ATOM 1635 N N . LYS A 1 202 ? -15.889 -6.064 12.780 1.00 81.75 202 LYS A N 1
ATOM 1636 C CA . LYS A 1 202 ? -14.972 -6.715 11.850 1.00 81.75 202 LYS A CA 1
ATOM 1637 C C . LYS A 1 202 ? -14.158 -5.673 11.105 1.00 81.75 202 LYS A C 1
ATOM 1639 O O . LYS A 1 202 ? -12.943 -5.794 10.997 1.00 81.75 202 LYS A O 1
ATOM 1644 N N . VAL A 1 203 ? -14.809 -4.630 10.601 1.00 81.56 203 VAL A N 1
ATOM 1645 C CA . VAL A 1 203 ? -14.175 -3.594 9.792 1.00 81.56 203 VAL A CA 1
ATOM 1646 C C . VAL A 1 203 ? -14.348 -2.231 10.446 1.00 81.56 203 VAL A C 1
ATOM 1648 O O . VAL A 1 203 ? -15.465 -1.762 10.626 1.00 81.56 203 VAL A O 1
ATOM 1651 N N . LEU A 1 204 ? -13.235 -1.566 10.744 1.00 84.44 204 LEU A N 1
ATOM 1652 C CA . LEU A 1 204 ? -13.206 -0.155 11.122 1.00 84.44 204 LEU A CA 1
ATOM 1653 C C . LEU A 1 204 ? -12.344 0.589 10.112 1.00 84.44 204 LEU A C 1
ATOM 1655 O O . LEU A 1 204 ? -11.153 0.302 9.986 1.00 84.44 204 LEU A O 1
ATOM 1659 N N . ARG A 1 205 ? -12.920 1.550 9.392 1.00 85.94 205 ARG A N 1
ATOM 1660 C CA . ARG A 1 205 ? -12.161 2.448 8.518 1.00 85.94 205 ARG A CA 1
ATOM 1661 C C . ARG A 1 205 ? -12.405 3.888 8.916 1.00 85.94 205 ARG A C 1
ATOM 1663 O O . ARG A 1 205 ? -13.538 4.343 8.853 1.00 85.94 205 ARG A O 1
ATOM 1670 N N . VAL A 1 206 ? -11.337 4.593 9.263 1.00 84.25 206 VAL A N 1
ATOM 1671 C CA . VAL A 1 206 ? -11.381 6.010 9.625 1.00 84.25 206 VAL A CA 1
ATOM 1672 C C . VAL A 1 206 ? -10.412 6.760 8.725 1.00 84.25 206 VAL A C 1
ATOM 1674 O O . VAL A 1 206 ? -9.231 6.437 8.677 1.00 84.25 206 VAL A O 1
ATOM 1677 N N . GLU A 1 207 ? -10.888 7.734 7.969 1.00 83.50 207 GLU A N 1
ATOM 1678 C CA . GLU A 1 207 ? -10.041 8.498 7.058 1.00 83.50 207 GLU A CA 1
ATOM 1679 C C . GLU A 1 207 ? -10.494 9.953 7.022 1.00 83.50 207 GLU A C 1
ATOM 1681 O O . GLU A 1 207 ? -11.691 10.232 7.013 1.00 83.50 207 GLU A O 1
ATOM 1686 N N . THR A 1 208 ? -9.561 10.902 7.034 1.00 76.62 208 THR A N 1
ATOM 1687 C CA . THR A 1 208 ? -9.910 12.323 6.879 1.00 76.62 208 THR A CA 1
ATOM 1688 C C . THR A 1 208 ? -9.501 12.838 5.504 1.00 76.62 208 THR A C 1
ATOM 1690 O O . THR A 1 208 ? -8.672 12.234 4.818 1.00 76.62 208 THR A O 1
ATOM 1693 N N . ARG A 1 209 ? -10.106 13.953 5.079 1.00 67.00 209 ARG A N 1
ATOM 1694 C CA . ARG A 1 209 ? -9.798 14.562 3.776 1.00 67.00 209 ARG A CA 1
ATOM 1695 C C . ARG A 1 209 ? -8.478 15.321 3.802 1.00 67.00 209 ARG A C 1
ATOM 1697 O O . ARG A 1 209 ? -7.879 15.527 2.745 1.00 67.00 209 ARG A O 1
ATOM 1704 N N . LYS A 1 210 ? -8.036 15.760 4.985 1.00 64.44 210 LYS A N 1
ATOM 1705 C CA . LYS A 1 210 ? -6.770 16.474 5.148 1.00 64.44 210 LYS A CA 1
ATOM 1706 C C . LYS A 1 210 ? -5.625 15.516 4.861 1.00 64.44 210 LYS A C 1
ATOM 1708 O O . LYS A 1 210 ? -5.272 14.689 5.691 1.00 64.44 210 LYS A O 1
ATOM 1713 N N . GLN A 1 211 ? -5.019 15.644 3.689 1.00 54.59 211 GLN A N 1
ATOM 1714 C CA . GLN A 1 211 ? -3.704 15.061 3.467 1.00 54.59 211 GLN A CA 1
ATOM 1715 C C . GLN A 1 211 ? -2.714 15.777 4.383 1.00 54.59 211 GLN A C 1
ATOM 1717 O O . GLN A 1 211 ? -2.701 17.008 4.454 1.00 54.59 211 GLN A O 1
ATOM 1722 N N . VAL A 1 212 ? -1.897 15.017 5.107 1.00 51.41 212 VAL A N 1
ATOM 1723 C CA . VAL A 1 212 ? -0.826 15.602 5.910 1.00 51.41 212 VAL A CA 1
ATOM 1724 C C . VAL A 1 212 ? 0.326 15.958 4.963 1.00 51.41 212 VAL A C 1
ATOM 1726 O O . VAL A 1 212 ? 1.234 15.166 4.735 1.00 51.41 212 VAL A O 1
ATOM 1729 N N . VAL A 1 213 ? 0.238 17.143 4.355 1.00 43.56 213 VAL A N 1
ATOM 1730 C CA . VAL A 1 213 ? 1.234 17.706 3.418 1.00 43.56 213 VAL A CA 1
ATOM 1731 C C . VAL A 1 213 ? 2.495 18.188 4.165 1.00 43.56 213 VAL A C 1
ATOM 1733 O O . VAL A 1 213 ? 3.555 18.324 3.567 1.00 43.56 213 VAL A O 1
ATOM 1736 N N . GLU A 1 214 ? 2.421 18.395 5.485 1.00 37.69 214 GLU A N 1
ATOM 1737 C CA . GLU A 1 214 ? 3.449 19.102 6.273 1.00 37.69 214 GLU A CA 1
ATOM 1738 C C . GLU A 1 214 ? 4.714 18.308 6.662 1.00 37.69 214 GLU A C 1
ATOM 1740 O O . GLU A 1 214 ? 5.669 18.924 7.126 1.00 37.69 214 GLU A O 1
ATOM 1745 N N . TYR A 1 215 ? 4.794 16.985 6.463 1.00 37.75 215 TYR A N 1
ATOM 1746 C CA . TYR A 1 215 ? 5.959 16.184 6.916 1.00 37.75 215 TYR A CA 1
ATOM 1747 C C . TYR A 1 215 ? 6.860 15.643 5.801 1.00 37.75 215 TYR A C 1
ATOM 1749 O O . TYR A 1 215 ? 7.798 14.882 6.061 1.00 37.75 215 TYR A O 1
ATOM 1757 N N . PHE A 1 216 ? 6.604 16.043 4.559 1.00 33.31 216 PHE A N 1
ATOM 1758 C CA . PHE A 1 216 ? 7.497 15.800 3.432 1.00 33.31 216 PHE A CA 1
ATOM 1759 C C . PHE A 1 216 ? 7.925 17.158 2.874 1.00 33.31 216 PHE A C 1
ATOM 1761 O O . PHE A 1 216 ? 7.077 18.046 2.791 1.00 33.31 216 PHE A O 1
ATOM 1768 N N . PRO A 1 217 ? 9.209 17.364 2.512 1.00 32.47 217 PRO A N 1
ATOM 1769 C CA . PRO A 1 217 ? 9.643 18.620 1.909 1.00 32.47 217 PRO A CA 1
ATOM 1770 C C . PRO A 1 217 ? 8.686 18.991 0.773 1.00 32.47 217 PRO A C 1
ATOM 1772 O O . PRO A 1 217 ? 8.337 18.139 -0.044 1.00 32.47 217 PRO A O 1
ATOM 1775 N N . THR A 1 218 ? 8.233 20.243 0.752 1.00 32.97 218 THR A N 1
ATOM 1776 C CA . THR A 1 218 ? 7.058 20.747 0.014 1.00 32.97 218 THR A CA 1
ATOM 1777 C C . THR A 1 218 ? 7.080 20.490 -1.497 1.00 32.97 218 THR A C 1
ATOM 1779 O O . THR A 1 218 ? 6.050 20.605 -2.148 1.00 32.97 218 THR A O 1
ATOM 1782 N N . GLN A 1 219 ? 8.224 20.085 -2.055 1.00 40.44 219 GLN A N 1
ATOM 1783 C CA . GLN A 1 219 ? 8.371 19.652 -3.446 1.00 40.44 219 GLN A CA 1
ATOM 1784 C C . GLN A 1 219 ? 7.925 18.196 -3.720 1.00 40.44 219 GLN A C 1
ATOM 1786 O O . GLN A 1 219 ? 7.928 17.779 -4.873 1.00 40.44 219 GLN A O 1
ATOM 1791 N N . TYR A 1 220 ? 7.532 17.426 -2.693 1.00 40.03 220 TYR A N 1
ATOM 1792 C CA . TYR A 1 220 ? 7.219 15.989 -2.798 1.00 40.03 220 TYR A CA 1
ATOM 1793 C C . TYR A 1 220 ? 5.835 15.571 -2.274 1.00 40.03 220 TYR A C 1
ATOM 1795 O O . TYR A 1 220 ? 5.414 14.432 -2.478 1.00 40.03 220 TYR A O 1
ATOM 1803 N N . ALA A 1 221 ? 5.105 16.462 -1.602 1.00 33.53 221 ALA A N 1
ATOM 1804 C CA . ALA A 1 221 ? 3.827 16.121 -0.976 1.00 33.53 221 ALA A CA 1
ATOM 1805 C C . ALA A 1 221 ? 2.703 15.823 -1.991 1.00 33.53 221 ALA A C 1
ATOM 1807 O O . ALA A 1 221 ? 1.810 15.031 -1.695 1.00 33.53 221 ALA A O 1
ATOM 1808 N N . GLU A 1 222 ? 2.777 16.379 -3.206 1.00 36.56 222 GLU A N 1
ATOM 1809 C CA . GLU A 1 222 ? 1.799 16.102 -4.269 1.00 36.56 222 GLU A CA 1
ATOM 1810 C C . GLU A 1 222 ? 1.899 14.652 -4.793 1.00 36.56 222 GLU A C 1
ATOM 1812 O O . GLU A 1 222 ? 0.871 14.047 -5.094 1.00 36.56 222 GLU A O 1
ATOM 1817 N N . LYS A 1 223 ? 3.097 14.040 -4.790 1.00 35.72 223 LYS A N 1
ATOM 1818 C CA . LYS A 1 223 ? 3.334 12.678 -5.319 1.00 35.72 223 LYS A CA 1
ATOM 1819 C C . LYS A 1 223 ? 2.978 11.540 -4.344 1.00 35.72 223 LYS A C 1
ATOM 1821 O O . LYS A 1 223 ? 2.680 10.431 -4.771 1.00 35.72 223 LYS A O 1
ATOM 1826 N N . ILE A 1 224 ? 2.950 11.785 -3.031 1.00 35.91 224 ILE A N 1
ATOM 1827 C CA . ILE A 1 224 ? 2.617 10.745 -2.027 1.00 35.91 224 ILE A CA 1
ATOM 1828 C C . ILE A 1 224 ? 1.108 10.455 -1.989 1.00 35.91 224 ILE A C 1
ATOM 1830 O O . ILE A 1 224 ? 0.683 9.367 -1.591 1.00 35.91 224 ILE A O 1
ATOM 1834 N N . SER A 1 225 ? 0.288 11.395 -2.470 1.00 34.12 225 SER A N 1
ATOM 1835 C CA . SER A 1 225 ? -1.163 11.222 -2.582 1.00 34.12 225 SER A CA 1
ATOM 1836 C C . SER A 1 225 ? -1.579 10.084 -3.534 1.00 34.12 225 SER A C 1
ATOM 1838 O O . SER A 1 225 ? -2.688 9.562 -3.408 1.00 34.12 225 SER A O 1
ATOM 1840 N N . GLU A 1 226 ? -0.670 9.630 -4.411 1.00 31.88 226 GLU A N 1
ATOM 1841 C CA . GLU A 1 226 ? -0.883 8.539 -5.372 1.00 31.88 226 GLU A CA 1
ATOM 1842 C C . GLU A 1 226 ? -0.408 7.155 -4.895 1.00 31.88 226 GLU A C 1
ATOM 1844 O O . GLU A 1 226 ? -0.631 6.164 -5.5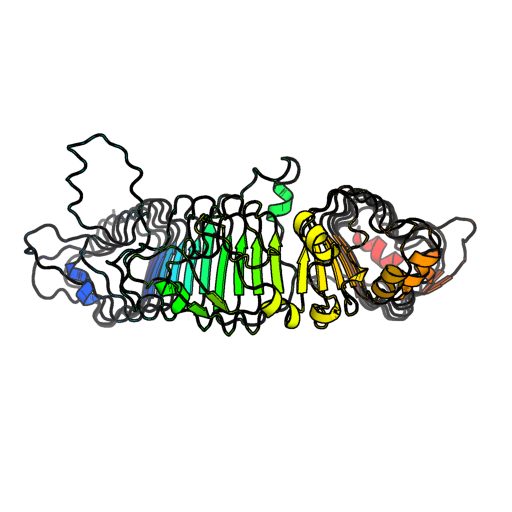96 1.00 31.88 226 GLU A O 1
ATOM 1849 N N . PHE A 1 227 ? 0.157 7.022 -3.685 1.00 32.53 227 PHE A N 1
ATOM 1850 C CA . PHE A 1 227 ? 0.535 5.713 -3.134 1.00 32.53 227 PHE A CA 1
ATOM 1851 C C . PHE A 1 227 ? -0.704 4.864 -2.785 1.00 32.53 227 PHE A C 1
ATOM 1853 O O . PHE A 1 227 ? -1.152 4.737 -1.637 1.00 32.53 227 PHE A O 1
ATOM 1860 N N . ARG A 1 228 ? -1.253 4.202 -3.809 1.00 27.58 228 ARG A N 1
ATOM 1861 C CA . ARG A 1 228 ? -1.966 2.936 -3.649 1.00 27.58 228 ARG A CA 1
ATOM 1862 C C . ARG A 1 228 ? -0.977 1.938 -3.056 1.00 27.58 228 ARG A C 1
ATOM 1864 O O . ARG A 1 228 ? 0.120 1.761 -3.571 1.00 27.58 228 ARG A O 1
ATOM 1871 N N . ALA A 1 229 ? -1.382 1.278 -1.971 1.00 26.44 229 ALA A N 1
ATOM 1872 C CA . ALA A 1 229 ? -0.660 0.124 -1.449 1.00 26.44 229 ALA A CA 1
ATOM 1873 C C . ALA A 1 229 ? -0.308 -0.831 -2.611 1.00 26.44 229 ALA A C 1
ATOM 1875 O O . ALA A 1 229 ? -1.167 -1.027 -3.480 1.00 26.44 229 ALA A O 1
ATOM 1876 N N . PRO A 1 230 ? 0.909 -1.408 -2.649 1.00 23.25 230 PRO A N 1
ATOM 1877 C CA . PRO A 1 230 ? 1.319 -2.285 -3.736 1.00 23.25 230 PRO A CA 1
ATOM 1878 C C . PRO A 1 230 ? 0.279 -3.387 -3.931 1.00 23.25 230 PRO A C 1
ATOM 1880 O O . PRO A 1 230 ? -0.227 -3.972 -2.967 1.00 23.25 230 PRO A O 1
ATOM 1883 N N . GLY A 1 231 ? -0.080 -3.612 -5.196 1.00 26.48 231 GLY A N 1
ATOM 1884 C CA . GLY A 1 231 ? -1.086 -4.572 -5.626 1.00 26.48 231 GLY A CA 1
ATOM 1885 C C . GLY A 1 231 ? -0.716 -6.001 -5.236 1.00 26.48 231 GLY A C 1
ATOM 1886 O O . GLY A 1 231 ? -0.176 -6.755 -6.035 1.00 26.48 231 GLY A O 1
ATOM 1887 N N . GLY A 1 232 ? -1.051 -6.387 -4.010 1.00 25.09 232 GLY A N 1
ATOM 1888 C CA . GLY A 1 232 ? -1.228 -7.770 -3.599 1.00 25.09 232 GLY A CA 1
ATOM 1889 C C . GLY A 1 232 ? -2.702 -8.138 -3.728 1.00 25.09 232 GLY A C 1
ATOM 1890 O O . GLY A 1 232 ? -3.573 -7.322 -3.424 1.00 25.09 232 GLY A O 1
ATOM 1891 N N . LYS A 1 233 ? -2.995 -9.362 -4.185 1.00 26.14 233 LYS A N 1
ATOM 1892 C CA . LYS A 1 233 ? -4.329 -9.984 -4.105 1.00 26.14 233 LYS A CA 1
ATOM 1893 C C . LYS A 1 233 ? -5.010 -9.560 -2.796 1.00 26.14 233 LYS A C 1
ATOM 1895 O O . LYS A 1 233 ? -4.456 -9.822 -1.730 1.00 26.14 233 LYS A O 1
ATOM 1900 N N . LEU A 1 234 ? -6.195 -8.942 -2.869 1.00 26.73 234 LEU A N 1
ATOM 1901 C CA . LEU A 1 234 ? -7.069 -8.818 -1.703 1.00 26.73 234 LEU A CA 1
ATOM 1902 C C . LEU A 1 234 ? -7.398 -10.245 -1.253 1.00 26.73 234 LEU A C 1
ATOM 1904 O O . LEU A 1 234 ? -8.311 -10.880 -1.775 1.00 26.73 234 LEU A O 1
ATOM 1908 N N . LEU A 1 235 ? -6.622 -10.775 -0.313 1.00 27.47 235 LEU A N 1
ATOM 1909 C CA . LEU A 1 235 ? -7.115 -11.830 0.548 1.00 27.47 235 LEU A CA 1
ATOM 1910 C C . LEU A 1 235 ? -8.324 -11.215 1.260 1.00 27.47 235 LEU A C 1
ATOM 1912 O O . LEU A 1 235 ? -8.247 -10.099 1.781 1.00 27.47 235 LEU A O 1
ATOM 1916 N N . CYS A 1 236 ? -9.474 -11.873 1.155 1.00 29.75 236 CYS A N 1
ATOM 1917 C CA . CYS A 1 236 ? -10.704 -11.457 1.811 1.00 29.75 236 CYS A CA 1
ATOM 1918 C C . CYS A 1 236 ? -10.510 -11.598 3.324 1.00 29.75 236 CYS A C 1
ATOM 1920 O O . CYS A 1 236 ? -10.842 -12.633 3.893 1.00 29.75 236 CYS A O 1
ATOM 1922 N N . PHE A 1 237 ? -9.905 -10.591 3.950 1.00 38.03 237 PHE A N 1
ATOM 1923 C CA . PHE A 1 237 ? -9.730 -10.548 5.392 1.00 38.03 237 PHE A CA 1
ATOM 1924 C C . PHE A 1 237 ? -11.063 -10.191 6.047 1.00 38.03 237 PHE A C 1
ATOM 1926 O O . PHE A 1 237 ? -11.734 -9.250 5.613 1.00 38.03 237 PHE A O 1
ATOM 1933 N N . THR A 1 238 ? -11.454 -10.945 7.072 1.00 56.19 238 THR A N 1
ATOM 1934 C CA . THR A 1 238 ? -12.734 -10.757 7.770 1.00 56.19 238 THR A CA 1
ATOM 1935 C C . THR A 1 238 ? -12.645 -9.789 8.945 1.00 56.19 238 THR A C 1
ATOM 1937 O O . THR A 1 238 ? -13.686 -9.411 9.464 1.00 56.19 238 THR A O 1
ATOM 1940 N N . GLY A 1 239 ? -11.441 -9.341 9.331 1.00 77.81 239 GLY A N 1
ATOM 1941 C CA . GLY A 1 239 ? -11.223 -8.378 10.415 1.00 77.81 239 GLY A CA 1
ATOM 1942 C C . GLY A 1 239 ? -10.157 -7.325 10.088 1.00 77.81 239 GLY A C 1
ATOM 1943 O O . GLY A 1 239 ? -8.969 -7.606 10.222 1.00 77.81 239 GLY A O 1
ATOM 1944 N N . ARG A 1 240 ? -10.534 -6.108 9.681 1.00 83.62 240 ARG A N 1
ATOM 1945 C CA . ARG A 1 240 ? -9.594 -5.022 9.342 1.00 83.62 240 ARG A CA 1
ATOM 1946 C C . ARG A 1 240 ? -9.928 -3.736 10.083 1.00 83.62 240 ARG A C 1
ATOM 1948 O O . ARG A 1 240 ? -10.952 -3.113 9.822 1.00 83.62 240 ARG A O 1
ATOM 1955 N N . VAL A 1 241 ? -8.986 -3.262 10.882 1.00 86.88 241 VAL A N 1
ATOM 1956 C CA . VAL A 1 241 ? -9.036 -1.933 11.486 1.00 86.88 241 VAL A CA 1
ATOM 1957 C C . VAL A 1 241 ? -7.980 -1.059 10.820 1.00 86.88 241 VAL A C 1
ATOM 1959 O O . VAL A 1 241 ? -6.794 -1.388 10.812 1.00 86.88 241 VAL A O 1
ATOM 1962 N N . SER A 1 242 ? -8.406 0.061 10.243 1.00 88.62 242 SER A N 1
ATOM 1963 C CA . SER A 1 242 ? -7.507 1.019 9.616 1.00 88.62 242 SER A CA 1
ATOM 1964 C C . SER A 1 242 ? -7.902 2.466 9.883 1.00 88.62 242 SER A C 1
ATOM 1966 O O . SER A 1 242 ? -9.057 2.820 9.651 1.00 88.62 242 SER A O 1
ATOM 1968 N N . ALA A 1 243 ? -6.939 3.304 10.267 1.00 85.88 243 ALA A N 1
ATOM 1969 C CA . ALA A 1 243 ? -7.093 4.754 10.287 1.00 85.88 243 ALA A CA 1
ATOM 1970 C C . ALA A 1 243 ? -6.025 5.432 9.416 1.00 85.88 243 ALA A C 1
ATOM 1972 O O . ALA A 1 243 ? -4.871 4.992 9.382 1.00 85.88 243 ALA A O 1
ATOM 1973 N N . ARG A 1 244 ? -6.403 6.480 8.682 1.00 86.12 244 ARG A N 1
ATOM 1974 C CA . ARG A 1 244 ? -5.512 7.200 7.768 1.00 86.12 244 ARG A CA 1
ATOM 1975 C C . ARG A 1 244 ? -5.738 8.705 7.839 1.00 86.12 244 ARG A C 1
ATOM 1977 O O . ARG A 1 244 ? -6.865 9.173 7.720 1.00 86.12 244 ARG A O 1
ATOM 1984 N N . ASN A 1 245 ? -4.645 9.456 7.939 1.00 82.75 245 ASN A N 1
ATOM 1985 C CA . ASN A 1 245 ? -4.651 10.913 7.949 1.00 82.75 245 ASN A CA 1
ATOM 1986 C C . ASN A 1 245 ? -5.568 11.473 9.045 1.00 82.75 245 ASN A C 1
ATOM 1988 O O . ASN A 1 245 ? -6.352 12.370 8.781 1.00 82.75 245 ASN A O 1
ATOM 1992 N N . CYS A 1 246 ? -5.539 10.931 10.265 1.00 81.31 246 CYS A N 1
ATOM 1993 C CA . CYS A 1 246 ? -6.409 11.385 11.359 1.00 81.31 246 CYS A CA 1
ATOM 1994 C C . CYS A 1 246 ? -5.601 12.169 12.409 1.00 81.31 246 CYS A C 1
ATOM 1996 O O . CYS A 1 246 ? -5.329 11.615 13.474 1.00 81.31 246 CYS A O 1
ATOM 1998 N N . PRO A 1 247 ? -5.174 13.424 12.153 1.00 81.94 247 PRO A N 1
ATOM 1999 C CA . PRO A 1 247 ? -4.261 14.161 13.041 1.00 81.94 247 PRO A CA 1
ATOM 2000 C C . PRO A 1 247 ? -4.876 14.524 14.400 1.00 81.94 247 PRO A C 1
ATOM 2002 O O . PRO A 1 247 ? -4.147 14.763 15.360 1.00 81.94 247 PRO A O 1
ATOM 2005 N N . SER A 1 248 ? -6.206 14.563 14.476 1.00 82.88 248 SER A N 1
ATOM 2006 C CA . SER A 1 248 ? -6.951 14.859 15.701 1.00 82.88 248 SER A CA 1
ATOM 2007 C C . SER A 1 248 ? -7.240 13.621 16.552 1.00 82.88 248 SER A C 1
ATOM 2009 O O . SER A 1 248 ? -7.538 13.761 17.735 1.00 82.88 248 SER A O 1
ATOM 2011 N N . LEU A 1 249 ? -7.158 12.418 15.968 1.00 82.94 249 LEU A N 1
ATOM 2012 C CA . LEU A 1 249 ? -7.522 11.171 16.638 1.00 82.94 249 LEU A CA 1
ATOM 2013 C C . LEU A 1 249 ? -6.514 10.852 17.745 1.00 82.94 249 LEU A C 1
ATOM 2015 O O . LEU A 1 249 ? -5.378 10.530 17.419 1.00 82.94 249 LEU A O 1
ATOM 2019 N N . LYS A 1 250 ? -6.926 10.914 19.017 1.00 85.88 250 LYS A N 1
ATOM 2020 C CA . LYS A 1 250 ? -6.046 10.669 20.180 1.00 85.88 250 LYS A CA 1
ATOM 2021 C C . LYS A 1 250 ? -5.848 9.185 20.494 1.00 85.88 250 LYS A C 1
ATOM 2023 O O . LYS A 1 250 ? -4.747 8.780 20.844 1.00 85.88 250 LYS A O 1
ATOM 2028 N N . SER A 1 251 ? -6.891 8.375 20.336 1.00 85.38 251 SER A N 1
ATOM 2029 C CA . SER A 1 251 ? -6.860 6.926 20.559 1.00 85.38 251 SER A CA 1
ATOM 2030 C C . SER A 1 251 ? -7.760 6.196 19.566 1.00 85.38 251 SER A C 1
ATOM 2032 O O . SER A 1 251 ? -8.669 6.795 18.985 1.00 85.38 251 SER A O 1
ATOM 2034 N N . LEU A 1 252 ? -7.489 4.911 19.315 1.00 83.69 252 LEU A N 1
ATOM 2035 C CA . LEU A 1 252 ? -8.220 4.146 18.298 1.00 83.69 252 LEU A CA 1
ATOM 2036 C C . LEU A 1 252 ? -9.438 3.417 18.869 1.00 83.69 252 LEU A C 1
ATOM 2038 O O . LEU A 1 252 ? -10.512 3.445 18.264 1.00 83.69 252 LEU A O 1
ATOM 2042 N N . PHE A 1 253 ? -9.273 2.757 20.012 1.00 81.00 253 PHE A N 1
ATOM 2043 C CA . PHE A 1 253 ? -10.355 2.072 20.710 1.00 81.00 253 PHE A CA 1
ATOM 2044 C C . PHE A 1 253 ? -10.150 2.107 22.228 1.00 81.00 253 PHE A C 1
ATOM 2046 O O . PHE A 1 253 ? -9.013 2.178 22.690 1.00 81.00 253 PHE A O 1
ATOM 2053 N N . PRO A 1 254 ? -11.230 2.057 23.017 1.00 77.81 254 PRO A N 1
ATOM 2054 C CA . PRO A 1 254 ? -11.132 1.847 24.449 1.00 77.81 254 PRO A CA 1
ATOM 2055 C C . PRO A 1 254 ? -10.815 0.373 24.766 1.00 77.81 254 PRO A C 1
ATOM 2057 O O . PRO A 1 254 ? -10.962 -0.511 23.910 1.00 77.81 254 PRO A O 1
ATOM 2060 N N . ALA A 1 255 ? -10.354 0.097 25.987 1.00 79.75 255 ALA A N 1
ATOM 2061 C CA . ALA A 1 255 ? -9.878 -1.230 26.384 1.00 79.75 255 ALA A CA 1
ATOM 2062 C C . ALA A 1 255 ? -10.946 -2.337 26.276 1.00 79.75 255 ALA A C 1
ATOM 2064 O O . ALA A 1 255 ? -10.643 -3.431 25.793 1.00 79.75 255 ALA A O 1
ATOM 2065 N N . SER A 1 256 ? -12.198 -2.058 26.640 1.00 72.62 256 SER A N 1
ATOM 2066 C CA . SER A 1 256 ? -13.340 -2.968 26.472 1.00 72.62 256 SER A CA 1
ATOM 2067 C C . SER A 1 256 ? -13.519 -3.453 25.026 1.00 72.62 256 SER A C 1
ATOM 2069 O O . SER A 1 256 ? -13.655 -4.655 24.781 1.00 72.62 256 SER A O 1
ATOM 2071 N N . VAL A 1 257 ? -13.438 -2.540 24.054 1.00 74.88 257 VAL A N 1
ATOM 2072 C CA . VAL A 1 257 ? -13.521 -2.867 22.623 1.00 74.88 257 VAL A CA 1
ATOM 2073 C C . VAL A 1 257 ? -12.302 -3.676 22.193 1.00 74.88 257 VAL A C 1
ATOM 2075 O O . VAL A 1 257 ? -12.465 -4.680 21.508 1.00 74.88 257 VAL A O 1
ATOM 2078 N N . ALA A 1 258 ? -11.096 -3.311 22.640 1.00 77.38 258 ALA A N 1
ATOM 2079 C CA . ALA A 1 258 ? -9.869 -4.058 22.345 1.00 77.38 258 ALA A CA 1
ATOM 2080 C C . ALA A 1 258 ? -9.968 -5.544 22.723 1.00 77.38 258 ALA A C 1
ATOM 2082 O O . ALA A 1 258 ? -9.557 -6.417 21.957 1.00 77.38 258 ALA A O 1
ATOM 2083 N N . LEU A 1 259 ? -10.523 -5.825 23.908 1.00 77.12 259 LEU A N 1
ATOM 2084 C CA . LEU A 1 259 ? -10.735 -7.182 24.420 1.00 77.12 259 LEU A CA 1
ATOM 2085 C C . LEU A 1 259 ? -11.759 -7.965 23.582 1.00 77.12 259 LEU A C 1
ATOM 2087 O O . LEU A 1 259 ? -11.673 -9.189 23.485 1.00 77.12 259 LEU A O 1
ATOM 2091 N N . GLY A 1 260 ? -12.703 -7.261 22.955 1.00 66.75 260 GLY A N 1
ATOM 2092 C CA . GLY A 1 260 ? -13.754 -7.807 22.100 1.00 66.75 260 GLY A CA 1
ATOM 2093 C C . GLY A 1 260 ? -13.364 -8.039 20.635 1.00 66.75 260 GLY A C 1
ATOM 2094 O O . GLY A 1 260 ? -14.254 -8.310 19.834 1.00 66.75 260 GLY A O 1
ATOM 2095 N N . LEU A 1 261 ? -12.078 -7.964 20.253 1.00 72.56 261 LEU A N 1
ATOM 2096 C CA . LEU A 1 261 ? -11.620 -8.101 18.856 1.00 72.56 261 LEU A CA 1
ATOM 2097 C C . LEU A 1 261 ? -10.848 -9.411 18.543 1.00 72.56 261 LEU A C 1
ATOM 2099 O O . LEU A 1 261 ? -9.791 -9.365 17.904 1.00 72.56 261 LEU A O 1
ATOM 2103 N N . PRO A 1 262 ? -11.356 -10.622 18.872 1.00 74.69 262 PRO A N 1
ATOM 2104 C CA . PRO A 1 262 ? -10.661 -11.879 18.562 1.00 74.69 262 PRO A CA 1
ATOM 2105 C C . PRO A 1 262 ? -10.622 -12.198 17.055 1.00 74.69 262 PRO A C 1
ATOM 2107 O O . PRO A 1 262 ? -9.969 -13.150 16.623 1.00 74.69 262 PRO A O 1
ATOM 2110 N N . HIS A 1 263 ? -11.368 -11.448 16.242 1.00 80.31 263 HIS A N 1
ATOM 2111 C CA . HIS A 1 263 ? -11.447 -11.613 14.793 1.00 80.31 263 HIS A CA 1
ATOM 2112 C C . HIS A 1 263 ? -10.520 -10.681 14.014 1.00 80.31 263 HIS A C 1
ATOM 2114 O O . HIS A 1 263 ? -10.468 -10.803 12.794 1.00 80.31 263 HIS A O 1
ATOM 2120 N N . LEU A 1 264 ? -9.804 -9.771 14.684 1.00 86.06 264 LEU A N 1
ATOM 2121 C CA . LEU A 1 264 ? -8.891 -8.848 14.021 1.00 86.06 264 LEU A CA 1
ATOM 2122 C C . LEU A 1 264 ? -7.804 -9.627 13.269 1.00 86.06 264 LEU A C 1
ATOM 2124 O O . LEU A 1 264 ? -7.129 -10.477 13.842 1.00 86.06 264 LEU A O 1
ATOM 2128 N N . GLU A 1 265 ? -7.655 -9.343 11.980 1.00 89.62 265 GLU A N 1
ATOM 2129 C CA . GLU A 1 265 ? -6.647 -9.935 11.097 1.00 89.62 265 GLU A CA 1
ATOM 2130 C C . GLU A 1 265 ? -5.591 -8.899 10.687 1.00 89.62 265 GLU A C 1
ATOM 2132 O O . GLU A 1 265 ? -4.440 -9.259 10.417 1.00 89.62 265 GLU A O 1
ATOM 2137 N N . GLU A 1 266 ? -5.964 -7.615 10.671 1.00 90.06 266 GLU A N 1
ATOM 2138 C CA . GLU A 1 266 ? -5.107 -6.516 10.237 1.00 90.06 266 GLU A CA 1
ATOM 2139 C C . GLU A 1 266 ? -5.380 -5.208 11.000 1.00 90.06 266 GLU A C 1
ATOM 2141 O O . GLU A 1 266 ? -6.510 -4.716 11.003 1.00 90.06 266 GLU A O 1
ATOM 2146 N N . LEU A 1 267 ? -4.324 -4.615 11.574 1.00 92.31 267 LEU A N 1
ATOM 2147 C CA . LEU A 1 267 ? -4.326 -3.279 12.186 1.00 92.31 267 LEU A CA 1
ATOM 2148 C C . LEU A 1 267 ? -3.398 -2.342 11.399 1.00 92.31 267 LEU A C 1
ATOM 2150 O O . LEU A 1 267 ? -2.227 -2.661 11.184 1.00 92.31 267 LEU A O 1
ATOM 2154 N N . LYS A 1 268 ? -3.917 -1.192 10.965 1.00 90.81 268 LYS A N 1
ATOM 2155 C CA . LYS A 1 268 ? -3.227 -0.264 10.059 1.00 90.81 268 LYS A CA 1
ATOM 2156 C C . LYS A 1 268 ? -3.454 1.202 10.437 1.00 90.81 268 LYS A C 1
ATOM 2158 O O . LYS A 1 268 ? -4.543 1.717 10.222 1.00 90.81 268 LYS A O 1
ATOM 2163 N N . LEU A 1 269 ? -2.437 1.910 10.909 1.00 90.06 269 LEU A N 1
ATOM 2164 C CA . LEU A 1 269 ? -2.512 3.343 11.209 1.00 90.06 269 LEU A CA 1
ATOM 2165 C C . LEU A 1 269 ? -1.501 4.120 10.362 1.00 90.06 269 LEU A C 1
ATOM 2167 O O . LEU A 1 269 ? -0.329 3.757 10.323 1.00 90.06 269 LEU A O 1
ATOM 2171 N N . TYR A 1 270 ? -1.951 5.179 9.688 1.00 86.94 270 TYR A N 1
ATOM 2172 C CA . TYR A 1 270 ? -1.116 6.018 8.821 1.00 86.94 270 TYR A CA 1
ATOM 2173 C C . TYR A 1 270 ? -1.377 7.500 9.096 1.00 86.94 270 TYR A C 1
ATOM 2175 O O . TYR A 1 270 ? -2.513 7.941 8.934 1.00 86.94 270 TYR A O 1
ATOM 2183 N N . CYS A 1 271 ? -0.352 8.289 9.427 1.00 84.06 271 CYS A N 1
ATOM 2184 C CA . CYS A 1 271 ? -0.472 9.747 9.593 1.00 84.06 271 CYS A CA 1
ATOM 2185 C C . CYS A 1 271 ? -1.588 10.168 10.570 1.00 84.06 271 CYS A C 1
ATOM 2187 O O . CYS A 1 271 ? -2.390 11.057 10.272 1.00 84.06 271 CYS A O 1
ATOM 2189 N N . CYS A 1 272 ? -1.697 9.496 11.714 1.00 85.62 272 CYS A N 1
ATOM 2190 C CA . CYS A 1 272 ? -2.687 9.808 12.745 1.00 85.62 272 CYS A CA 1
ATOM 2191 C C . CYS A 1 272 ? -2.027 10.469 13.967 1.00 85.62 272 CYS A C 1
ATOM 2193 O O . CYS A 1 272 ? -0.867 10.207 14.274 1.00 85.62 272 CYS A O 1
ATOM 2195 N N . GLY A 1 273 ? -2.783 11.294 14.693 1.00 85.06 273 GLY A N 1
ATOM 2196 C CA . GLY A 1 273 ? -2.352 11.945 15.936 1.00 85.06 273 GLY A CA 1
ATOM 2197 C C . GLY A 1 273 ? -2.495 11.074 17.183 1.00 85.06 273 GLY A C 1
ATOM 2198 O O . GLY A 1 273 ? -2.586 11.622 18.277 1.00 85.06 273 GLY A O 1
ATOM 2199 N N . VAL A 1 274 ? -2.554 9.752 17.001 1.00 88.56 274 VAL A N 1
ATOM 2200 C CA . VAL A 1 274 ? -2.829 8.775 18.057 1.00 88.56 274 VAL A CA 1
ATOM 2201 C C . VAL A 1 274 ? -1.688 8.797 19.066 1.00 88.56 274 VAL A C 1
ATOM 2203 O O . VAL A 1 274 ? -0.539 8.596 18.681 1.00 88.56 274 VAL A O 1
ATOM 2206 N N . GLU A 1 275 ? -2.015 9.034 20.334 1.00 89.12 275 GLU A N 1
ATOM 2207 C CA . GLU A 1 275 ? -1.087 9.006 21.470 1.00 89.12 275 GLU A CA 1
ATOM 2208 C C . GLU A 1 275 ? -0.977 7.601 22.072 1.00 89.12 275 GLU A C 1
ATOM 2210 O O . GLU A 1 275 ? 0.105 7.156 22.457 1.00 89.12 275 GLU A O 1
ATOM 2215 N N . GLU A 1 276 ? -2.083 6.862 22.062 1.00 88.44 276 GLU A N 1
ATOM 2216 C CA . GLU A 1 276 ? -2.190 5.480 22.526 1.00 88.44 276 GLU A CA 1
ATOM 2217 C C . GLU A 1 276 ? -3.137 4.691 21.622 1.00 88.44 276 GLU A C 1
ATOM 2219 O O . GLU A 1 276 ? -4.191 5.182 21.218 1.00 88.44 276 GLU A O 1
ATOM 2224 N N . ILE A 1 277 ? -2.785 3.453 21.271 1.00 89.50 277 ILE A N 1
ATOM 2225 C CA . ILE A 1 277 ? -3.664 2.636 20.416 1.00 89.50 277 ILE A CA 1
ATOM 2226 C C . ILE A 1 277 ? -4.947 2.289 21.180 1.00 89.50 277 ILE A C 1
ATOM 2228 O O . ILE A 1 277 ? -6.048 2.406 20.636 1.00 89.50 277 ILE A O 1
ATOM 2232 N N . VAL A 1 278 ? -4.787 1.910 22.447 1.00 87.38 278 VAL A N 1
ATOM 2233 C CA . VAL A 1 278 ? -5.853 1.514 23.361 1.00 87.38 278 VAL A CA 1
ATOM 2234 C C . VAL A 1 278 ? -5.957 2.539 24.482 1.00 87.38 278 VAL A C 1
ATOM 2236 O O . VAL A 1 278 ? -4.996 2.721 25.225 1.00 87.38 278 VAL A O 1
ATOM 2239 N N . ALA A 1 279 ? -7.113 3.184 24.623 1.00 83.88 279 ALA A N 1
ATOM 2240 C CA . ALA A 1 279 ? -7.355 4.121 25.718 1.00 83.88 279 ALA A CA 1
ATOM 2241 C C . ALA A 1 279 ? -7.568 3.388 27.052 1.00 83.88 279 ALA A C 1
ATOM 2243 O O . ALA A 1 279 ? -8.148 2.296 27.086 1.00 83.88 279 ALA A O 1
ATOM 2244 N N . GLU A 1 280 ? -7.125 4.013 28.142 1.00 82.25 280 GLU A N 1
ATOM 2245 C CA . GLU A 1 280 ? -7.371 3.548 29.508 1.00 82.25 280 GLU A CA 1
ATOM 2246 C C . GLU A 1 280 ? -8.857 3.670 29.888 1.00 82.25 280 GLU A C 1
ATOM 2248 O O . GLU A 1 280 ? -9.532 4.638 29.538 1.00 82.25 280 GLU A O 1
ATOM 2253 N N . GLU A 1 281 ? -9.371 2.668 30.605 1.00 73.81 281 GLU A N 1
ATOM 2254 C CA . GLU A 1 281 ? -10.727 2.658 31.159 1.00 73.81 281 GLU A CA 1
ATOM 2255 C C . GLU A 1 281 ? -10.651 2.349 32.660 1.00 73.81 281 GLU A C 1
ATOM 2257 O O . GLU A 1 281 ? -10.078 1.334 33.058 1.00 73.81 281 GLU A O 1
ATOM 2262 N N . GLU A 1 282 ? -11.295 3.173 33.494 1.00 67.44 282 GLU A N 1
ATOM 2263 C CA . GLU A 1 282 ? -11.252 3.063 34.966 1.00 67.44 282 GLU A CA 1
ATOM 2264 C C . GLU A 1 282 ? -11.747 1.709 35.512 1.00 67.44 282 GLU A C 1
ATOM 2266 O O . GLU A 1 282 ? -11.467 1.347 36.653 1.00 67.44 282 GLU A O 1
ATOM 2271 N N . ARG A 1 283 ? -12.514 0.954 34.715 1.00 64.94 283 ARG A N 1
ATOM 2272 C CA . ARG A 1 283 ? -13.184 -0.286 35.140 1.00 64.94 283 ARG A CA 1
ATOM 2273 C C . ARG A 1 283 ? -12.386 -1.559 34.849 1.00 64.94 283 ARG A C 1
ATOM 2275 O O . ARG A 1 283 ? -12.834 -2.637 35.248 1.00 64.94 283 ARG A O 1
ATOM 2282 N N . LEU A 1 284 ? -11.245 -1.481 34.160 1.00 61.31 284 LEU A N 1
ATOM 2283 C CA . LEU A 1 284 ? -10.387 -2.650 33.950 1.00 61.31 284 LEU A CA 1
ATOM 2284 C C . LEU A 1 284 ? -9.407 -2.807 35.118 1.00 61.31 284 LEU A C 1
ATOM 2286 O O . LEU A 1 284 ? -8.807 -1.843 35.575 1.00 61.31 284 LEU A O 1
ATOM 2290 N N . GLY A 1 285 ? -9.251 -4.042 35.610 1.00 66.44 285 GLY A N 1
ATOM 2291 C CA . GLY A 1 285 ? -8.311 -4.360 36.690 1.00 66.44 285 GLY A CA 1
ATOM 2292 C C . GLY A 1 285 ? -6.853 -3.999 36.363 1.00 66.44 285 GLY A C 1
ATOM 2293 O O . GLY A 1 285 ? -6.519 -3.680 35.228 1.00 66.44 285 GLY A O 1
ATOM 2294 N N . GLU A 1 286 ? -5.966 -4.120 37.356 1.00 67.88 286 GLU A N 1
ATOM 2295 C CA . GLU A 1 286 ? -4.611 -3.527 37.371 1.00 67.88 286 GLU A CA 1
ATOM 2296 C C . GLU A 1 286 ? -3.646 -3.944 36.231 1.00 67.88 286 GLU A C 1
ATOM 2298 O O . GLU A 1 286 ? -2.579 -3.344 36.098 1.00 67.88 286 GLU A O 1
ATOM 2303 N N . ALA A 1 287 ? -3.986 -4.942 35.400 1.00 81.44 287 ALA A N 1
ATOM 2304 C CA . ALA A 1 287 ? -3.217 -5.301 34.204 1.00 81.44 287 ALA A CA 1
ATOM 2305 C C . ALA A 1 287 ? -4.047 -6.089 33.163 1.00 81.44 287 ALA A C 1
ATOM 2307 O O . ALA A 1 287 ? -4.098 -7.325 33.226 1.00 81.44 287 ALA A O 1
ATOM 2308 N N . PRO A 1 288 ? -4.698 -5.433 32.183 1.00 85.25 288 PRO A N 1
ATOM 2309 C CA . PRO A 1 288 ? -5.447 -6.135 31.148 1.00 85.25 288 PRO A CA 1
ATOM 2310 C C . PRO A 1 288 ? -4.562 -6.991 30.233 1.00 85.25 288 PRO A C 1
ATOM 2312 O O . PRO A 1 288 ? -3.408 -6.665 29.934 1.00 85.25 288 PRO A O 1
ATOM 2315 N N . LYS A 1 289 ? -5.140 -8.100 29.757 1.00 87.75 289 LYS A N 1
ATOM 2316 C CA . LYS A 1 289 ? -4.530 -9.001 28.775 1.00 87.75 289 LYS A CA 1
ATOM 2317 C C . LYS A 1 289 ? -5.254 -8.890 27.435 1.00 87.75 289 LYS A C 1
ATOM 2319 O O . LYS A 1 289 ? -6.367 -9.389 27.292 1.00 87.75 289 LYS A O 1
ATOM 2324 N N . PHE A 1 290 ? -4.594 -8.296 26.448 1.00 87.19 290 PHE A N 1
ATOM 2325 C CA . PHE A 1 290 ? -5.093 -8.170 25.081 1.00 87.19 290 PHE A CA 1
ATOM 2326 C C . PHE A 1 290 ? -4.584 -9.333 24.225 1.00 87.19 290 PHE A C 1
ATOM 2328 O O . PHE A 1 290 ? -3.378 -9.530 24.078 1.00 87.19 290 PHE A O 1
ATOM 2335 N N . VAL A 1 291 ? -5.494 -10.118 23.649 1.00 88.88 291 VAL A N 1
ATOM 2336 C CA . VAL A 1 291 ? -5.137 -11.276 22.818 1.00 88.88 291 VAL A CA 1
ATOM 2337 C C . VAL A 1 291 ? -5.697 -11.085 21.418 1.00 88.88 291 VAL A C 1
ATOM 2339 O O . VAL A 1 291 ? -6.911 -11.009 21.238 1.00 88.88 291 VAL A O 1
ATOM 2342 N N . PHE A 1 292 ? -4.812 -11.072 20.422 1.00 90.06 292 PHE A N 1
ATOM 2343 C CA . PHE A 1 292 ? -5.157 -10.904 19.012 1.00 90.06 292 PHE A CA 1
ATOM 2344 C C . PHE A 1 292 ? -4.815 -12.180 18.223 1.00 90.06 292 PHE A C 1
ATOM 2346 O O . PHE A 1 292 ? -3.797 -12.243 17.528 1.00 90.06 292 PHE A O 1
ATOM 2353 N N . PRO A 1 293 ? -5.641 -13.241 18.321 1.00 88.81 293 PRO A N 1
ATOM 2354 C CA . PRO A 1 293 ? -5.274 -14.588 17.883 1.00 88.81 293 PRO A CA 1
ATOM 2355 C C . PRO A 1 293 ? -5.218 -14.762 16.361 1.00 88.81 293 PRO A C 1
ATOM 2357 O O . PRO A 1 293 ? -4.684 -15.764 15.892 1.00 88.81 293 PRO A O 1
ATOM 2360 N N . LYS A 1 294 ? -5.791 -13.824 15.596 1.00 90.06 294 LYS A N 1
ATOM 2361 C CA . LYS A 1 294 ? -5.850 -13.863 14.129 1.00 90.06 294 LYS A CA 1
ATOM 2362 C C . LYS A 1 294 ? -5.045 -12.755 13.446 1.00 90.06 294 LYS A C 1
ATOM 2364 O O . LYS A 1 294 ? -4.910 -12.799 12.223 1.00 90.06 294 LYS A O 1
ATOM 2369 N N . THR A 1 295 ? -4.490 -11.795 14.192 1.00 91.31 295 THR A N 1
ATOM 2370 C CA . THR A 1 295 ? -3.817 -10.645 13.579 1.00 91.31 295 THR A CA 1
ATOM 2371 C C . THR A 1 295 ? -2.525 -11.086 12.917 1.00 91.31 295 THR A C 1
ATOM 2373 O O . THR A 1 295 ? -1.578 -11.502 13.579 1.00 91.31 295 THR A O 1
ATOM 2376 N N . SER A 1 296 ? -2.496 -10.968 11.594 1.00 93.38 296 SER A N 1
ATOM 2377 C CA . SER A 1 296 ? -1.372 -11.361 10.745 1.00 93.38 296 SER A CA 1
ATOM 2378 C C . SER A 1 296 ? -0.528 -10.170 10.292 1.00 93.38 296 SER A C 1
ATOM 2380 O O . SER A 1 296 ? 0.640 -10.355 9.949 1.00 93.38 296 SER A O 1
ATOM 2382 N N . SER A 1 297 ? -1.093 -8.958 10.324 1.00 92.62 297 SER A N 1
ATOM 2383 C CA . SER A 1 297 ? -0.439 -7.726 9.881 1.00 92.62 297 SER A CA 1
ATOM 2384 C C . SER A 1 297 ? -0.688 -6.572 10.852 1.00 92.62 297 SER A C 1
ATOM 2386 O O . SER A 1 297 ? -1.837 -6.230 11.136 1.00 92.62 297 SER A O 1
ATOM 2388 N N . PHE A 1 298 ? 0.392 -5.929 11.294 1.00 92.25 298 PHE A N 1
ATOM 2389 C CA . PHE A 1 298 ? 0.384 -4.768 12.183 1.00 92.25 298 PHE A CA 1
ATOM 2390 C C . PHE A 1 298 ? 1.259 -3.663 11.582 1.00 92.25 298 PHE A C 1
ATOM 2392 O O . PHE A 1 298 ? 2.468 -3.839 11.432 1.00 92.25 298 PHE A O 1
ATOM 2399 N N . ILE A 1 299 ? 0.646 -2.548 11.179 1.00 89.75 299 ILE A N 1
ATOM 2400 C CA . ILE A 1 299 ? 1.328 -1.453 10.480 1.00 89.75 299 ILE A CA 1
ATOM 2401 C C . ILE A 1 299 ? 0.991 -0.124 11.145 1.00 89.75 299 ILE A C 1
ATOM 2403 O O . ILE A 1 299 ? -0.173 0.270 11.189 1.00 89.75 299 ILE A O 1
ATOM 2407 N N . LEU A 1 300 ? 2.018 0.580 11.597 1.00 90.06 300 LEU A N 1
ATOM 2408 C CA . LEU A 1 300 ? 1.988 1.916 12.163 1.00 90.06 300 LEU A CA 1
ATOM 2409 C C . LEU A 1 300 ? 2.977 2.779 11.383 1.00 90.06 300 LEU A C 1
ATOM 2411 O O . LEU A 1 300 ? 4.181 2.520 11.376 1.00 90.06 300 LEU A O 1
ATOM 2415 N N . TRP A 1 301 ? 2.477 3.806 10.712 1.00 85.50 301 TRP A N 1
ATOM 2416 C CA . TRP A 1 301 ? 3.310 4.672 9.897 1.00 85.50 301 TRP A CA 1
ATOM 2417 C C . TRP A 1 301 ? 3.045 6.135 10.201 1.00 85.50 301 TRP A C 1
ATOM 2419 O O . TRP A 1 301 ? 1.911 6.605 10.099 1.00 85.50 301 TRP A O 1
ATOM 2429 N N . HIS A 1 302 ? 4.121 6.850 10.516 1.00 83.00 302 HIS A N 1
ATOM 2430 C CA . HIS A 1 302 ? 4.106 8.280 10.783 1.00 83.00 302 HIS A CA 1
ATOM 2431 C C . HIS A 1 302 ? 3.071 8.662 11.851 1.00 83.00 302 HIS A C 1
ATOM 2433 O O . HIS A 1 302 ? 2.084 9.345 11.580 1.00 83.00 302 HIS A O 1
ATOM 2439 N N . LEU A 1 303 ? 3.296 8.175 13.073 1.00 86.06 303 LEU A N 1
ATOM 2440 C CA . LEU A 1 303 ? 2.491 8.487 14.254 1.00 86.06 303 LEU A CA 1
ATOM 2441 C C . LEU A 1 303 ? 3.367 9.263 15.248 1.00 86.06 303 LEU A C 1
ATOM 2443 O O . LEU A 1 303 ? 3.890 8.676 16.194 1.00 86.06 303 LEU A O 1
ATOM 2447 N N . PRO A 1 304 ? 3.585 10.572 15.023 1.00 82.12 304 PRO A N 1
ATOM 2448 C CA . PRO A 1 304 ? 4.588 11.342 15.761 1.00 82.12 304 PRO A CA 1
ATOM 2449 C C . PRO A 1 304 ? 4.262 11.514 17.249 1.00 82.12 304 PRO A C 1
ATOM 2451 O O . PRO A 1 304 ? 5.160 11.799 18.026 1.00 82.12 304 PRO A O 1
ATOM 2454 N N . LYS A 1 305 ? 2.991 11.355 17.641 1.00 86.94 305 LYS A N 1
ATOM 2455 C CA . LYS A 1 305 ? 2.533 11.506 19.029 1.00 86.94 305 LYS A CA 1
ATOM 2456 C C . LYS A 1 305 ? 2.364 10.180 19.771 1.00 86.94 305 LYS A C 1
ATOM 2458 O O . LYS A 1 305 ? 1.998 10.205 20.943 1.00 86.94 305 LYS A O 1
ATOM 2463 N N . LEU A 1 306 ? 2.559 9.042 19.097 1.00 89.44 306 LEU A N 1
ATOM 2464 C CA . LEU A 1 306 ? 2.304 7.732 19.688 1.00 89.44 306 LEU A CA 1
ATOM 2465 C C . LEU A 1 306 ? 3.328 7.462 20.789 1.00 89.44 306 LEU A C 1
ATOM 2467 O O . LEU A 1 306 ? 4.521 7.472 20.520 1.00 89.44 306 LEU A O 1
ATOM 2471 N N . LYS A 1 307 ? 2.850 7.181 22.001 1.00 86.25 307 LYS A N 1
ATOM 2472 C CA . LYS A 1 307 ? 3.661 6.935 23.203 1.00 86.25 307 LYS A CA 1
ATOM 2473 C C . LYS A 1 307 ? 3.629 5.479 23.645 1.00 86.25 307 LYS A C 1
ATOM 2475 O O . LYS A 1 307 ? 4.617 4.974 24.167 1.00 86.25 307 LYS A O 1
ATOM 2480 N N . SER A 1 308 ? 2.489 4.803 23.488 1.00 86.25 308 SER A N 1
ATOM 2481 C CA . SER A 1 308 ? 2.301 3.440 23.996 1.00 86.25 308 SER A CA 1
ATOM 2482 C C . SER A 1 308 ? 1.209 2.673 23.246 1.00 86.25 308 SER A C 1
ATOM 2484 O O . SER A 1 308 ? 0.406 3.248 22.508 1.00 86.25 308 SER A O 1
ATOM 2486 N N . PHE A 1 309 ? 1.171 1.351 23.434 1.00 88.25 309 PHE A N 1
ATOM 2487 C CA . PHE A 1 309 ? 0.020 0.548 23.017 1.00 88.25 309 PHE A CA 1
ATOM 2488 C C . PHE A 1 309 ? -1.178 0.821 23.935 1.00 88.25 309 PHE A C 1
ATOM 2490 O O . PHE A 1 309 ? -2.271 1.079 23.443 1.00 88.25 309 PHE A O 1
ATOM 2497 N N . TYR A 1 310 ? -0.942 0.808 25.248 1.00 87.06 310 TYR A N 1
ATOM 2498 C CA . TYR A 1 310 ? -1.892 1.111 26.315 1.00 87.06 310 TYR A CA 1
ATOM 2499 C C . TYR A 1 310 ? -1.144 1.868 27.435 1.00 87.06 310 TYR A C 1
ATOM 2501 O O . TYR A 1 310 ? -0.023 1.455 27.754 1.00 87.06 310 TYR A O 1
ATOM 2509 N N . PRO A 1 311 ? -1.713 2.937 28.031 1.00 84.69 311 PRO A N 1
ATOM 2510 C CA . PRO A 1 311 ? -1.016 3.774 29.019 1.00 84.69 311 PRO A CA 1
ATOM 2511 C C . PRO A 1 311 ? -0.614 3.048 30.311 1.00 84.69 311 PRO A C 1
ATOM 2513 O O . PRO A 1 311 ? 0.426 3.350 30.901 1.00 84.69 311 PRO A O 1
ATOM 2516 N N . GLY A 1 312 ? -1.433 2.091 30.756 1.00 82.62 312 GLY A N 1
ATOM 2517 C CA . GLY A 1 312 ? -1.197 1.305 31.965 1.00 82.62 312 GLY A CA 1
ATOM 2518 C C . GLY A 1 312 ? -0.344 0.051 31.736 1.00 82.62 312 GLY A C 1
ATOM 2519 O O . GLY A 1 312 ? 0.052 -0.295 30.619 1.00 82.62 312 GLY A O 1
ATOM 2520 N N . ARG A 1 313 ? -0.093 -0.698 32.816 1.00 81.56 313 ARG A N 1
ATOM 2521 C CA . ARG A 1 313 ? 0.528 -2.028 32.709 1.00 81.56 313 ARG A CA 1
ATOM 2522 C C . ARG A 1 313 ? -0.407 -2.961 31.954 1.00 81.56 313 ARG A C 1
ATOM 2524 O O . ARG A 1 313 ? -1.577 -3.054 32.300 1.00 81.56 313 ARG A O 1
ATOM 2531 N N . HIS A 1 314 ? 0.099 -3.679 30.963 1.00 86.19 314 HIS A N 1
ATOM 2532 C CA . HIS A 1 314 ? -0.712 -4.627 30.206 1.00 86.19 314 HIS A CA 1
ATOM 2533 C C . HIS A 1 314 ? 0.133 -5.769 29.647 1.00 86.19 314 HIS A C 1
ATOM 2535 O O . HIS A 1 314 ? 1.360 -5.763 29.710 1.00 86.19 314 HIS A O 1
ATOM 2541 N N . THR A 1 315 ? -0.546 -6.766 29.088 1.00 86.00 315 THR A N 1
ATOM 2542 C CA . THR A 1 315 ? 0.087 -7.804 28.270 1.00 86.00 315 THR A CA 1
ATOM 2543 C C . THR A 1 315 ? -0.618 -7.882 26.925 1.00 86.00 315 THR A C 1
ATOM 2545 O O . THR A 1 315 ? -1.848 -7.839 26.870 1.00 86.00 315 THR A O 1
ATOM 2548 N N . SER A 1 316 ? 0.144 -7.981 25.835 1.00 87.75 316 SER A N 1
ATOM 2549 C CA . SER A 1 316 ? -0.398 -8.157 24.486 1.00 87.75 316 SER A CA 1
ATOM 2550 C C . SER A 1 316 ? 0.165 -9.425 23.832 1.00 87.75 316 SER A C 1
ATOM 2552 O O . SER A 1 316 ? 1.365 -9.698 23.889 1.00 87.75 316 SER A O 1
ATOM 2554 N N . GLU A 1 317 ? -0.709 -10.242 23.239 1.00 89.56 317 GLU A N 1
ATOM 2555 C CA . GLU A 1 317 ? -0.343 -11.502 22.582 1.00 89.56 317 GLU A CA 1
ATOM 2556 C C . GLU A 1 317 ? -0.741 -11.501 21.102 1.00 89.56 317 GLU A C 1
ATOM 2558 O O . GLU A 1 317 ? -1.905 -11.293 20.753 1.00 89.56 317 GLU A O 1
ATOM 2563 N N . TRP A 1 318 ? 0.235 -11.808 20.240 1.00 91.75 318 TRP A N 1
ATOM 2564 C CA . TRP A 1 318 ? 0.119 -11.762 18.778 1.00 91.75 318 TRP A CA 1
ATOM 2565 C C . TRP A 1 318 ? 0.607 -13.078 18.135 1.00 91.75 318 TRP A C 1
ATOM 2567 O O . TRP A 1 318 ? 1.603 -13.094 17.408 1.00 91.75 318 TRP A O 1
ATOM 2577 N N . PRO A 1 319 ? -0.041 -14.223 18.420 1.00 89.69 319 PRO A N 1
ATOM 2578 C CA . PRO A 1 319 ? 0.517 -15.557 18.162 1.00 89.69 319 PRO A CA 1
ATOM 2579 C C . PRO A 1 319 ? 0.719 -15.908 16.679 1.00 89.69 319 PRO A C 1
ATOM 2581 O O . PRO A 1 319 ? 1.486 -16.818 16.376 1.00 89.69 319 PRO A O 1
ATOM 2584 N N . VAL A 1 320 ? 0.039 -15.219 15.758 1.00 92.69 320 VAL A N 1
ATOM 2585 C CA . VAL A 1 320 ? 0.088 -15.489 14.307 1.00 92.69 320 VAL A CA 1
ATOM 2586 C C . VAL A 1 320 ? 0.569 -14.288 13.490 1.00 92.69 320 VAL A C 1
ATOM 2588 O O . VAL A 1 320 ? 0.344 -14.233 12.280 1.00 92.69 320 VAL A O 1
ATOM 2591 N N . LEU A 1 321 ? 1.214 -13.318 14.141 1.00 93.44 321 LEU A N 1
ATOM 2592 C CA . LEU A 1 321 ? 1.677 -12.096 13.496 1.00 93.44 321 LEU A CA 1
ATOM 2593 C C . LEU A 1 321 ? 2.832 -12.404 12.538 1.00 93.44 321 LEU A C 1
ATOM 2595 O O . LEU A 1 321 ? 3.857 -12.950 12.938 1.00 93.44 321 LEU A O 1
ATOM 2599 N N . LYS A 1 322 ? 2.629 -12.071 11.259 1.00 94.19 322 LYS A N 1
ATOM 2600 C CA . LYS A 1 322 ? 3.558 -12.356 10.153 1.00 94.19 322 LYS A CA 1
ATOM 2601 C C . LYS A 1 322 ? 4.241 -11.107 9.617 1.00 94.19 322 LYS A C 1
ATOM 2603 O O . LYS A 1 322 ? 5.341 -11.210 9.081 1.00 94.19 322 LYS A O 1
ATOM 2608 N N . LYS A 1 323 ? 3.579 -9.954 9.724 1.00 93.06 323 LYS A N 1
ATOM 2609 C CA . LYS A 1 323 ? 4.031 -8.678 9.172 1.00 93.06 323 LYS A CA 1
ATOM 2610 C C . LYS A 1 323 ? 3.990 -7.583 10.229 1.00 93.06 323 LYS A C 1
ATOM 2612 O O . LYS A 1 323 ? 2.918 -7.304 10.768 1.00 93.06 323 LYS A O 1
ATOM 2617 N N . ILE A 1 324 ? 5.134 -6.938 10.459 1.00 90.62 324 ILE A N 1
ATOM 2618 C CA . ILE A 1 324 ? 5.250 -5.746 11.310 1.00 90.62 324 ILE A CA 1
ATOM 2619 C C . ILE A 1 324 ? 5.900 -4.610 10.532 1.00 90.62 324 ILE A C 1
ATOM 2621 O O . ILE A 1 324 ? 6.994 -4.773 9.991 1.00 90.62 324 ILE A O 1
ATOM 2625 N N . ASP A 1 325 ? 5.253 -3.449 10.559 1.00 87.06 325 ASP A N 1
ATOM 2626 C CA . ASP A 1 325 ? 5.836 -2.177 10.144 1.00 87.06 325 ASP A CA 1
ATOM 2627 C C . ASP A 1 325 ? 5.556 -1.113 11.198 1.00 87.06 325 ASP A C 1
ATOM 2629 O O . ASP A 1 325 ? 4.407 -0.735 11.388 1.00 87.06 325 ASP A O 1
ATOM 2633 N N . VAL A 1 326 ? 6.589 -0.643 11.896 1.00 86.12 326 VAL A N 1
ATOM 2634 C CA . VAL A 1 326 ? 6.486 0.512 12.793 1.00 86.12 326 VAL A CA 1
ATOM 2635 C C . VAL A 1 326 ? 7.538 1.525 12.370 1.00 86.12 326 VAL A C 1
ATOM 2637 O O . VAL A 1 326 ? 8.722 1.403 12.666 1.00 86.12 326 VAL A O 1
ATOM 2640 N N . SER A 1 327 ? 7.104 2.519 11.606 1.00 79.44 327 SER A N 1
ATOM 2641 C CA . SER A 1 327 ? 7.985 3.475 10.938 1.00 79.44 327 SER A CA 1
ATOM 2642 C C . SER A 1 327 ? 7.580 4.905 11.288 1.00 79.44 327 SER A C 1
ATOM 2644 O O . SER A 1 327 ? 6.393 5.232 11.255 1.00 79.44 327 SER A O 1
ATOM 2646 N N . ARG A 1 328 ? 8.557 5.784 11.559 1.00 75.94 328 ARG A N 1
ATOM 2647 C CA . ARG A 1 328 ? 8.323 7.197 11.935 1.00 75.94 328 ARG A CA 1
ATOM 2648 C C . ARG A 1 328 ? 7.374 7.344 13.144 1.00 75.94 328 ARG A C 1
ATOM 2650 O O . ARG A 1 328 ? 6.403 8.097 13.093 1.00 75.94 328 ARG A O 1
ATOM 2657 N N . CYS A 1 329 ? 7.621 6.557 14.190 1.00 78.88 329 CYS A N 1
ATOM 2658 C CA . CYS A 1 329 ? 6.918 6.597 15.477 1.00 78.88 329 CYS A CA 1
ATOM 2659 C C . CYS A 1 329 ? 7.966 6.850 16.574 1.00 78.88 329 CYS A C 1
ATOM 2661 O O . CYS A 1 329 ? 8.441 5.915 17.215 1.00 78.88 329 CYS A O 1
ATOM 2663 N N . ASP A 1 330 ? 8.423 8.096 16.698 1.00 71.19 330 ASP A N 1
ATOM 2664 C CA . ASP A 1 330 ? 9.730 8.407 17.301 1.00 71.19 330 ASP A CA 1
ATOM 2665 C C . ASP A 1 330 ? 9.798 8.157 18.817 1.00 71.19 330 ASP A C 1
ATOM 2667 O O . ASP A 1 330 ? 10.852 7.765 19.336 1.00 71.19 330 ASP A O 1
ATOM 2671 N N . GLU A 1 331 ? 8.665 8.323 19.505 1.00 71.88 331 GLU A N 1
ATOM 2672 C CA . GLU A 1 331 ? 8.532 8.161 20.956 1.00 71.88 331 GLU A CA 1
ATOM 2673 C C . GLU A 1 331 ? 8.340 6.700 21.396 1.00 71.88 331 GLU A C 1
ATOM 2675 O O . GLU A 1 331 ? 8.483 6.413 22.581 1.00 71.88 331 GLU A O 1
ATOM 2680 N N . VAL A 1 332 ? 8.070 5.758 20.478 1.00 71.88 332 VAL A N 1
ATOM 2681 C CA . VAL A 1 332 ? 7.731 4.379 20.865 1.00 71.88 332 VAL A CA 1
ATOM 2682 C C . VAL A 1 332 ? 8.932 3.434 20.809 1.00 71.88 332 VAL A C 1
ATOM 2684 O O . VAL A 1 332 ? 9.545 3.255 19.749 1.00 71.88 332 VAL A O 1
ATOM 2687 N N . PRO A 1 333 ? 9.242 2.739 21.914 1.00 67.81 333 PRO A N 1
ATOM 2688 C CA . PRO A 1 333 ? 10.221 1.666 21.915 1.00 67.81 333 PRO A CA 1
ATOM 2689 C C . PRO A 1 333 ? 9.629 0.370 21.322 1.00 67.81 333 PRO A C 1
ATOM 2691 O O . PRO A 1 333 ? 8.911 -0.368 21.992 1.00 67.81 333 PRO A O 1
ATOM 2694 N N . VAL A 1 334 ? 9.910 0.071 20.048 1.00 67.81 334 VAL A N 1
ATOM 2695 C CA . VAL A 1 334 ? 9.411 -1.159 19.381 1.00 67.81 334 VAL A CA 1
ATOM 2696 C C . VAL A 1 334 ? 10.288 -2.376 19.686 1.00 67.81 334 VAL A C 1
ATOM 2698 O O . VAL A 1 334 ? 9.782 -3.469 19.918 1.00 67.81 334 VAL A O 1
ATOM 2701 N N . PHE A 1 335 ? 11.607 -2.178 19.693 1.00 65.38 335 PHE A N 1
ATOM 2702 C CA . PHE A 1 335 ? 12.612 -3.237 19.845 1.00 65.38 335 PHE A CA 1
ATOM 2703 C C . PHE A 1 335 ? 13.277 -3.242 21.229 1.00 65.38 335 PHE A C 1
ATOM 2705 O O . PHE A 1 335 ? 14.298 -3.901 21.406 1.00 65.38 335 PHE A O 1
ATOM 2712 N N . ASP A 1 336 ? 12.760 -2.500 22.210 1.00 64.75 336 ASP A N 1
ATOM 2713 C CA . ASP A 1 336 ? 13.328 -2.535 23.562 1.00 64.75 336 ASP A CA 1
ATOM 2714 C C . ASP A 1 336 ? 12.834 -3.759 24.340 1.00 64.75 336 ASP A C 1
ATOM 2716 O O . ASP A 1 336 ? 11.688 -4.189 24.205 1.00 64.75 336 ASP A O 1
ATOM 2720 N N . LEU A 1 337 ? 13.734 -4.351 25.129 1.00 56.75 337 LEU A N 1
ATOM 2721 C CA . LEU A 1 337 ? 13.409 -5.472 26.009 1.00 56.75 337 LEU A CA 1
ATOM 2722 C C . LEU A 1 337 ? 12.552 -4.981 27.179 1.00 56.75 337 LEU A C 1
ATOM 2724 O O . LEU A 1 337 ? 12.738 -3.864 27.663 1.00 56.75 337 LEU A O 1
ATOM 2728 N N . GLU A 1 338 ? 11.655 -5.837 27.667 1.00 56.06 338 GLU A N 1
ATOM 2729 C CA . GLU A 1 338 ? 10.942 -5.608 28.925 1.00 56.06 338 GLU A CA 1
ATOM 2730 C C . GLU A 1 338 ? 11.983 -5.477 30.055 1.00 56.06 338 GLU A C 1
ATOM 2732 O O . GLU A 1 338 ? 12.629 -6.453 30.434 1.00 56.06 338 GLU A O 1
ATOM 2737 N N . GLN A 1 339 ? 12.207 -4.260 30.561 1.00 52.75 339 GLN A N 1
ATOM 2738 C CA . GLN A 1 339 ? 13.081 -4.028 31.712 1.00 52.75 339 GLN A CA 1
ATOM 2739 C C . GLN A 1 339 ? 12.238 -3.867 32.976 1.00 52.75 339 GLN A C 1
ATOM 2741 O O . GLN A 1 339 ? 11.538 -2.872 33.153 1.00 52.75 339 GLN A O 1
ATOM 2746 N N . ASP A 1 340 ? 12.351 -4.832 33.885 1.00 46.25 340 ASP A N 1
ATOM 2747 C CA . ASP A 1 340 ? 11.850 -4.716 35.254 1.00 46.25 340 ASP A CA 1
ATOM 2748 C C . ASP A 1 340 ? 12.815 -3.838 36.064 1.00 46.25 340 ASP A C 1
ATOM 2750 O O . ASP A 1 340 ? 13.784 -4.342 36.633 1.00 46.25 340 ASP A O 1
ATOM 2754 N N . GLN A 1 341 ? 12.589 -2.521 36.134 1.00 41.16 341 GLN A N 1
ATOM 2755 C CA . GLN A 1 341 ? 13.285 -1.691 37.125 1.00 41.16 341 GLN A CA 1
ATOM 2756 C C . GLN A 1 341 ? 12.366 -0.703 37.851 1.00 41.16 341 GLN A C 1
ATOM 2758 O O . GLN A 1 341 ? 11.836 0.245 37.285 1.00 41.16 341 GLN A O 1
ATOM 2763 N N . LEU A 1 342 ? 12.232 -0.968 39.157 1.00 40.28 342 LEU A N 1
ATOM 2764 C CA . LEU A 1 342 ? 11.991 -0.034 40.261 1.00 40.28 342 LEU A CA 1
ATOM 2765 C C . LEU A 1 342 ? 11.144 1.214 39.951 1.00 40.28 342 LEU A C 1
ATOM 2767 O O . LEU A 1 342 ? 11.676 2.312 39.849 1.00 40.28 342 LEU A O 1
ATOM 2771 N N . GLY A 1 343 ? 9.816 1.067 39.951 1.00 43.31 343 GLY A N 1
ATOM 2772 C CA . GLY A 1 343 ? 8.889 2.104 40.441 1.00 43.31 343 GLY A CA 1
ATOM 2773 C C . GLY A 1 343 ? 8.884 3.481 39.758 1.00 43.31 343 GLY A C 1
ATOM 2774 O O . GLY A 1 343 ? 8.212 4.380 40.256 1.00 43.31 343 GLY A O 1
ATOM 2775 N N . ILE A 1 344 ? 9.579 3.661 38.638 1.00 43.59 344 ILE A N 1
ATOM 2776 C CA . ILE A 1 344 ? 9.509 4.847 37.780 1.00 43.59 344 ILE A CA 1
ATOM 2777 C C . ILE A 1 344 ? 8.711 4.421 36.540 1.00 43.59 344 ILE A C 1
ATOM 2779 O O . ILE A 1 344 ? 8.899 3.303 36.067 1.00 43.59 344 ILE A O 1
ATOM 2783 N N . GLN A 1 345 ? 7.777 5.245 36.047 1.00 44.16 345 GLN A N 1
ATOM 2784 C CA . GLN A 1 345 ? 7.018 4.966 34.815 1.00 44.16 345 GLN A CA 1
ATOM 2785 C C . GLN A 1 345 ? 7.989 4.791 33.632 1.00 44.16 345 GLN A C 1
ATOM 2787 O O . GLN A 1 345 ? 8.371 5.756 32.978 1.00 44.16 345 GLN A O 1
ATOM 2792 N N . ILE A 1 346 ? 8.420 3.557 33.381 1.00 52.53 346 ILE A N 1
ATOM 2793 C CA . ILE A 1 346 ? 9.171 3.170 32.189 1.00 52.53 346 ILE A CA 1
ATOM 2794 C C . ILE A 1 346 ? 8.123 2.746 31.157 1.00 52.53 346 ILE A C 1
ATOM 2796 O O . ILE A 1 346 ? 7.316 1.854 31.427 1.00 52.53 346 ILE A O 1
ATOM 2800 N N . GLN A 1 347 ? 8.097 3.422 30.005 1.00 57.78 347 GLN A N 1
ATOM 2801 C CA . GLN A 1 347 ? 7.242 3.068 28.868 1.00 57.78 347 GLN A CA 1
ATOM 2802 C C . GLN A 1 347 ? 7.433 1.583 28.515 1.00 57.78 347 GLN A C 1
ATOM 2804 O O . GLN A 1 347 ? 8.552 1.147 28.244 1.00 57.78 347 GLN A O 1
ATOM 2809 N N . GLN A 1 348 ? 6.346 0.806 28.531 1.00 68.38 348 GLN A N 1
ATOM 2810 C CA . GLN A 1 348 ? 6.360 -0.586 28.076 1.00 68.38 348 GLN A CA 1
ATOM 2811 C C . GLN A 1 348 ? 6.498 -0.635 26.542 1.00 68.38 348 GLN A C 1
ATOM 2813 O O . GLN A 1 348 ? 5.918 0.217 25.859 1.00 68.38 348 GLN A O 1
ATOM 2818 N N . PRO A 1 349 ? 7.230 -1.616 25.976 1.00 73.81 349 PRO A N 1
ATOM 2819 C CA . PRO A 1 349 ? 7.252 -1.822 24.530 1.00 73.81 349 PRO A CA 1
ATOM 2820 C C . PRO A 1 349 ? 5.848 -2.164 24.010 1.00 73.81 349 PRO A C 1
ATOM 2822 O O . PRO A 1 349 ? 5.007 -2.663 24.758 1.00 73.81 349 PRO A O 1
ATOM 2825 N N . LEU A 1 350 ? 5.583 -1.935 22.716 1.00 78.88 350 LEU A N 1
ATOM 2826 C CA . LEU A 1 350 ? 4.258 -2.210 22.120 1.00 78.88 350 LEU A CA 1
ATOM 2827 C C . LEU A 1 350 ? 3.805 -3.670 22.300 1.00 78.88 350 LEU A C 1
ATOM 2829 O O . LEU A 1 350 ? 2.609 -3.956 22.382 1.00 78.88 350 LEU A O 1
ATOM 2833 N N . PHE A 1 351 ? 4.762 -4.596 22.293 1.00 78.50 351 PHE A N 1
ATOM 2834 C CA . PHE A 1 351 ? 4.566 -6.027 22.498 1.00 78.50 351 PHE A CA 1
ATOM 2835 C C . PHE A 1 351 ? 5.909 -6.704 22.787 1.00 78.50 351 PHE A C 1
ATOM 2837 O O . PHE A 1 351 ? 6.969 -6.167 22.463 1.00 78.50 351 PHE A O 1
ATOM 2844 N N . SER A 1 352 ? 5.876 -7.919 23.345 1.00 80.69 352 SER A N 1
ATOM 2845 C CA . SER A 1 352 ? 7.084 -8.724 23.557 1.00 80.69 352 SER A CA 1
ATOM 2846 C C . SER A 1 352 ? 7.663 -9.186 22.207 1.00 80.69 352 SER A C 1
ATOM 2848 O O . SER A 1 352 ? 7.248 -10.216 21.666 1.00 80.69 352 SER A O 1
ATOM 2850 N N . PHE A 1 353 ? 8.627 -8.441 21.653 1.00 77.62 353 PHE A N 1
ATOM 2851 C CA . PHE A 1 353 ? 9.189 -8.697 20.319 1.00 77.62 353 PHE A CA 1
ATOM 2852 C C . PHE A 1 353 ? 9.734 -10.131 20.172 1.00 77.62 353 PHE A C 1
ATOM 2854 O O . PHE A 1 353 ? 9.441 -10.802 19.185 1.00 77.62 353 PHE A O 1
ATOM 2861 N N . GLU A 1 354 ? 10.408 -10.666 21.196 1.00 80.88 354 GLU A N 1
ATOM 2862 C CA . GLU A 1 354 ? 10.942 -12.041 21.213 1.00 80.88 354 GLU A CA 1
ATOM 2863 C C . GLU A 1 354 ? 9.883 -13.129 20.975 1.00 80.88 354 GLU A C 1
ATOM 2865 O O . GLU A 1 354 ? 10.177 -14.158 20.368 1.00 80.88 354 GLU A O 1
ATOM 2870 N N . LYS A 1 355 ? 8.639 -12.904 21.416 1.00 84.25 355 LYS A N 1
ATOM 2871 C CA . LYS A 1 355 ? 7.530 -13.848 21.200 1.00 84.25 355 LYS A CA 1
ATOM 2872 C C . LYS A 1 355 ? 6.968 -13.766 19.781 1.00 84.25 355 LYS A C 1
ATOM 2874 O O . LYS A 1 355 ? 6.333 -14.713 19.321 1.00 84.25 355 LYS A O 1
ATOM 2879 N N . VAL A 1 356 ? 7.183 -12.642 19.099 1.00 87.12 356 VAL A N 1
ATOM 2880 C CA . VAL A 1 356 ? 6.619 -12.354 17.778 1.00 87.12 356 VAL A CA 1
ATOM 2881 C C . VAL A 1 356 ? 7.584 -12.711 16.648 1.00 87.12 356 VAL A C 1
ATOM 2883 O O . VAL A 1 356 ? 7.154 -13.326 15.672 1.00 87.12 356 VAL A O 1
ATOM 2886 N N . ILE A 1 357 ? 8.879 -12.387 16.785 1.00 86.25 357 ILE A N 1
ATOM 2887 C CA . ILE A 1 357 ? 9.904 -12.602 15.743 1.00 86.25 357 ILE A CA 1
ATOM 2888 C C . ILE A 1 357 ? 9.850 -14.005 15.109 1.00 86.25 357 ILE A C 1
ATOM 2890 O O . ILE A 1 357 ? 9.867 -14.074 13.879 1.00 86.25 357 ILE A O 1
ATOM 2894 N N . PRO A 1 358 ? 9.722 -15.119 15.870 1.00 89.12 358 PRO A N 1
ATOM 2895 C CA . PRO A 1 358 ? 9.751 -16.470 15.298 1.00 89.12 358 PRO A CA 1
ATOM 2896 C C . PRO A 1 358 ? 8.631 -16.775 14.290 1.00 89.12 358 PRO A C 1
ATOM 2898 O O . PRO A 1 358 ? 8.667 -17.809 13.619 1.00 89.12 358 PRO A O 1
ATOM 2901 N N . ASN A 1 359 ? 7.606 -15.923 14.203 1.00 91.25 359 ASN A N 1
ATOM 2902 C CA . ASN A 1 359 ? 6.488 -16.058 13.272 1.00 91.25 359 ASN A CA 1
ATOM 2903 C C . ASN A 1 359 ? 6.522 -15.059 12.109 1.00 91.25 359 ASN A C 1
ATOM 2905 O O . ASN A 1 359 ? 5.723 -15.207 11.183 1.00 91.25 359 ASN A O 1
ATOM 2909 N N . LEU A 1 360 ? 7.445 -14.091 12.121 1.00 92.56 360 LEU A N 1
ATOM 2910 C CA . LEU A 1 360 ? 7.512 -13.048 11.103 1.00 92.56 360 LEU A CA 1
ATOM 2911 C C . LEU A 1 360 ? 8.010 -13.584 9.761 1.00 92.56 360 LEU A C 1
ATOM 2913 O O . LEU A 1 360 ? 9.044 -14.241 9.668 1.00 92.56 360 LEU A O 1
ATOM 2917 N N . GLU A 1 361 ? 7.268 -13.244 8.714 1.00 94.75 361 GLU A N 1
ATOM 2918 C CA . GLU A 1 361 ? 7.598 -13.495 7.311 1.00 94.75 361 GLU A CA 1
ATOM 2919 C C . GLU A 1 361 ? 8.064 -12.197 6.621 1.00 94.75 361 GLU A C 1
ATOM 2921 O O . GLU A 1 361 ? 8.904 -12.251 5.717 1.00 94.75 361 GLU A O 1
ATOM 2926 N N . GLU A 1 362 ? 7.570 -11.038 7.079 1.00 94.25 362 GLU A N 1
ATOM 2927 C CA . GLU A 1 362 ? 7.885 -9.706 6.554 1.00 94.25 362 GLU A CA 1
ATOM 2928 C C . GLU A 1 362 ? 8.161 -8.697 7.685 1.00 94.25 362 GLU A C 1
ATOM 2930 O O . GLU A 1 362 ? 7.352 -8.529 8.601 1.00 94.25 362 GLU A O 1
ATOM 2935 N N . LEU A 1 363 ? 9.294 -7.996 7.604 1.00 91.69 363 LEU A N 1
ATOM 2936 C CA . LEU A 1 363 ? 9.748 -7.039 8.616 1.00 91.69 363 LEU A CA 1
ATOM 2937 C C . LEU A 1 363 ? 10.164 -5.727 7.957 1.00 91.69 363 LEU A C 1
ATOM 2939 O O . LEU A 1 363 ? 10.897 -5.731 6.968 1.00 91.69 363 LEU A O 1
ATOM 2943 N N . TYR A 1 364 ? 9.724 -4.614 8.536 1.00 89.62 364 TYR A N 1
ATOM 2944 C CA . TYR A 1 364 ? 10.150 -3.280 8.140 1.00 89.62 364 TYR A CA 1
ATOM 2945 C C . TYR A 1 364 ? 11.070 -2.718 9.212 1.00 89.62 364 TYR A C 1
ATOM 2947 O O . TYR A 1 364 ? 10.757 -2.795 10.400 1.00 89.62 364 TYR A O 1
ATOM 2955 N N . LEU A 1 365 ? 12.187 -2.138 8.790 1.00 86.69 365 LEU A N 1
ATOM 2956 C CA . LEU A 1 365 ? 13.140 -1.481 9.671 1.00 86.69 365 LEU A CA 1
ATOM 2957 C C . LEU A 1 365 ? 13.374 -0.050 9.203 1.00 86.69 365 LEU A C 1
ATOM 2959 O O . LEU A 1 365 ? 13.568 0.209 8.012 1.00 86.69 365 LEU A O 1
ATOM 2963 N N . ASN A 1 366 ? 13.383 0.867 10.164 1.00 81.69 366 ASN A N 1
ATOM 2964 C CA . ASN A 1 366 ? 13.958 2.197 10.007 1.00 81.69 366 ASN A CA 1
ATOM 2965 C C . ASN A 1 366 ? 15.409 2.206 10.526 1.00 81.69 366 ASN A C 1
ATOM 2967 O O . ASN A 1 366 ? 15.888 1.204 11.059 1.00 81.69 366 ASN A O 1
ATOM 2971 N N . VAL A 1 367 ? 16.108 3.337 10.403 1.00 80.88 367 VAL A N 1
ATOM 2972 C CA . VAL A 1 367 ? 17.512 3.475 10.837 1.00 80.88 367 VAL A CA 1
ATOM 2973 C C . VAL A 1 367 ? 17.709 3.106 12.314 1.00 80.88 367 VAL A C 1
ATOM 2975 O O . VAL A 1 367 ? 18.608 2.331 12.637 1.00 80.88 367 VAL A O 1
ATOM 2978 N N . LYS A 1 368 ? 16.863 3.627 13.213 1.00 79.69 368 LYS A N 1
ATOM 2979 C CA . LYS A 1 368 ? 16.962 3.414 14.670 1.00 79.69 368 LYS A CA 1
ATOM 2980 C C . LYS A 1 368 ? 16.818 1.933 15.022 1.00 79.69 368 LYS A C 1
ATOM 2982 O O . LYS A 1 368 ? 17.615 1.392 15.787 1.00 79.69 368 LYS A O 1
ATOM 2987 N N . ASP A 1 369 ? 15.826 1.284 14.431 1.00 80.44 369 ASP A N 1
ATOM 2988 C CA . ASP A 1 369 ? 15.502 -0.116 14.690 1.00 80.44 369 ASP A CA 1
ATOM 2989 C C . ASP A 1 369 ? 16.526 -1.061 14.067 1.00 80.44 369 ASP A C 1
ATOM 2991 O O . ASP A 1 369 ? 16.942 -2.043 14.685 1.00 80.44 369 ASP A O 1
ATOM 2995 N N . ALA A 1 370 ? 17.010 -0.728 12.872 1.00 81.00 370 ALA A N 1
ATOM 2996 C CA . ALA A 1 370 ? 18.040 -1.502 12.208 1.00 81.00 370 ALA A CA 1
ATOM 2997 C C . ALA A 1 370 ? 19.346 -1.529 13.010 1.00 81.00 370 ALA A C 1
ATOM 2999 O O . ALA A 1 370 ? 19.945 -2.595 13.146 1.00 81.00 370 ALA A O 1
ATOM 3000 N N . VAL A 1 371 ? 19.753 -0.404 13.615 1.00 79.12 371 VAL A N 1
ATOM 3001 C CA . VAL A 1 371 ? 20.929 -0.356 14.504 1.00 79.12 371 VAL A CA 1
ATOM 3002 C C . VAL A 1 371 ? 20.765 -1.314 15.688 1.00 79.12 371 VAL A C 1
ATOM 3004 O O . VAL A 1 371 ? 21.685 -2.080 15.977 1.00 79.12 371 VAL A O 1
ATOM 3007 N N . LYS A 1 372 ? 19.592 -1.336 16.332 1.00 77.44 372 LYS A N 1
ATOM 3008 C CA . LYS A 1 372 ? 19.305 -2.240 17.461 1.00 77.44 372 LYS A CA 1
ATOM 3009 C C . LYS A 1 372 ? 19.368 -3.714 17.056 1.00 77.44 372 LYS A C 1
ATOM 3011 O O . LYS A 1 372 ? 20.025 -4.518 17.719 1.00 77.44 372 LYS A O 1
ATOM 3016 N N . VAL A 1 373 ? 18.756 -4.061 15.922 1.00 77.69 373 VAL A N 1
ATOM 3017 C CA . VAL A 1 373 ? 18.797 -5.429 15.380 1.00 77.69 373 VAL A CA 1
ATOM 3018 C C . VAL A 1 373 ? 20.234 -5.844 15.026 1.00 77.69 373 VAL A C 1
ATOM 3020 O O . VAL A 1 373 ? 20.638 -6.974 15.315 1.00 77.69 373 VAL A O 1
ATOM 3023 N N . CYS A 1 374 ? 21.042 -4.930 14.479 1.00 70.69 374 CYS A N 1
ATOM 3024 C CA . CYS A 1 374 ? 22.442 -5.193 14.126 1.00 70.69 374 CYS A CA 1
ATOM 3025 C C . CYS A 1 374 ? 23.356 -5.387 15.334 1.00 70.69 374 CYS A C 1
ATOM 3027 O O . CYS A 1 374 ? 24.265 -6.214 15.282 1.00 70.69 374 CYS A O 1
ATOM 3029 N N . GLN A 1 375 ? 23.109 -4.675 16.436 1.00 71.56 375 GLN A N 1
ATOM 3030 C CA . GLN A 1 375 ? 23.954 -4.699 17.636 1.00 71.56 375 GLN A CA 1
ATOM 3031 C C . GLN A 1 375 ? 23.939 -6.024 18.413 1.00 71.56 375 GLN A C 1
ATOM 3033 O O . GLN A 1 375 ? 24.592 -6.125 19.447 1.00 71.56 375 GLN A O 1
ATOM 3038 N N . GLY A 1 376 ? 23.243 -7.064 17.939 1.00 66.94 376 GLY A N 1
ATOM 3039 C CA . GLY A 1 376 ? 23.270 -8.360 18.624 1.00 66.94 376 GLY A CA 1
ATOM 3040 C C . GLY A 1 376 ? 22.093 -8.609 19.553 1.00 66.94 376 GLY A C 1
ATOM 3041 O O . GLY A 1 376 ? 22.046 -9.685 20.133 1.00 66.94 376 GLY A O 1
ATOM 3042 N N . GLN A 1 377 ? 21.144 -7.675 19.666 1.00 74.00 377 GLN A N 1
ATOM 3043 C CA . GLN A 1 377 ? 20.082 -7.747 20.673 1.00 74.00 377 GLN A CA 1
ATOM 3044 C C . GLN A 1 377 ? 19.230 -9.026 20.579 1.00 74.00 377 GLN A C 1
ATOM 3046 O O . GLN A 1 377 ? 18.810 -9.555 21.601 1.00 74.00 377 GLN A O 1
ATOM 3051 N N . PHE A 1 378 ? 19.024 -9.553 19.368 1.00 76.94 378 PHE A N 1
ATOM 3052 C CA . PHE A 1 378 ? 18.243 -10.768 19.113 1.00 76.94 378 PHE A CA 1
ATOM 3053 C C . PHE A 1 378 ? 19.083 -11.818 18.386 1.00 76.94 378 PHE A C 1
ATOM 3055 O O . PHE A 1 378 ? 19.766 -11.479 17.421 1.00 76.94 378 PHE A O 1
ATOM 3062 N N . SER A 1 379 ? 19.011 -13.095 18.775 1.00 81.25 379 SER A N 1
ATOM 3063 C CA . SER A 1 379 ? 19.692 -14.162 18.021 1.00 81.25 379 SER A CA 1
ATOM 3064 C C . SER A 1 379 ? 19.225 -14.190 16.559 1.00 81.25 379 SER A C 1
ATOM 3066 O O . SER A 1 379 ? 18.028 -14.080 16.291 1.00 81.25 379 SER A O 1
ATOM 3068 N N . ALA A 1 380 ? 20.157 -14.364 15.614 1.00 79.50 380 ALA A N 1
ATOM 3069 C CA . ALA A 1 380 ? 19.841 -14.470 14.186 1.00 79.50 380 ALA A CA 1
ATOM 3070 C C . ALA A 1 380 ? 18.875 -15.638 13.886 1.00 79.50 380 ALA A C 1
ATOM 3072 O O . ALA A 1 380 ? 18.025 -15.529 13.003 1.00 79.50 380 ALA A O 1
ATOM 3073 N N . ASP A 1 381 ? 18.918 -16.705 14.693 1.00 82.94 381 ASP A N 1
ATOM 3074 C CA . ASP A 1 381 ? 18.032 -17.873 14.575 1.00 82.94 381 ASP A CA 1
ATOM 3075 C C . ASP A 1 381 ? 16.545 -17.537 14.784 1.00 82.94 381 ASP A C 1
ATOM 3077 O O . ASP A 1 381 ? 15.655 -18.251 14.308 1.00 82.94 381 ASP A O 1
ATOM 3081 N N . LEU A 1 382 ? 16.240 -16.427 15.467 1.00 86.06 382 LEU A N 1
ATOM 3082 C CA . LEU A 1 382 ? 14.857 -15.997 15.664 1.00 86.06 382 LEU A CA 1
ATOM 3083 C C . LEU A 1 382 ? 14.204 -15.609 14.330 1.00 86.06 382 LEU A C 1
ATOM 3085 O O . LEU A 1 382 ? 13.018 -15.865 14.146 1.00 86.06 382 LEU A O 1
ATOM 3089 N N . PHE A 1 383 ? 14.975 -15.104 13.361 1.00 87.56 383 PHE A N 1
ATOM 3090 C CA . PHE A 1 383 ? 14.477 -14.636 12.062 1.00 87.56 383 PHE A CA 1
ATOM 3091 C C . PHE A 1 383 ? 14.328 -15.751 11.009 1.00 87.56 383 PHE A C 1
ATOM 3093 O O . PHE A 1 383 ? 14.207 -15.472 9.818 1.00 87.56 383 PHE A O 1
ATOM 3100 N N . HIS A 1 384 ? 14.311 -17.026 11.409 1.00 88.12 384 HIS A N 1
ATOM 3101 C CA . HIS A 1 384 ? 14.311 -18.168 10.485 1.00 88.12 384 HIS A CA 1
ATOM 3102 C C . HIS A 1 384 ? 13.112 -18.234 9.515 1.00 88.12 384 HIS A C 1
ATOM 3104 O O . HIS A 1 384 ? 13.244 -18.847 8.455 1.00 88.12 384 HIS A O 1
ATOM 3110 N N . LYS A 1 385 ? 11.954 -17.633 9.832 1.00 92.12 385 LYS A N 1
ATOM 3111 C CA . LYS A 1 385 ? 10.801 -17.551 8.906 1.00 92.12 385 LYS A CA 1
ATOM 3112 C C . LYS A 1 385 ? 10.799 -16.303 8.024 1.00 92.12 385 LYS A C 1
ATOM 3114 O O . LYS A 1 385 ? 10.006 -16.250 7.082 1.00 92.12 385 LYS A O 1
ATOM 3119 N N . LEU A 1 386 ? 11.667 -15.330 8.302 1.00 93.00 386 LEU A N 1
ATOM 3120 C CA . LEU A 1 386 ? 11.673 -14.055 7.604 1.00 93.00 386 LEU A CA 1
ATOM 3121 C C . LEU A 1 386 ? 12.149 -14.243 6.163 1.00 93.00 386 LEU A C 1
ATOM 3123 O O . LEU A 1 386 ? 13.239 -14.760 5.922 1.00 93.00 386 LEU A O 1
ATOM 3127 N N . ARG A 1 387 ? 11.329 -13.795 5.211 1.00 93.25 387 ARG A N 1
ATOM 3128 C CA . ARG A 1 387 ? 11.618 -13.869 3.771 1.00 93.25 387 ARG A CA 1
ATOM 3129 C C . ARG A 1 387 ? 11.712 -12.502 3.116 1.00 93.25 387 ARG A C 1
ATOM 3131 O O . ARG A 1 387 ? 12.402 -12.366 2.106 1.00 93.25 387 ARG A O 1
ATOM 3138 N N . VAL A 1 388 ? 11.009 -11.516 3.670 1.00 94.50 388 VAL A N 1
ATOM 3139 C CA . VAL A 1 388 ? 10.914 -10.164 3.121 1.00 94.50 388 VAL A CA 1
ATOM 3140 C C . VAL A 1 388 ? 11.440 -9.164 4.143 1.00 94.50 388 VAL A C 1
ATOM 3142 O O . VAL A 1 388 ? 10.901 -9.056 5.246 1.00 94.50 388 VAL A O 1
ATOM 3145 N N . LEU A 1 389 ? 12.462 -8.406 3.759 1.00 92.75 389 LEU A N 1
ATOM 3146 C CA . LEU A 1 389 ? 12.969 -7.282 4.540 1.00 92.75 389 LEU A CA 1
ATOM 3147 C C . LEU A 1 389 ? 12.682 -5.983 3.797 1.00 92.75 389 LEU A C 1
ATOM 3149 O O . LEU A 1 389 ? 13.044 -5.845 2.629 1.00 92.75 389 LEU A O 1
ATOM 3153 N N . THR A 1 390 ? 12.057 -5.031 4.482 1.00 91.75 390 THR A N 1
ATOM 3154 C CA . THR A 1 390 ? 11.841 -3.681 3.962 1.00 91.75 390 THR A CA 1
ATOM 3155 C C . THR A 1 390 ? 12.648 -2.669 4.761 1.00 91.75 390 THR A C 1
ATOM 3157 O O . THR A 1 390 ? 12.480 -2.543 5.970 1.00 91.75 390 THR A O 1
ATOM 3160 N N . LEU A 1 391 ? 13.508 -1.920 4.083 1.00 90.00 391 LEU A N 1
ATOM 3161 C CA . LEU A 1 391 ? 14.343 -0.877 4.666 1.00 90.00 391 LEU A CA 1
ATOM 3162 C C . LEU A 1 391 ? 13.772 0.479 4.267 1.00 90.00 391 LEU A C 1
ATOM 3164 O O . LEU A 1 391 ? 13.610 0.762 3.078 1.00 90.00 391 LEU A O 1
ATOM 3168 N N . ARG A 1 392 ? 13.414 1.299 5.258 1.00 85.50 392 ARG A N 1
ATOM 3169 C CA . ARG A 1 392 ? 12.706 2.559 5.029 1.00 85.50 392 ARG A CA 1
ATOM 3170 C C . ARG A 1 392 ? 13.325 3.739 5.779 1.00 85.50 392 ARG A C 1
ATOM 3172 O O . ARG A 1 392 ? 13.716 3.589 6.929 1.00 85.50 392 ARG A O 1
ATOM 3179 N N . CYS A 1 393 ? 13.316 4.930 5.173 1.00 82.56 393 CYS A N 1
ATOM 3180 C CA . CYS A 1 393 ? 13.816 6.175 5.786 1.00 82.56 393 CYS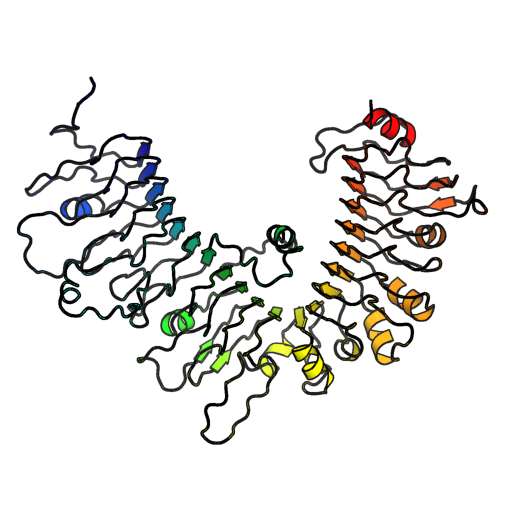 A CA 1
ATOM 3181 C C . CYS A 1 393 ? 15.308 6.136 6.137 1.00 82.56 393 CYS A C 1
ATOM 3183 O O . CYS A 1 393 ? 15.679 6.541 7.235 1.00 82.56 393 CYS A O 1
ATOM 3185 N N . PHE A 1 394 ? 16.153 5.639 5.230 1.00 83.94 394 PHE A N 1
ATOM 3186 C CA . PHE A 1 394 ? 17.602 5.620 5.423 1.00 83.94 394 PHE A CA 1
ATOM 3187 C C . PHE A 1 394 ? 18.285 6.822 4.762 1.00 83.94 394 PHE A C 1
ATOM 3189 O O . PHE A 1 394 ? 18.136 7.036 3.560 1.00 83.94 394 PHE A O 1
ATOM 3196 N N . ASP A 1 395 ? 19.078 7.567 5.534 1.00 82.44 395 ASP A N 1
ATOM 3197 C CA . ASP A 1 395 ? 19.916 8.661 5.012 1.00 82.44 395 ASP A CA 1
ATOM 3198 C C . ASP A 1 395 ? 21.242 8.143 4.429 1.00 82.44 395 ASP A C 1
ATOM 3200 O O . ASP A 1 395 ? 21.822 8.736 3.523 1.00 82.44 395 ASP A O 1
ATOM 3204 N N . ALA A 1 396 ? 21.718 7.007 4.939 1.00 84.12 396 ALA A N 1
ATOM 3205 C CA . ALA A 1 396 ? 22.901 6.302 4.463 1.00 84.12 396 ALA A CA 1
ATOM 3206 C C . ALA A 1 396 ? 22.539 4.858 4.118 1.00 84.12 396 ALA A C 1
ATOM 3208 O O . ALA A 1 396 ? 21.611 4.284 4.686 1.00 84.12 396 ALA A O 1
ATOM 3209 N N . ALA A 1 397 ? 23.281 4.271 3.186 1.00 77.62 397 ALA A N 1
ATOM 3210 C CA . ALA A 1 397 ? 22.992 2.936 2.701 1.00 77.62 397 ALA A CA 1
ATOM 3211 C C . ALA A 1 397 ? 23.079 1.883 3.835 1.00 77.62 397 ALA A C 1
ATOM 3213 O O . ALA A 1 397 ? 24.045 1.884 4.605 1.00 77.62 397 ALA A O 1
ATOM 3214 N N . PRO A 1 398 ? 22.069 1.004 3.968 1.00 73.06 398 PRO A N 1
ATOM 3215 C CA . PRO A 1 398 ? 21.868 0.157 5.145 1.00 73.06 398 PRO A CA 1
ATOM 3216 C C . PRO A 1 398 ? 22.732 -1.122 5.159 1.00 73.06 398 PRO A C 1
ATOM 3218 O O . PRO A 1 398 ? 22.208 -2.233 5.269 1.00 73.06 398 PRO A O 1
ATOM 3221 N N . PHE A 1 399 ? 24.057 -0.993 5.064 1.00 70.00 399 PHE A N 1
ATOM 3222 C CA . PHE A 1 399 ? 24.967 -2.149 5.117 1.00 70.00 399 PHE A CA 1
ATOM 3223 C C . PHE A 1 399 ? 25.269 -2.610 6.541 1.00 70.00 399 PHE A C 1
ATOM 3225 O O . PHE A 1 399 ? 25.230 -1.835 7.495 1.00 70.00 399 PHE A O 1
ATOM 3232 N N . GLY A 1 400 ? 25.547 -3.902 6.679 1.00 70.50 400 GLY A N 1
ATOM 3233 C CA . GLY A 1 400 ? 25.694 -4.648 7.929 1.00 70.50 400 GLY A CA 1
ATOM 3234 C C . GLY A 1 400 ? 24.390 -5.285 8.418 1.00 70.50 400 GLY A C 1
ATOM 3235 O O . GLY A 1 400 ? 24.421 -6.241 9.193 1.00 70.50 400 GLY A O 1
ATOM 3236 N N . ILE A 1 401 ? 23.237 -4.806 7.938 1.00 77.06 401 ILE A N 1
ATOM 3237 C CA . ILE A 1 401 ? 21.910 -5.266 8.376 1.00 77.06 401 ILE A CA 1
ATOM 3238 C C . ILE A 1 401 ? 21.561 -6.636 7.786 1.00 77.06 401 ILE A C 1
ATOM 3240 O O . ILE A 1 401 ? 20.893 -7.442 8.436 1.00 77.06 401 ILE A O 1
ATOM 3244 N N . LEU A 1 402 ? 22.036 -6.931 6.574 1.00 78.81 402 LEU A N 1
ATOM 3245 C CA . LEU A 1 402 ? 21.637 -8.131 5.838 1.00 78.81 402 LEU A CA 1
ATOM 3246 C C . LEU A 1 402 ? 22.153 -9.430 6.481 1.00 78.81 402 LEU A C 1
ATOM 3248 O O . LEU A 1 402 ? 21.460 -10.443 6.416 1.00 78.81 402 LEU A O 1
ATOM 3252 N N . ASN A 1 403 ? 23.288 -9.397 7.190 1.00 76.56 403 ASN A N 1
ATOM 3253 C CA . ASN A 1 403 ? 23.918 -10.581 7.806 1.00 76.56 403 ASN A CA 1
ATOM 3254 C C . ASN A 1 403 ? 23.020 -11.352 8.765 1.00 76.56 403 ASN A C 1
ATOM 3256 O O . ASN A 1 403 ? 23.261 -12.525 9.024 1.00 76.56 403 ASN A O 1
ATOM 3260 N N . ARG A 1 404 ? 21.989 -10.710 9.311 1.00 79.81 404 ARG A N 1
ATOM 3261 C CA . ARG A 1 404 ? 21.107 -11.302 10.321 1.00 79.81 404 ARG A CA 1
ATOM 3262 C C . ARG A 1 404 ? 19.964 -12.117 9.719 1.00 79.81 404 ARG A C 1
ATOM 3264 O O . ARG A 1 404 ? 19.277 -12.821 10.454 1.00 79.81 404 ARG A O 1
ATOM 3271 N N . PHE A 1 405 ? 19.745 -12.026 8.406 1.00 85.94 405 PHE A N 1
ATOM 3272 C CA . PHE A 1 405 ? 18.535 -12.521 7.747 1.00 85.94 405 PHE A CA 1
ATOM 3273 C C . PHE A 1 405 ? 18.842 -13.623 6.731 1.00 85.94 405 PHE A C 1
ATOM 3275 O O . PHE A 1 405 ? 18.641 -13.480 5.527 1.00 85.94 405 PHE A O 1
ATOM 3282 N N . HIS A 1 406 ? 19.299 -14.772 7.229 1.00 82.69 406 HIS A N 1
ATOM 3283 C CA . HIS A 1 406 ? 19.828 -15.853 6.391 1.00 82.69 406 HIS A CA 1
ATOM 3284 C C . HIS A 1 406 ? 18.817 -16.486 5.413 1.00 82.69 406 HIS A C 1
ATOM 3286 O O . HIS A 1 406 ? 19.229 -17.080 4.417 1.00 82.69 406 HIS A O 1
ATOM 3292 N N . ASN A 1 407 ? 17.507 -16.383 5.662 1.00 87.44 407 ASN A N 1
ATOM 3293 C CA . ASN A 1 407 ? 16.453 -16.970 4.816 1.00 87.44 407 ASN A CA 1
ATOM 3294 C C . ASN A 1 407 ? 15.719 -15.938 3.939 1.00 87.44 407 ASN A C 1
ATOM 3296 O O . ASN A 1 407 ? 14.674 -16.246 3.364 1.00 87.44 407 ASN A O 1
ATOM 3300 N N . MET A 1 408 ? 16.266 -14.725 3.826 1.00 90.19 408 MET A N 1
ATOM 3301 C CA . MET A 1 408 ? 15.673 -13.646 3.045 1.00 90.19 408 MET A CA 1
ATOM 3302 C C . MET A 1 408 ? 15.739 -13.925 1.535 1.00 90.19 408 MET A C 1
ATOM 3304 O O . MET A 1 408 ? 16.784 -14.284 0.996 1.00 90.19 408 MET A O 1
ATOM 3308 N N . GLU A 1 409 ? 14.617 -13.704 0.848 1.00 93.25 409 GLU A N 1
ATOM 3309 C CA . GLU A 1 409 ? 14.471 -13.866 -0.607 1.00 93.25 409 GLU A CA 1
ATOM 3310 C C . GLU A 1 409 ? 14.111 -12.541 -1.299 1.00 93.25 409 GLU A C 1
ATOM 3312 O O . GLU A 1 409 ? 14.370 -12.376 -2.495 1.00 93.25 409 GLU A O 1
ATOM 3317 N N . LYS A 1 410 ? 13.518 -11.588 -0.566 1.00 94.81 410 LYS A N 1
ATOM 3318 C CA . LYS A 1 410 ? 13.086 -10.289 -1.088 1.00 94.81 410 LYS A CA 1
ATOM 3319 C C . LYS A 1 410 ? 13.612 -9.141 -0.230 1.00 94.81 410 LYS A C 1
ATOM 3321 O O . LYS A 1 410 ? 13.368 -9.109 0.976 1.00 94.81 410 LYS A O 1
ATOM 3326 N N . LEU A 1 411 ? 14.255 -8.180 -0.887 1.00 93.50 411 LEU A N 1
ATOM 3327 C CA . LEU A 1 411 ? 14.685 -6.917 -0.299 1.00 93.50 411 LEU A CA 1
ATOM 3328 C C . LEU A 1 411 ? 13.893 -5.768 -0.928 1.00 93.50 411 LEU A C 1
ATOM 3330 O O . LEU A 1 411 ? 13.882 -5.603 -2.148 1.00 93.50 411 LEU A O 1
ATOM 3334 N N . VAL A 1 412 ? 13.241 -4.974 -0.086 1.00 93.12 412 VAL A N 1
ATOM 3335 C CA . VAL A 1 412 ? 12.559 -3.739 -0.478 1.00 93.12 412 VAL A CA 1
ATOM 3336 C C . VAL A 1 412 ? 13.296 -2.573 0.156 1.00 93.12 412 VAL A C 1
ATOM 3338 O O . VAL A 1 412 ? 13.524 -2.578 1.364 1.00 93.12 412 VAL A O 1
ATOM 3341 N N . VAL A 1 413 ? 13.648 -1.557 -0.622 1.00 92.31 413 VAL A N 1
ATOM 3342 C CA . VAL A 1 413 ? 14.236 -0.324 -0.092 1.00 92.31 413 VAL A CA 1
ATOM 3343 C C . VAL A 1 413 ? 13.393 0.846 -0.539 1.00 92.31 413 VAL A C 1
ATOM 3345 O O . VAL A 1 413 ? 13.149 1.031 -1.731 1.00 92.31 413 VAL A O 1
ATOM 3348 N N . THR A 1 414 ? 12.893 1.614 0.426 1.00 90.19 414 THR A N 1
ATOM 3349 C CA . THR A 1 414 ? 11.890 2.626 0.131 1.00 90.19 414 THR A CA 1
ATOM 3350 C C . THR A 1 414 ? 12.042 3.904 0.938 1.00 90.19 414 THR A C 1
ATOM 3352 O O . THR A 1 414 ? 12.474 3.867 2.084 1.00 90.19 414 THR A O 1
ATOM 3355 N N . HIS A 1 415 ? 11.688 5.052 0.359 1.00 85.81 415 HIS A N 1
ATOM 3356 C CA . HIS A 1 415 ? 11.753 6.356 1.030 1.00 85.81 415 HIS A CA 1
ATOM 3357 C C . HIS A 1 415 ? 13.110 6.628 1.692 1.00 85.81 415 HIS A C 1
ATOM 3359 O O . HIS A 1 415 ? 13.159 6.945 2.876 1.00 85.81 415 HIS A O 1
ATOM 3365 N N . SER A 1 416 ? 14.203 6.440 0.956 1.00 88.19 416 SER A N 1
ATOM 3366 C CA . SER A 1 416 ? 15.580 6.614 1.443 1.00 88.19 416 SER A CA 1
ATOM 3367 C C . SER A 1 416 ? 16.364 7.570 0.532 1.00 88.19 416 SER A C 1
ATOM 3369 O O . SER A 1 416 ? 16.019 7.715 -0.639 1.00 88.19 416 SER A O 1
ATOM 3371 N N . TYR A 1 417 ? 17.397 8.223 1.071 1.00 89.06 417 TYR A N 1
ATOM 3372 C CA . TYR A 1 417 ? 18.028 9.432 0.504 1.00 89.06 417 TYR A CA 1
ATOM 3373 C C . TYR A 1 417 ? 19.539 9.278 0.249 1.00 89.06 417 TYR A C 1
ATOM 3375 O O . TYR A 1 417 ? 20.296 10.245 0.220 1.00 89.06 417 TYR A O 1
ATOM 3383 N N . PHE A 1 418 ? 20.010 8.043 0.081 1.00 89.50 418 PHE A N 1
ATOM 3384 C CA . PHE A 1 418 ? 21.408 7.756 -0.235 1.00 89.50 418 PHE A CA 1
ATOM 3385 C C . PHE A 1 418 ? 21.632 7.632 -1.751 1.00 89.50 418 PHE A C 1
ATOM 3387 O O 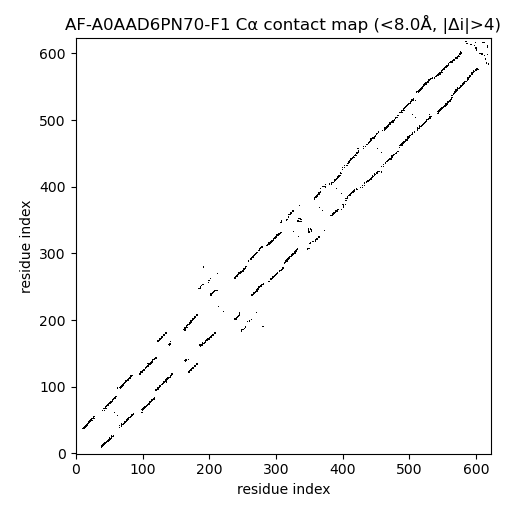. PHE A 1 418 ? 20.729 7.288 -2.511 1.00 89.50 418 PHE A O 1
ATOM 3394 N N . LYS A 1 419 ? 22.877 7.855 -2.185 1.00 91.31 419 LYS A N 1
ATOM 3395 C CA . LYS A 1 419 ? 23.260 7.851 -3.608 1.00 91.31 419 LYS A CA 1
ATOM 3396 C C . LYS A 1 419 ? 23.546 6.474 -4.201 1.00 91.31 419 LYS A C 1
ATOM 3398 O O . LYS A 1 419 ? 23.457 6.305 -5.415 1.00 91.31 419 LYS A O 1
ATOM 3403 N N . GLU A 1 420 ? 23.917 5.512 -3.363 1.00 88.62 420 GLU A N 1
ATOM 3404 C CA . GLU A 1 420 ? 24.376 4.183 -3.774 1.00 88.62 420 GLU A CA 1
ATOM 3405 C C . GLU A 1 420 ? 23.794 3.098 -2.867 1.00 88.62 420 GLU A C 1
ATOM 3407 O O . GLU A 1 420 ? 23.871 3.238 -1.648 1.00 88.62 420 GLU A O 1
ATOM 3412 N N . LEU A 1 421 ? 23.224 2.031 -3.449 1.00 86.94 421 LEU A N 1
ATOM 3413 C CA . LEU A 1 421 ? 22.559 0.965 -2.685 1.00 86.94 421 LEU A CA 1
ATOM 3414 C C . LEU A 1 421 ? 23.446 -0.221 -2.303 1.00 86.94 421 LEU A C 1
ATOM 3416 O O . LEU A 1 421 ? 23.128 -0.822 -1.287 1.00 86.94 421 LEU A O 1
ATOM 3420 N N . PHE A 1 422 ? 24.506 -0.574 -3.041 1.00 83.56 422 PHE A N 1
ATOM 3421 C CA . PHE A 1 422 ? 25.487 -1.616 -2.665 1.00 83.56 422 PHE A CA 1
ATOM 3422 C C . PHE A 1 422 ? 26.921 -1.117 -2.892 1.00 83.56 422 PHE A C 1
ATOM 3424 O O . PHE A 1 422 ? 27.210 -0.726 -4.024 1.00 83.56 422 PHE A O 1
ATOM 3431 N N . PRO A 1 423 ? 27.826 -1.135 -1.887 1.00 70.19 423 PRO A N 1
ATOM 3432 C CA . PRO A 1 423 ? 29.159 -0.568 -2.000 1.00 70.19 423 PRO A CA 1
ATOM 3433 C C . PRO A 1 423 ? 30.151 -1.628 -2.515 1.00 70.19 423 PRO A C 1
ATOM 3435 O O . PRO A 1 423 ? 29.902 -2.830 -2.440 1.00 70.19 423 PRO A O 1
ATOM 3438 N N . CYS A 1 424 ? 31.341 -1.218 -2.957 1.00 59.19 424 CYS A N 1
ATOM 3439 C CA . CYS A 1 424 ? 32.369 -2.157 -3.447 1.00 59.19 424 CYS A CA 1
ATOM 3440 C C . CYS A 1 424 ? 33.096 -2.975 -2.347 1.00 59.19 424 CYS A C 1
ATOM 3442 O O . CYS A 1 424 ? 34.122 -3.595 -2.614 1.00 59.19 424 CYS A O 1
ATOM 3444 N N . GLN A 1 425 ? 32.672 -2.909 -1.079 1.00 65.50 425 GLN A N 1
ATOM 3445 C CA . GLN A 1 425 ? 33.352 -3.561 0.055 1.00 65.50 425 GLN A CA 1
ATOM 3446 C C . GLN A 1 425 ? 32.334 -4.223 0.986 1.00 65.50 425 GLN A C 1
ATOM 3448 O O . GLN A 1 425 ? 32.075 -3.739 2.085 1.00 65.50 425 GLN A O 1
ATOM 3453 N N . LEU A 1 426 ? 31.736 -5.316 0.517 1.00 63.62 426 LEU A N 1
ATOM 3454 C CA . LEU A 1 426 ? 30.866 -6.158 1.337 1.00 63.62 426 LEU A CA 1
ATOM 3455 C C . LEU A 1 426 ? 31.697 -7.071 2.248 1.00 63.62 426 LEU A C 1
ATOM 3457 O O . LEU A 1 426 ? 32.819 -7.455 1.911 1.00 63.62 426 LEU A O 1
ATOM 3461 N N . VAL A 1 427 ? 31.134 -7.427 3.401 1.00 66.31 427 VAL A N 1
ATOM 3462 C CA . VAL A 1 427 ? 31.698 -8.452 4.297 1.00 66.31 427 VAL A CA 1
ATOM 3463 C C . VAL A 1 427 ? 31.234 -9.840 3.828 1.00 66.31 427 VAL A C 1
ATOM 3465 O O . VAL A 1 427 ? 30.107 -9.966 3.358 1.00 66.31 427 VAL A O 1
ATOM 3468 N N . ASP A 1 428 ? 32.053 -10.890 3.988 1.00 65.50 428 ASP A N 1
ATOM 3469 C CA . ASP A 1 428 ? 31.769 -12.266 3.512 1.00 65.50 428 ASP A CA 1
ATOM 3470 C C . ASP A 1 428 ? 30.363 -12.790 3.904 1.00 65.50 428 ASP A C 1
ATOM 3472 O O . ASP A 1 428 ? 29.697 -13.488 3.139 1.00 65.50 428 ASP A O 1
ATOM 3476 N N . GLU A 1 429 ? 29.865 -12.427 5.089 1.00 66.19 429 GLU A N 1
ATOM 3477 C CA . GLU A 1 429 ? 28.526 -12.804 5.566 1.00 66.19 429 GLU A CA 1
ATOM 3478 C C . GLU A 1 429 ? 27.379 -12.145 4.764 1.00 66.19 429 GLU A C 1
ATOM 3480 O O . GLU A 1 429 ? 26.313 -12.752 4.588 1.00 66.19 429 GLU A O 1
ATOM 3485 N N . GLU A 1 430 ? 27.593 -10.936 4.228 1.00 71.00 430 GLU A N 1
ATOM 3486 C CA . GLU A 1 430 ? 26.584 -10.196 3.453 1.00 71.00 430 GLU A CA 1
ATOM 3487 C C . GLU A 1 430 ? 26.460 -10.792 2.062 1.00 71.00 430 GLU A C 1
ATOM 3489 O O . GLU A 1 430 ? 25.355 -10.893 1.523 1.00 71.00 430 GLU A O 1
ATOM 3494 N N . GLU A 1 431 ? 27.584 -11.249 1.507 1.00 75.69 431 GLU A N 1
ATOM 3495 C CA . GLU A 1 431 ? 27.639 -11.897 0.202 1.00 75.69 431 GLU A CA 1
ATOM 3496 C C . GLU A 1 431 ? 26.705 -13.118 0.168 1.00 75.69 431 GLU A C 1
ATOM 3498 O O . GLU A 1 431 ? 25.903 -13.276 -0.755 1.00 75.69 431 GLU A O 1
ATOM 3503 N N . HIS A 1 432 ? 26.715 -13.949 1.215 1.00 77.56 432 HIS A N 1
ATOM 3504 C CA . HIS A 1 432 ? 25.830 -15.115 1.301 1.00 77.56 432 HIS A CA 1
ATOM 3505 C C . HIS A 1 432 ? 24.344 -14.759 1.329 1.00 77.56 432 HIS A C 1
ATOM 3507 O O . HIS A 1 432 ? 23.526 -15.514 0.792 1.00 77.56 432 HIS A O 1
ATOM 3513 N N . THR A 1 433 ? 23.991 -13.638 1.954 1.00 78.62 433 THR A N 1
ATOM 3514 C CA . THR A 1 433 ? 22.601 -13.182 2.026 1.00 78.62 433 THR A CA 1
ATOM 3515 C C . THR A 1 433 ? 22.173 -12.558 0.700 1.00 78.62 433 THR A C 1
ATOM 3517 O O . THR A 1 433 ? 21.130 -12.924 0.161 1.00 78.62 433 THR A O 1
ATOM 3520 N N . LEU A 1 434 ? 23.008 -11.693 0.117 1.00 80.94 434 LEU A N 1
ATOM 3521 C CA . LEU A 1 434 ? 22.776 -11.070 -1.189 1.00 80.94 434 LEU A CA 1
ATOM 3522 C C . LEU A 1 434 ? 22.613 -12.109 -2.302 1.00 80.94 434 LEU A C 1
ATOM 3524 O O . LEU A 1 434 ? 21.715 -11.976 -3.130 1.00 80.94 434 LEU A O 1
ATOM 3528 N N . ALA A 1 435 ? 23.401 -13.190 -2.277 1.00 84.75 435 ALA A N 1
ATOM 3529 C CA . ALA A 1 435 ? 23.288 -14.289 -3.237 1.00 84.75 435 ALA A CA 1
ATOM 3530 C C . ALA A 1 435 ? 21.910 -14.977 -3.234 1.00 84.75 435 ALA A C 1
ATOM 3532 O O . ALA A 1 435 ? 21.558 -15.631 -4.217 1.00 84.75 435 ALA A O 1
ATOM 3533 N N . ARG A 1 436 ? 21.147 -14.893 -2.136 1.00 87.88 436 ARG A N 1
ATOM 3534 C CA . ARG A 1 436 ? 19.820 -15.523 -2.000 1.00 87.88 436 ARG A CA 1
ATOM 3535 C C . ARG A 1 436 ? 18.683 -14.614 -2.448 1.00 87.88 436 ARG A C 1
ATOM 3537 O O . ARG A 1 436 ? 17.572 -15.108 -2.647 1.00 87.88 436 ARG A O 1
ATOM 3544 N N . ILE A 1 437 ? 18.945 -13.319 -2.614 1.00 89.50 437 ILE A N 1
ATOM 3545 C CA . ILE A 1 437 ? 17.928 -12.352 -3.012 1.00 89.50 437 ILE A CA 1
ATOM 3546 C C . ILE A 1 437 ? 17.475 -12.666 -4.437 1.00 89.50 437 ILE A C 1
ATOM 3548 O O . ILE A 1 437 ? 18.246 -12.634 -5.393 1.00 89.50 437 ILE A O 1
ATOM 3552 N N . ARG A 1 438 ? 16.181 -12.948 -4.567 1.00 94.25 438 ARG A N 1
ATOM 3553 C CA . ARG A 1 438 ? 15.494 -13.199 -5.838 1.00 94.25 438 ARG A CA 1
ATOM 3554 C C . ARG A 1 438 ? 14.687 -11.991 -6.288 1.00 94.25 438 ARG A C 1
ATOM 3556 O O . ARG A 1 438 ? 14.424 -11.848 -7.478 1.00 94.25 438 ARG A O 1
ATOM 3563 N N . CYS A 1 439 ? 14.293 -11.118 -5.365 1.00 96.25 439 CYS A N 1
ATOM 3564 C CA . CYS A 1 439 ? 13.492 -9.939 -5.667 1.00 96.25 439 CYS A CA 1
ATOM 3565 C C . CYS A 1 439 ? 14.077 -8.693 -4.998 1.00 96.25 439 CYS A C 1
ATOM 3567 O O . CYS A 1 439 ? 14.250 -8.666 -3.779 1.00 96.25 439 CYS A O 1
ATOM 3569 N N . LEU A 1 440 ? 14.351 -7.671 -5.809 1.00 95.25 440 LEU A N 1
ATOM 3570 C CA . LEU A 1 440 ? 14.799 -6.356 -5.369 1.00 95.25 440 LEU A CA 1
ATOM 3571 C C . LEU A 1 440 ? 13.775 -5.318 -5.823 1.00 95.25 440 LEU A C 1
ATOM 3573 O O . LEU A 1 440 ? 13.492 -5.202 -7.016 1.00 95.25 440 LEU A O 1
ATOM 3577 N N . GLU A 1 441 ? 13.223 -4.586 -4.863 1.00 96.38 441 GLU A N 1
ATOM 3578 C CA . GLU A 1 441 ? 12.219 -3.551 -5.099 1.00 96.38 441 GLU A CA 1
ATOM 3579 C C . GLU A 1 441 ? 12.719 -2.220 -4.530 1.00 96.38 441 GLU A C 1
ATOM 3581 O O . GLU A 1 441 ? 12.965 -2.096 -3.329 1.00 96.38 441 GLU A O 1
ATOM 3586 N N . LEU A 1 442 ? 12.897 -1.233 -5.402 1.00 95.50 442 LEU A N 1
ATOM 3587 C CA . LEU A 1 442 ? 13.405 0.096 -5.084 1.00 95.50 442 LEU A CA 1
ATOM 3588 C C . LEU A 1 442 ? 12.292 1.106 -5.311 1.00 95.50 442 LEU A C 1
ATOM 3590 O O . LEU A 1 442 ? 11.824 1.252 -6.436 1.00 95.50 442 LEU A O 1
ATOM 3594 N N . VAL A 1 443 ? 11.843 1.776 -4.252 1.00 92.50 443 VAL A N 1
ATOM 3595 C CA . VAL A 1 443 ? 10.628 2.599 -4.311 1.00 92.50 443 VAL A CA 1
ATOM 3596 C C . VAL A 1 443 ? 10.854 3.945 -3.659 1.00 92.50 443 VAL A C 1
ATOM 3598 O O . VAL A 1 443 ? 11.007 4.021 -2.442 1.00 92.50 443 VAL A O 1
ATOM 3601 N N . TYR A 1 444 ? 10.759 5.018 -4.435 1.00 90.81 444 TYR A N 1
ATOM 3602 C CA . TYR A 1 444 ? 10.916 6.380 -3.941 1.00 90.81 444 TYR A CA 1
ATOM 3603 C C . TYR A 1 444 ? 12.301 6.590 -3.304 1.00 90.81 444 TYR A C 1
ATOM 3605 O O . TYR A 1 444 ? 12.447 6.717 -2.084 1.00 90.81 444 TYR A O 1
ATOM 3613 N N . LEU A 1 445 ? 13.330 6.558 -4.153 1.00 91.94 445 LEU A N 1
ATOM 3614 C CA . LEU A 1 445 ? 14.731 6.802 -3.794 1.00 91.94 445 LEU A CA 1
ATOM 3615 C C . LEU A 1 445 ? 15.247 7.993 -4.620 1.00 91.94 445 LEU A C 1
ATOM 3617 O O . LEU A 1 445 ? 15.927 7.792 -5.629 1.00 91.94 445 LEU A O 1
ATOM 3621 N N . PRO A 1 446 ? 14.869 9.235 -4.260 1.00 88.75 446 PRO A N 1
ATOM 3622 C CA . PRO A 1 446 ? 15.066 10.404 -5.120 1.00 88.75 446 PRO A CA 1
ATOM 3623 C C . PRO A 1 446 ? 16.542 10.708 -5.397 1.00 88.75 446 PRO A C 1
ATOM 3625 O O . PRO A 1 446 ? 16.873 11.144 -6.497 1.00 88.75 446 PRO A O 1
ATOM 3628 N N . ASP A 1 447 ? 17.428 10.422 -4.441 1.00 93.00 447 ASP A N 1
ATOM 3629 C CA . ASP A 1 447 ? 18.865 10.704 -4.539 1.00 93.00 447 ASP A CA 1
ATOM 3630 C C . ASP A 1 447 ? 19.688 9.521 -5.072 1.00 93.00 447 ASP A C 1
ATOM 3632 O O . ASP A 1 447 ? 20.900 9.651 -5.240 1.00 93.00 447 ASP A O 1
ATOM 3636 N N . LEU A 1 448 ? 19.060 8.368 -5.346 1.00 93.75 448 LEU A N 1
ATOM 3637 C CA . LEU A 1 448 ? 19.766 7.171 -5.798 1.00 93.75 448 LEU A CA 1
ATOM 3638 C C . LEU A 1 448 ? 20.324 7.384 -7.206 1.00 93.75 448 LEU A C 1
ATOM 3640 O O . LEU A 1 448 ? 19.584 7.356 -8.183 1.00 93.75 448 LEU A O 1
ATOM 3644 N N . GLU A 1 449 ? 21.640 7.545 -7.316 1.00 92.62 449 GLU A N 1
ATOM 3645 C CA . GLU A 1 449 ? 22.334 7.708 -8.595 1.00 92.62 449 GLU A CA 1
ATOM 3646 C C . GLU A 1 449 ? 22.677 6.351 -9.226 1.00 92.62 449 GLU A C 1
ATOM 3648 O O . GLU A 1 449 ? 22.692 6.224 -10.456 1.00 92.62 449 GLU A O 1
ATOM 3653 N N . LYS A 1 450 ? 22.967 5.338 -8.393 1.00 89.81 450 LYS A N 1
ATOM 3654 C CA . LYS A 1 450 ? 23.376 3.988 -8.818 1.00 89.81 450 LYS A CA 1
ATOM 3655 C C . LYS A 1 450 ? 22.879 2.916 -7.852 1.00 89.81 450 LYS A C 1
ATOM 3657 O O . LYS A 1 450 ? 22.941 3.096 -6.640 1.00 89.81 450 LYS A O 1
ATOM 3662 N N . ILE A 1 451 ? 22.481 1.755 -8.373 1.00 88.69 451 ILE A N 1
ATOM 3663 C CA . ILE A 1 451 ? 22.143 0.603 -7.520 1.00 88.69 451 ILE A CA 1
ATOM 3664 C C . ILE A 1 451 ? 23.426 -0.022 -6.937 1.00 88.69 451 ILE A C 1
ATOM 3666 O O . ILE A 1 451 ? 23.505 -0.251 -5.738 1.00 88.69 451 ILE A O 1
ATOM 3670 N N . TRP A 1 452 ? 24.459 -0.240 -7.751 1.00 86.88 452 TRP A N 1
ATOM 3671 C CA . TRP A 1 452 ? 25.796 -0.638 -7.293 1.00 86.88 452 TRP A CA 1
ATOM 3672 C C . TRP A 1 452 ? 26.869 -0.093 -8.238 1.00 86.88 452 TRP A C 1
ATOM 3674 O O . TRP A 1 452 ? 26.579 0.295 -9.376 1.00 86.88 452 TRP A O 1
ATOM 3684 N N . ASN A 1 453 ? 28.111 -0.035 -7.765 1.00 78.38 453 ASN A N 1
ATOM 3685 C CA . ASN A 1 453 ? 29.270 0.297 -8.593 1.00 78.38 453 ASN A CA 1
ATOM 3686 C C . ASN A 1 453 ? 29.818 -0.937 -9.325 1.00 78.38 453 ASN A C 1
ATOM 3688 O O . ASN A 1 453 ? 29.454 -2.066 -9.023 1.00 78.38 453 ASN A O 1
ATOM 3692 N N . GLN A 1 454 ? 30.701 -0.727 -10.305 1.00 74.88 454 GLN A N 1
ATOM 3693 C CA . GLN A 1 454 ? 31.292 -1.821 -11.077 1.00 74.88 454 GLN A CA 1
ATOM 3694 C C . GLN A 1 454 ? 32.207 -2.685 -10.193 1.00 74.88 454 GLN A C 1
ATOM 3696 O O . GLN A 1 454 ? 33.394 -2.400 -10.037 1.00 74.88 454 GLN A O 1
ATOM 3701 N N . ASP A 1 455 ? 31.623 -3.734 -9.624 1.00 74.62 455 ASP A N 1
ATOM 3702 C CA . ASP A 1 455 ? 32.261 -4.715 -8.760 1.00 74.62 455 ASP A CA 1
ATOM 3703 C C . ASP A 1 455 ? 31.852 -6.117 -9.218 1.00 74.62 455 ASP A C 1
ATOM 3705 O O . ASP A 1 455 ? 30.681 -6.498 -9.151 1.00 74.62 455 ASP A O 1
ATOM 3709 N N . LEU A 1 456 ? 32.843 -6.897 -9.659 1.00 70.06 456 LEU A N 1
ATOM 3710 C CA . LEU A 1 456 ? 32.647 -8.252 -10.173 1.00 70.06 456 LEU A CA 1
ATOM 3711 C C . LEU A 1 456 ? 31.975 -9.188 -9.155 1.00 70.06 456 LEU A C 1
ATOM 3713 O O . LEU A 1 456 ? 31.303 -10.136 -9.563 1.00 70.06 456 LEU A O 1
ATOM 3717 N N . ARG A 1 457 ? 32.145 -8.945 -7.848 1.00 76.81 457 ARG A N 1
ATOM 3718 C CA . ARG A 1 457 ? 31.514 -9.750 -6.795 1.00 76.81 457 ARG A CA 1
ATOM 3719 C C . ARG A 1 457 ? 30.030 -9.448 -6.701 1.00 76.81 457 ARG A C 1
ATOM 3721 O O . ARG A 1 457 ? 29.219 -10.366 -6.786 1.00 76.81 457 ARG A O 1
ATOM 3728 N N . VAL A 1 458 ? 29.667 -8.169 -6.598 1.00 77.44 458 VAL A N 1
ATOM 3729 C CA . VAL A 1 458 ? 28.260 -7.738 -6.564 1.00 77.44 458 VAL A CA 1
ATOM 3730 C C . VAL A 1 458 ? 27.550 -8.148 -7.853 1.00 77.44 458 VAL A C 1
ATOM 3732 O O . VAL A 1 458 ? 26.443 -8.684 -7.801 1.00 77.44 458 VAL A O 1
ATOM 3735 N N . ASP A 1 459 ? 28.226 -8.013 -8.998 1.00 76.38 459 ASP A N 1
ATOM 3736 C CA . ASP A 1 459 ? 27.727 -8.487 -10.290 1.00 76.38 459 ASP A CA 1
ATOM 3737 C C . ASP A 1 459 ? 27.404 -9.987 -10.269 1.00 76.38 459 ASP A C 1
ATOM 3739 O O . ASP A 1 459 ? 26.401 -10.398 -10.848 1.00 76.38 459 ASP A O 1
ATOM 3743 N N . GLN A 1 460 ? 28.226 -10.816 -9.612 1.00 77.38 460 GLN A N 1
ATOM 3744 C CA . GLN A 1 460 ? 27.987 -12.256 -9.486 1.00 77.38 460 GLN A CA 1
ATOM 3745 C C . GLN A 1 460 ? 26.823 -12.572 -8.536 1.00 77.38 460 GLN A C 1
ATOM 3747 O O . GLN A 1 460 ? 26.025 -13.466 -8.823 1.00 77.38 460 GLN A O 1
ATOM 3752 N N . LEU A 1 461 ? 26.702 -11.829 -7.435 1.00 80.38 461 LEU A N 1
ATOM 3753 C CA . LEU A 1 461 ? 25.639 -12.006 -6.443 1.00 80.38 461 LEU A CA 1
ATOM 3754 C C . LEU A 1 461 ? 24.259 -11.669 -7.021 1.00 80.38 461 LEU A C 1
ATOM 3756 O O . LEU A 1 461 ? 23.302 -12.420 -6.824 1.00 80.38 461 LEU A O 1
ATOM 3760 N N . LEU A 1 462 ? 24.168 -10.593 -7.805 1.00 81.56 462 LEU A N 1
ATOM 3761 C CA . LEU A 1 462 ? 22.916 -10.139 -8.414 1.00 81.56 462 LEU A CA 1
ATOM 3762 C C . LEU A 1 462 ? 22.480 -10.969 -9.637 1.00 81.56 462 LEU A C 1
ATOM 3764 O O . LEU A 1 462 ? 21.364 -10.785 -10.123 1.00 81.56 462 LEU A O 1
ATOM 3768 N N . GLN A 1 463 ? 23.276 -11.943 -10.107 1.00 84.69 463 GLN A N 1
ATOM 3769 C CA . GLN A 1 463 ? 22.841 -12.857 -11.182 1.00 84.69 463 GLN A CA 1
ATOM 3770 C C . GLN A 1 463 ? 21.657 -13.737 -10.776 1.00 84.69 463 GLN A C 1
ATOM 3772 O O . GLN A 1 463 ? 20.904 -14.181 -11.648 1.00 84.69 463 GLN A O 1
ATOM 3777 N N . ASN A 1 464 ? 21.501 -13.991 -9.473 1.00 88.06 464 ASN A N 1
ATOM 3778 C CA . ASN A 1 464 ? 20.410 -14.791 -8.920 1.00 88.06 464 ASN A CA 1
ATOM 3779 C C . ASN A 1 464 ? 19.078 -14.037 -8.860 1.00 88.06 464 ASN A C 1
ATOM 3781 O O . ASN A 1 464 ? 18.047 -14.657 -8.602 1.00 88.06 464 ASN A O 1
ATOM 3785 N N . LEU A 1 465 ? 19.091 -12.732 -9.139 1.00 92.75 465 LEU A N 1
ATOM 3786 C CA . LEU A 1 465 ? 17.904 -11.902 -9.122 1.00 92.75 465 LEU A CA 1
ATOM 3787 C C . LEU A 1 465 ? 16.921 -12.350 -10.211 1.00 92.75 465 LEU A C 1
ATOM 3789 O O . LEU A 1 465 ? 17.252 -12.406 -11.393 1.00 92.75 465 LEU A O 1
ATOM 3793 N N . GLU A 1 466 ? 15.693 -12.653 -9.802 1.00 96.06 466 GLU A N 1
ATOM 3794 C CA . GLU A 1 466 ? 14.593 -13.082 -10.667 1.00 96.06 466 GLU A CA 1
ATOM 3795 C C . GLU A 1 466 ? 13.670 -11.910 -11.019 1.00 96.06 466 GLU A C 1
ATOM 3797 O O . GLU A 1 466 ? 13.064 -11.906 -12.094 1.00 96.06 466 GLU A O 1
ATOM 3802 N N . THR A 1 467 ? 13.554 -10.916 -10.131 1.00 96.94 467 THR A N 1
ATOM 3803 C CA . THR A 1 467 ? 12.709 -9.727 -10.307 1.00 96.94 467 THR A CA 1
ATOM 3804 C C . THR A 1 467 ? 13.416 -8.458 -9.831 1.00 96.94 467 THR A C 1
ATOM 3806 O O . THR A 1 467 ? 13.894 -8.407 -8.698 1.00 96.94 467 THR A O 1
ATOM 3809 N N . LEU A 1 468 ? 13.418 -7.426 -10.679 1.00 96.69 468 LEU A N 1
ATOM 3810 C CA . LEU A 1 468 ? 13.883 -6.076 -10.360 1.00 96.69 468 LEU A CA 1
ATOM 3811 C C . LEU A 1 468 ? 12.763 -5.074 -10.647 1.00 96.69 468 LEU A C 1
ATOM 3813 O O . LEU A 1 468 ? 12.302 -4.962 -11.787 1.00 96.69 468 LEU A O 1
ATOM 3817 N N . GLU A 1 469 ? 12.337 -4.352 -9.616 1.00 97.38 469 GLU A N 1
ATOM 3818 C CA . GLU A 1 469 ? 11.341 -3.286 -9.720 1.00 97.38 469 GLU A CA 1
ATOM 3819 C C . GLU A 1 469 ? 11.938 -1.973 -9.203 1.00 97.38 469 GLU A C 1
ATOM 3821 O O . GLU A 1 469 ? 12.470 -1.927 -8.096 1.00 97.38 469 GLU A O 1
ATOM 3826 N N . VAL A 1 470 ? 11.880 -0.918 -10.017 1.00 97.06 470 VAL A N 1
ATOM 3827 C CA . VAL A 1 470 ? 12.410 0.413 -9.691 1.00 97.06 470 VAL A CA 1
ATOM 3828 C C . VAL A 1 470 ? 11.329 1.454 -9.952 1.00 97.06 470 VAL A C 1
ATOM 3830 O O . VAL A 1 470 ? 10.900 1.627 -11.088 1.00 97.06 470 VAL A O 1
ATOM 3833 N N . LEU A 1 471 ? 10.868 2.126 -8.904 1.00 94.94 471 LEU A N 1
ATOM 3834 C CA . LEU A 1 471 ? 9.756 3.069 -8.946 1.00 94.94 471 LEU A CA 1
ATOM 3835 C C . LEU A 1 471 ? 10.183 4.396 -8.317 1.00 94.94 471 LEU A C 1
ATOM 3837 O O . LEU A 1 471 ? 10.701 4.405 -7.198 1.00 94.94 471 LEU A O 1
ATOM 3841 N N . SER A 1 472 ? 9.969 5.510 -9.018 1.00 93.50 472 SER A N 1
ATOM 3842 C CA . SER A 1 472 ? 10.249 6.871 -8.529 1.00 93.50 472 SER A CA 1
ATOM 3843 C C . SER A 1 472 ? 11.673 7.040 -7.968 1.00 93.50 472 SER A C 1
ATOM 3845 O O . SER A 1 472 ? 11.882 7.497 -6.843 1.00 93.50 472 SER A O 1
ATOM 3847 N N . CYS A 1 473 ? 12.676 6.586 -8.723 1.00 93.50 473 CYS A N 1
ATOM 3848 C CA . CYS A 1 473 ? 14.096 6.784 -8.403 1.00 93.50 473 CYS A CA 1
ATOM 3849 C C . CYS A 1 473 ? 14.661 7.888 -9.304 1.00 93.50 473 CYS A C 1
ATOM 3851 O O . CYS A 1 473 ? 15.200 7.611 -10.378 1.00 93.50 473 CYS A O 1
ATOM 3853 N N . ASP A 1 474 ? 14.460 9.138 -8.888 1.00 90.50 474 ASP A N 1
ATOM 3854 C CA . ASP A 1 474 ? 14.562 10.312 -9.763 1.00 90.50 474 ASP A CA 1
ATOM 3855 C C . ASP A 1 474 ? 15.984 10.614 -10.242 1.00 90.50 474 ASP A C 1
ATOM 3857 O O . ASP A 1 474 ? 16.138 11.098 -11.359 1.00 90.50 474 ASP A O 1
ATOM 3861 N N . SER A 1 475 ? 17.016 10.299 -9.453 1.00 95.00 475 SER A N 1
ATOM 3862 C CA . SER A 1 475 ? 18.426 10.525 -9.820 1.00 95.00 475 SER A CA 1
ATOM 3863 C C . SER A 1 475 ? 19.087 9.349 -10.549 1.00 95.00 475 SER A C 1
ATOM 3865 O O . SER A 1 475 ? 20.248 9.455 -10.955 1.00 95.00 475 SER A O 1
ATOM 3867 N N . LEU A 1 476 ? 18.374 8.235 -10.745 1.00 94.88 476 LEU A N 1
ATOM 3868 C CA . LEU A 1 476 ? 18.967 7.006 -11.267 1.00 94.88 476 LEU A CA 1
ATOM 3869 C C . LEU A 1 476 ? 19.295 7.149 -12.757 1.00 94.88 476 LEU A C 1
ATOM 3871 O O . LEU A 1 476 ? 18.409 7.376 -13.577 1.00 94.88 476 LEU A O 1
ATOM 3875 N N . ILE A 1 477 ? 20.570 6.982 -13.119 1.00 91.62 477 ILE A N 1
ATOM 3876 C CA . ILE A 1 477 ? 21.045 7.225 -14.495 1.00 91.62 477 ILE A CA 1
ATOM 3877 C C . ILE A 1 477 ? 20.832 6.004 -15.400 1.00 91.62 477 ILE A C 1
ATOM 3879 O O . ILE A 1 477 ? 20.468 6.156 -16.572 1.00 91.62 477 ILE A O 1
ATOM 3883 N N . ASN A 1 478 ? 21.084 4.809 -14.863 1.00 91.50 478 ASN A N 1
ATOM 3884 C CA . ASN A 1 478 ? 20.926 3.497 -15.492 1.00 91.50 478 ASN A CA 1
ATOM 3885 C C . ASN A 1 478 ? 20.706 2.422 -14.406 1.00 91.50 478 ASN A C 1
ATOM 3887 O O . ASN A 1 478 ? 20.908 2.682 -13.221 1.00 91.50 478 ASN A O 1
ATOM 3891 N N . LEU A 1 479 ? 20.283 1.213 -14.788 1.00 90.25 479 LEU A N 1
ATOM 3892 C CA . LEU A 1 479 ? 20.008 0.153 -13.805 1.00 90.25 479 LEU A CA 1
ATOM 3893 C C . LEU A 1 479 ? 21.242 -0.618 -13.340 1.00 90.25 479 LEU A C 1
ATOM 3895 O O . LEU A 1 479 ? 21.221 -1.204 -12.262 1.00 90.25 479 LEU A O 1
ATOM 3899 N N . ALA A 1 480 ? 22.275 -0.692 -14.173 1.00 85.75 480 ALA A N 1
ATOM 3900 C CA . ALA A 1 480 ? 23.440 -1.520 -13.911 1.00 85.75 480 ALA A CA 1
ATOM 3901 C C . ALA A 1 480 ? 24.702 -0.939 -14.573 1.00 85.75 480 ALA A C 1
ATOM 3903 O O . ALA A 1 480 ? 24.600 -0.305 -15.632 1.00 85.75 480 ALA A O 1
ATOM 3904 N N . PRO A 1 481 ? 25.892 -1.181 -13.995 1.00 83.25 481 PRO A N 1
ATOM 3905 C CA . PRO A 1 481 ? 27.173 -0.942 -14.652 1.00 83.25 481 PRO A CA 1
ATOM 3906 C C . PRO A 1 481 ? 27.309 -1.642 -16.016 1.00 83.25 481 PRO A C 1
ATOM 3908 O O . PRO A 1 481 ? 26.697 -2.673 -16.290 1.00 83.25 481 PRO A O 1
ATOM 3911 N N . SER A 1 482 ? 28.187 -1.117 -16.876 1.00 78.12 482 SER A N 1
ATOM 3912 C CA . SER A 1 482 ? 28.306 -1.512 -18.290 1.00 78.12 482 SER A CA 1
ATOM 3913 C C . SER A 1 482 ? 28.702 -2.973 -18.555 1.00 78.12 482 SER A C 1
ATOM 3915 O O . SER A 1 482 ? 28.646 -3.404 -19.704 1.00 78.12 482 SER A O 1
ATOM 3917 N N . ALA A 1 483 ? 29.139 -3.736 -17.550 1.00 76.88 483 ALA A N 1
ATOM 3918 C CA . ALA A 1 483 ? 29.560 -5.136 -17.690 1.00 76.88 483 ALA A CA 1
ATOM 3919 C C . ALA A 1 483 ? 28.716 -6.114 -16.855 1.00 76.88 483 ALA A C 1
ATOM 3921 O O . ALA A 1 483 ? 29.043 -7.298 -16.780 1.00 76.88 483 ALA A O 1
ATOM 3922 N N . SER A 1 484 ? 27.632 -5.635 -16.246 1.00 84.25 484 SER A N 1
ATOM 3923 C CA . SER A 1 484 ? 26.813 -6.439 -15.346 1.00 84.25 484 SER A CA 1
ATOM 3924 C C . SER A 1 484 ? 25.960 -7.462 -16.089 1.00 84.25 484 SER A C 1
ATOM 3926 O O . SER A 1 484 ? 25.542 -7.248 -17.234 1.00 84.25 484 SER A O 1
ATOM 3928 N N . SER A 1 485 ? 25.674 -8.572 -15.407 1.00 83.81 485 SER A N 1
ATOM 3929 C CA . SER A 1 485 ? 24.936 -9.714 -15.944 1.00 83.81 485 SER A CA 1
ATOM 3930 C C . SER A 1 485 ? 23.713 -10.030 -15.085 1.00 83.81 485 SER A C 1
ATOM 3932 O O . SER A 1 485 ? 23.821 -10.196 -13.876 1.00 83.81 485 SER A O 1
ATOM 3934 N N . PHE A 1 486 ? 22.557 -10.178 -15.724 1.00 85.94 486 PHE A N 1
ATOM 3935 C CA . PHE A 1 486 ? 21.285 -10.558 -15.112 1.00 85.94 486 PHE A CA 1
ATOM 3936 C C . PHE A 1 486 ? 20.860 -11.945 -15.606 1.00 85.94 486 PHE A C 1
ATOM 3938 O O . PHE A 1 486 ? 19.945 -12.090 -16.419 1.00 85.94 486 PHE A O 1
ATOM 3945 N N . GLY A 1 487 ? 21.563 -12.978 -15.134 1.00 84.56 487 GLY A N 1
ATOM 3946 C CA . GLY A 1 487 ? 21.425 -14.345 -15.644 1.00 84.56 487 GLY A CA 1
ATOM 3947 C C . GLY A 1 487 ? 20.040 -14.968 -15.437 1.00 84.56 487 GLY A C 1
ATOM 3948 O O . GLY A 1 487 ? 19.548 -15.646 -16.340 1.00 84.56 487 GLY A O 1
ATOM 3949 N N . ASN A 1 488 ? 19.402 -14.715 -14.288 1.00 92.94 488 ASN A N 1
ATOM 3950 C CA . ASN A 1 488 ? 18.119 -15.324 -13.912 1.00 92.94 488 ASN A CA 1
ATOM 3951 C C . ASN A 1 488 ? 16.925 -14.361 -13.966 1.00 92.94 488 ASN A C 1
ATOM 3953 O O . ASN A 1 488 ? 15.808 -14.770 -13.650 1.00 92.94 488 ASN A O 1
ATOM 3957 N N . LEU A 1 489 ? 17.128 -13.112 -14.394 1.00 95.88 489 LEU A N 1
ATOM 3958 C CA . LEU A 1 489 ? 16.086 -12.092 -14.335 1.00 95.88 489 LEU A CA 1
ATOM 3959 C C . LEU A 1 489 ? 14.931 -12.444 -15.274 1.00 95.88 489 LEU A C 1
ATOM 3961 O O . LEU A 1 489 ? 15.120 -12.606 -16.479 1.00 95.88 489 LEU A O 1
ATOM 3965 N N . THR A 1 490 ? 13.731 -12.557 -14.710 1.00 97.44 490 THR A N 1
ATOM 3966 C CA . THR A 1 490 ? 12.487 -12.897 -15.414 1.00 97.44 490 THR A CA 1
ATOM 3967 C C . THR A 1 490 ? 11.569 -11.691 -15.563 1.00 97.44 490 THR A C 1
ATOM 3969 O O . THR A 1 490 ? 10.919 -11.550 -16.598 1.00 97.44 490 THR A O 1
ATOM 3972 N N . ALA A 1 491 ? 11.561 -10.780 -14.591 1.00 97.81 491 ALA A N 1
ATOM 3973 C CA . ALA A 1 491 ? 10.739 -9.580 -14.620 1.00 97.81 491 ALA A CA 1
ATOM 3974 C C . ALA A 1 491 ? 11.578 -8.332 -14.337 1.00 97.81 491 ALA A C 1
ATOM 3976 O O . ALA A 1 491 ? 12.302 -8.267 -13.344 1.00 97.81 491 ALA A O 1
ATOM 3977 N N . LEU A 1 492 ? 11.441 -7.337 -15.211 1.00 97.62 492 LEU A N 1
ATOM 3978 C CA . LEU A 1 492 ? 12.049 -6.024 -15.058 1.00 97.62 492 LEU A CA 1
ATOM 3979 C C . LEU A 1 492 ? 10.984 -4.942 -15.221 1.00 97.62 492 LEU A C 1
ATOM 3981 O O . LEU A 1 492 ? 10.372 -4.834 -16.290 1.00 97.62 492 LEU A O 1
ATOM 3985 N N . LYS A 1 493 ? 10.764 -4.149 -14.172 1.00 97.88 493 LYS A N 1
ATOM 3986 C CA . LYS A 1 493 ? 9.808 -3.038 -14.185 1.00 97.88 493 LYS A CA 1
ATOM 3987 C C . LYS A 1 493 ? 10.475 -1.753 -13.724 1.00 97.88 493 LYS A C 1
ATOM 3989 O O . LYS A 1 493 ? 11.104 -1.739 -12.672 1.00 97.88 493 LYS A O 1
ATOM 3994 N N . VAL A 1 494 ? 10.313 -0.692 -14.503 1.00 97.56 494 VAL A N 1
ATOM 3995 C CA . VAL A 1 494 ? 10.812 0.641 -14.171 1.00 97.56 494 VAL A CA 1
ATOM 3996 C C . VAL A 1 494 ? 9.716 1.669 -14.402 1.00 97.56 494 VAL A C 1
ATOM 3998 O O . VAL A 1 494 ? 9.095 1.670 -15.466 1.00 97.56 494 VAL A O 1
ATOM 4001 N N . GLU A 1 495 ? 9.463 2.515 -13.410 1.00 96.56 495 GLU A N 1
ATOM 4002 C CA . GLU A 1 495 ? 8.369 3.484 -13.423 1.00 96.56 495 GLU A CA 1
ATOM 4003 C C . GLU A 1 495 ? 8.793 4.821 -12.801 1.00 96.56 495 GLU A C 1
ATOM 4005 O O . GLU A 1 495 ? 9.470 4.832 -11.776 1.00 96.56 495 GLU A O 1
ATOM 4010 N N . ASP A 1 496 ? 8.409 5.939 -13.426 1.00 94.31 496 ASP A N 1
ATOM 4011 C CA . ASP A 1 496 ? 8.609 7.309 -12.907 1.00 94.31 496 ASP A CA 1
ATOM 4012 C C . ASP A 1 496 ? 10.075 7.643 -12.534 1.00 94.31 496 ASP A C 1
ATOM 4014 O O . ASP A 1 496 ? 10.349 8.327 -11.560 1.00 94.31 496 ASP A O 1
ATOM 4018 N N . CYS A 1 497 ? 11.063 7.149 -13.289 1.00 93.38 497 CYS A N 1
ATOM 4019 C CA . CYS A 1 497 ? 12.472 7.543 -13.113 1.00 93.38 497 CYS A CA 1
ATOM 4020 C C . CYS A 1 497 ? 12.841 8.731 -14.016 1.00 93.38 497 CYS A C 1
ATOM 4022 O O . CYS A 1 497 ? 12.967 8.572 -15.236 1.00 93.38 497 CYS A O 1
ATOM 4024 N N . GLU A 1 498 ? 13.047 9.907 -13.418 1.00 91.75 498 GLU A N 1
ATOM 4025 C CA . GLU A 1 498 ? 13.220 11.166 -14.156 1.00 91.75 498 GLU A CA 1
ATOM 4026 C C . GLU A 1 498 ? 14.613 11.333 -14.797 1.00 91.75 498 GLU A C 1
ATOM 4028 O O . GLU A 1 498 ? 14.684 11.797 -15.930 1.00 91.75 498 GLU A O 1
ATOM 4033 N N . ALA A 1 499 ? 15.719 10.919 -14.161 1.00 95.00 499 ALA A N 1
ATOM 4034 C CA . ALA A 1 499 ? 17.080 11.053 -14.716 1.00 95.00 499 ALA A CA 1
ATOM 4035 C C . ALA A 1 499 ? 17.551 9.874 -15.591 1.00 95.00 499 ALA A C 1
ATOM 4037 O O . ALA A 1 499 ? 18.665 9.917 -16.132 1.00 95.00 499 ALA A O 1
ATOM 4038 N N . LEU A 1 500 ? 16.723 8.837 -15.754 1.00 95.38 500 LEU A N 1
ATOM 4039 C CA . LEU A 1 500 ? 17.097 7.615 -16.463 1.00 95.38 500 LEU A CA 1
ATOM 4040 C C . LEU A 1 500 ? 17.347 7.915 -17.948 1.00 95.38 500 LEU A C 1
ATOM 4042 O O . LEU A 1 500 ? 16.440 8.322 -18.676 1.00 95.38 500 LEU A O 1
ATOM 4046 N N . LYS A 1 501 ? 18.588 7.720 -18.413 1.00 92.88 501 LYS A N 1
ATOM 4047 C CA . LYS A 1 501 ? 18.987 8.023 -19.806 1.00 92.88 501 LYS A CA 1
ATOM 4048 C C . LYS A 1 501 ? 18.745 6.847 -20.744 1.00 92.88 501 LYS A C 1
ATOM 4050 O O . LYS A 1 501 ? 18.268 7.026 -21.865 1.00 92.88 501 LYS A O 1
ATOM 4055 N N . TYR A 1 502 ? 19.094 5.665 -20.260 1.00 94.19 502 TYR A N 1
ATOM 4056 C CA . TYR A 1 502 ? 18.886 4.370 -20.887 1.00 94.19 502 TYR A CA 1
ATOM 4057 C C . TYR A 1 502 ? 18.726 3.325 -19.783 1.00 94.19 502 TYR A C 1
ATOM 4059 O O . TYR A 1 502 ? 19.116 3.557 -18.638 1.00 94.19 502 TYR A O 1
ATOM 4067 N N . LEU A 1 503 ? 18.149 2.171 -20.107 1.00 93.81 503 LEU A N 1
ATOM 4068 C CA . LEU A 1 503 ? 17.882 1.139 -19.108 1.00 93.81 503 LEU A CA 1
ATOM 4069 C C . LEU A 1 503 ? 19.143 0.324 -18.800 1.00 93.81 503 LEU A C 1
ATOM 4071 O O . LEU A 1 503 ? 19.567 0.214 -17.650 1.00 93.81 503 LEU A O 1
ATOM 4075 N N . VAL A 1 504 ? 19.732 -0.249 -19.853 1.00 93.31 504 VAL A N 1
ATOM 4076 C CA . VAL A 1 504 ? 20.881 -1.163 -19.804 1.00 93.31 504 VAL A CA 1
ATOM 4077 C C . VAL A 1 504 ? 21.786 -0.956 -21.019 1.00 93.31 504 VAL A C 1
ATOM 4079 O O . VAL A 1 504 ? 21.359 -0.408 -22.034 1.00 93.31 504 VAL A O 1
ATOM 4082 N N . THR A 1 505 ? 23.030 -1.420 -20.948 1.00 92.81 505 THR A N 1
ATOM 4083 C CA . THR A 1 505 ? 23.930 -1.480 -22.110 1.00 92.81 505 THR A CA 1
ATOM 4084 C C . THR A 1 505 ? 23.664 -2.723 -22.972 1.00 92.81 505 THR A C 1
ATOM 4086 O O . THR A 1 505 ? 23.004 -3.673 -22.543 1.00 92.81 505 THR A O 1
ATOM 4089 N N . SER A 1 506 ? 24.206 -2.758 -24.192 1.00 91.69 506 SER A N 1
ATOM 4090 C CA . SER A 1 506 ? 24.137 -3.902 -25.115 1.00 91.69 506 SER A CA 1
ATOM 4091 C C . SER A 1 506 ? 24.714 -5.188 -24.509 1.00 91.69 506 SER A C 1
ATOM 4093 O O . SER A 1 506 ? 24.137 -6.264 -24.672 1.00 91.69 506 SER A O 1
ATOM 4095 N N . SER A 1 507 ? 25.817 -5.088 -23.766 1.00 89.00 507 SER A N 1
ATOM 4096 C CA . SER A 1 507 ? 26.436 -6.184 -23.009 1.00 89.00 507 SER A CA 1
ATOM 4097 C C . SER A 1 507 ? 25.491 -6.749 -21.947 1.00 89.00 507 SER A C 1
ATOM 4099 O O . SER A 1 507 ? 25.255 -7.958 -21.927 1.00 89.00 507 SER A O 1
ATOM 4101 N N . THR A 1 508 ? 24.881 -5.895 -21.124 1.00 91.12 508 THR A N 1
ATOM 4102 C CA . THR A 1 508 ? 23.897 -6.320 -20.120 1.00 91.12 508 THR A CA 1
ATOM 4103 C C . THR A 1 508 ? 22.643 -6.886 -20.784 1.00 91.12 508 THR A C 1
ATOM 4105 O O . THR A 1 508 ? 22.140 -7.924 -20.355 1.00 91.12 508 THR A O 1
ATOM 4108 N N . ALA A 1 509 ? 22.177 -6.307 -21.894 1.00 92.56 509 ALA A N 1
ATOM 4109 C CA . ALA A 1 509 ? 21.035 -6.825 -22.647 1.00 92.56 509 ALA A CA 1
ATOM 4110 C C . ALA A 1 509 ? 21.248 -8.265 -23.153 1.00 92.56 509 ALA A C 1
ATOM 4112 O O . ALA A 1 509 ? 20.308 -9.060 -23.137 1.00 92.56 509 ALA A O 1
ATOM 4113 N N . ARG A 1 510 ? 22.479 -8.650 -23.531 1.00 91.50 510 ARG A N 1
ATOM 4114 C CA . ARG A 1 510 ? 22.808 -10.042 -23.914 1.00 91.50 510 ARG A CA 1
ATOM 4115 C C . ARG A 1 510 ? 22.628 -11.038 -22.762 1.00 91.50 510 ARG A C 1
ATOM 4117 O O . ARG A 1 510 ? 22.365 -12.213 -23.021 1.00 91.50 510 ARG A O 1
ATOM 4124 N N . SER A 1 511 ? 22.756 -10.587 -21.513 1.00 90.88 511 SER A N 1
ATOM 4125 C CA . SER A 1 511 ? 22.584 -11.438 -20.329 1.00 90.88 511 SER A CA 1
ATOM 4126 C C . SER A 1 511 ? 21.117 -11.711 -19.972 1.00 90.88 511 SER A C 1
ATOM 4128 O O . SER A 1 511 ? 20.829 -12.748 -19.380 1.00 90.88 511 SER A O 1
ATOM 4130 N N . LEU A 1 512 ? 20.179 -10.860 -20.419 1.00 92.94 512 LEU A N 1
ATOM 4131 C CA . LEU A 1 512 ? 18.734 -10.919 -20.129 1.00 92.94 512 LEU A CA 1
ATOM 4132 C C . LEU A 1 512 ? 17.994 -12.042 -20.887 1.00 92.94 512 LEU A C 1
ATOM 4134 O O . LEU A 1 512 ? 16.871 -11.885 -21.370 1.00 92.94 512 LEU A O 1
ATOM 4138 N N . ALA A 1 513 ? 18.615 -13.212 -21.009 1.00 90.50 513 ALA A N 1
ATOM 4139 C CA . ALA A 1 513 ? 18.085 -14.344 -21.757 1.00 90.50 513 ALA A CA 1
ATOM 4140 C C . ALA A 1 513 ? 16.824 -14.961 -21.126 1.00 90.50 513 ALA A C 1
ATOM 4142 O O . ALA A 1 513 ? 16.018 -15.558 -21.847 1.00 90.50 513 ALA A O 1
ATOM 4143 N N . GLN A 1 514 ? 16.674 -14.854 -19.801 1.00 95.69 514 GLN A N 1
ATOM 4144 C CA . GLN A 1 514 ? 15.540 -15.413 -19.055 1.00 95.69 514 GLN A CA 1
ATOM 4145 C C . GLN A 1 514 ? 14.354 -14.451 -18.936 1.00 95.69 514 GLN A C 1
ATOM 4147 O O . GLN A 1 514 ? 13.275 -14.886 -18.528 1.00 95.69 514 GLN A O 1
ATOM 4152 N N . LEU A 1 515 ? 14.534 -13.189 -19.338 1.00 97.56 515 LEU A N 1
ATOM 4153 C CA . LEU A 1 515 ? 13.551 -12.132 -19.151 1.00 97.56 515 LEU A CA 1
ATOM 4154 C C . LEU A 1 515 ? 12.266 -12.465 -19.907 1.00 97.56 515 LEU A C 1
ATOM 4156 O O . LEU A 1 515 ? 12.311 -12.679 -21.116 1.00 97.56 515 LEU A O 1
ATOM 4160 N N . SER A 1 516 ? 11.140 -12.519 -19.198 1.00 97.50 516 SER A N 1
ATOM 4161 C CA . SER A 1 516 ? 9.802 -12.774 -19.739 1.00 97.50 516 SER A CA 1
ATOM 4162 C C . SER A 1 516 ? 8.966 -11.500 -19.832 1.00 97.50 516 SER A C 1
ATOM 4164 O O . SER A 1 516 ? 8.195 -11.347 -20.784 1.00 97.50 516 SER A O 1
ATOM 4166 N N . VAL A 1 517 ? 9.164 -10.563 -18.899 1.00 97.81 517 VAL A N 1
ATOM 4167 C CA . VAL A 1 517 ? 8.437 -9.292 -18.833 1.00 97.81 517 VAL A CA 1
ATOM 4168 C C . VAL A 1 517 ? 9.412 -8.128 -18.700 1.00 97.81 517 VAL A C 1
ATOM 4170 O O . VAL A 1 517 ? 10.214 -8.084 -17.770 1.00 97.81 517 VAL A O 1
ATOM 4173 N N . MET A 1 518 ? 9.287 -7.155 -19.602 1.00 98.25 518 MET A N 1
ATOM 4174 C CA . MET A 1 518 ? 9.933 -5.847 -19.505 1.00 98.25 518 MET A CA 1
ATOM 4175 C C . MET A 1 518 ? 8.856 -4.760 -19.544 1.00 98.25 518 MET A C 1
ATOM 4177 O O . MET A 1 518 ? 8.065 -4.716 -20.488 1.00 98.25 518 MET A O 1
ATOM 4181 N N . SER A 1 519 ? 8.810 -3.895 -18.533 1.00 97.50 519 SER A N 1
ATOM 4182 C CA . SER A 1 519 ? 7.855 -2.784 -18.453 1.00 97.50 519 SER A CA 1
ATOM 4183 C C . SER A 1 519 ? 8.562 -1.498 -18.056 1.00 97.50 519 SER A C 1
ATOM 4185 O O . SER A 1 519 ? 9.212 -1.458 -17.019 1.00 97.50 519 SER A O 1
ATOM 4187 N N . ILE A 1 520 ? 8.414 -0.454 -18.866 1.00 97.31 520 ILE A N 1
ATOM 4188 C CA . ILE A 1 520 ? 9.032 0.854 -18.649 1.00 97.31 520 ILE A CA 1
ATOM 4189 C C . ILE A 1 520 ? 7.939 1.902 -18.816 1.00 97.31 520 ILE A C 1
ATOM 4191 O O . ILE A 1 520 ? 7.323 1.994 -19.886 1.00 97.31 520 ILE A O 1
ATOM 4195 N N . LYS A 1 521 ? 7.661 2.643 -17.746 1.00 95.19 521 LYS A N 1
ATOM 4196 C CA . LYS A 1 521 ? 6.536 3.571 -17.667 1.00 95.19 521 LYS A CA 1
ATOM 4197 C C . LYS A 1 521 ? 6.995 4.934 -17.167 1.00 95.19 521 LYS A C 1
ATOM 4199 O O . LYS A 1 521 ? 7.782 5.020 -16.238 1.00 95.19 521 LYS A O 1
ATOM 4204 N N . GLU A 1 522 ? 6.514 5.999 -17.794 1.00 94.12 522 GLU A N 1
ATOM 4205 C CA . GLU A 1 522 ? 6.637 7.379 -17.289 1.00 94.12 522 GLU A CA 1
ATOM 4206 C C . GLU A 1 522 ? 8.079 7.902 -17.100 1.00 94.12 522 GLU A C 1
ATOM 4208 O O . GLU A 1 522 ? 8.288 8.976 -16.548 1.00 94.12 522 GLU A O 1
ATOM 4213 N N . CYS A 1 523 ? 9.095 7.218 -17.637 1.00 92.94 523 CYS A N 1
ATOM 4214 C CA . CYS A 1 523 ? 10.479 7.698 -17.646 1.00 92.94 523 CYS A CA 1
ATOM 4215 C C . CYS A 1 523 ? 10.692 8.709 -18.786 1.00 92.94 523 CYS A C 1
ATOM 4217 O O . CYS A 1 523 ? 10.922 8.336 -19.942 1.00 92.94 523 CYS A O 1
ATOM 4219 N N . LYS A 1 524 ? 10.607 10.007 -18.477 1.00 90.31 524 LYS A N 1
ATOM 4220 C CA . LYS A 1 524 ? 10.522 11.072 -19.494 1.00 90.31 524 LYS A CA 1
ATOM 4221 C C . LYS A 1 524 ? 11.815 11.308 -20.276 1.00 90.31 524 LYS A C 1
ATOM 4223 O O . LYS A 1 524 ? 11.732 11.694 -21.443 1.00 90.31 524 LYS A O 1
ATOM 4228 N N . ILE A 1 525 ? 12.985 11.102 -19.662 1.00 94.44 525 ILE A N 1
ATOM 4229 C CA . ILE A 1 525 ? 14.294 11.401 -20.274 1.00 94.44 525 ILE A CA 1
ATOM 4230 C C . ILE A 1 525 ? 14.822 10.262 -21.157 1.00 94.44 525 ILE A C 1
ATOM 4232 O O . ILE A 1 525 ? 15.584 10.547 -22.083 1.00 94.44 525 ILE A O 1
ATOM 4236 N N . VAL A 1 526 ? 14.380 9.019 -20.938 1.00 95.75 526 VAL A N 1
ATOM 4237 C CA . VAL A 1 526 ? 14.880 7.830 -21.647 1.00 95.75 526 VAL A CA 1
ATOM 4238 C C . VAL A 1 526 ? 14.802 8.028 -23.161 1.00 95.75 526 VAL A C 1
ATOM 4240 O O . VAL A 1 526 ? 13.715 8.170 -23.722 1.00 95.75 526 VAL A O 1
ATOM 4243 N N . ALA A 1 527 ? 15.962 8.031 -23.823 1.00 93.38 527 ALA A N 1
ATOM 4244 C CA . ALA A 1 527 ? 16.070 8.240 -25.270 1.00 93.38 527 ALA A CA 1
ATOM 4245 C C . ALA A 1 527 ? 16.157 6.921 -26.051 1.00 93.38 527 ALA A C 1
ATOM 4247 O O . ALA A 1 527 ? 15.671 6.837 -27.185 1.00 93.38 527 ALA A O 1
ATOM 4248 N N . GLU A 1 528 ? 16.744 5.901 -25.423 1.00 94.31 528 GLU A N 1
ATOM 4249 C CA . GLU A 1 528 ? 16.829 4.523 -25.897 1.00 94.31 528 GLU A CA 1
ATOM 4250 C C . GLU A 1 528 ? 16.768 3.544 -24.719 1.00 94.31 528 GLU A C 1
ATOM 4252 O O . GLU A 1 528 ? 17.121 3.893 -23.596 1.00 94.31 528 GLU A O 1
ATOM 4257 N N . ILE A 1 529 ? 16.308 2.313 -24.951 1.00 95.31 529 ILE A N 1
ATOM 4258 C CA . ILE A 1 529 ? 16.215 1.302 -23.886 1.00 95.31 529 ILE A CA 1
ATOM 4259 C C . ILE A 1 529 ? 17.560 0.601 -23.696 1.00 95.31 529 ILE A C 1
ATOM 4261 O O . ILE A 1 529 ? 18.024 0.438 -22.566 1.00 95.31 529 ILE A O 1
ATOM 4265 N N . VAL A 1 530 ? 18.191 0.205 -24.802 1.00 94.44 530 VAL A N 1
ATOM 4266 C CA . VAL A 1 530 ? 19.498 -0.452 -24.825 1.00 94.44 530 VAL A CA 1
ATOM 4267 C C . VAL A 1 530 ? 20.528 0.507 -25.410 1.00 94.44 530 VAL A C 1
ATOM 4269 O O . VAL A 1 530 ? 20.462 0.817 -26.598 1.00 94.44 530 VAL A O 1
ATOM 4272 N N . ALA A 1 531 ? 21.493 0.930 -24.596 1.00 93.06 531 ALA A N 1
ATOM 4273 C CA . ALA A 1 531 ? 22.626 1.736 -25.045 1.00 93.06 531 ALA A CA 1
ATOM 4274 C C . ALA A 1 531 ? 23.710 0.849 -25.669 1.00 93.06 531 ALA A C 1
ATOM 4276 O O . ALA A 1 531 ? 24.123 -0.149 -25.076 1.00 93.06 531 ALA A O 1
ATOM 4277 N N . GLY A 1 532 ? 24.182 1.200 -26.862 1.00 87.69 532 GLY A N 1
ATOM 4278 C CA . GLY A 1 532 ? 25.205 0.446 -27.587 1.00 87.69 532 GLY A CA 1
ATOM 4279 C C . GLY A 1 532 ? 26.382 1.307 -28.021 1.00 87.69 532 GLY A C 1
ATOM 4280 O O . GLY A 1 532 ? 26.243 2.514 -28.183 1.00 87.69 532 GLY A O 1
ATOM 4281 N N . ASN A 1 533 ? 27.520 0.661 -28.274 1.00 85.25 533 ASN A N 1
ATOM 4282 C CA . ASN A 1 533 ? 28.652 1.280 -28.963 1.00 85.25 533 ASN A CA 1
ATOM 4283 C C . ASN A 1 533 ? 28.575 0.971 -30.462 1.00 85.25 533 ASN A C 1
ATOM 4285 O O . ASN A 1 533 ? 28.262 -0.159 -30.841 1.00 85.25 533 ASN A O 1
ATOM 4289 N N . GLU A 1 534 ? 28.902 1.946 -31.312 1.00 82.38 534 GLU A N 1
ATOM 4290 C CA . GLU A 1 534 ? 28.889 1.778 -32.775 1.00 82.38 534 GLU A CA 1
ATOM 4291 C C . GLU A 1 534 ? 29.846 0.676 -33.256 1.00 82.38 534 GLU A C 1
ATOM 4293 O O . GLU A 1 534 ? 29.541 -0.018 -34.224 1.00 82.38 534 GLU A O 1
ATOM 4298 N N . ASP A 1 535 ? 30.938 0.435 -32.525 1.00 85.06 535 ASP A N 1
ATOM 4299 C CA . ASP A 1 535 ? 31.900 -0.644 -32.797 1.00 85.06 535 ASP A CA 1
ATOM 4300 C C . ASP A 1 535 ? 31.279 -2.051 -32.715 1.00 85.06 535 ASP A C 1
ATOM 4302 O O . ASP A 1 535 ? 31.823 -3.012 -33.256 1.00 85.06 535 ASP A O 1
ATOM 4306 N N . GLU A 1 536 ? 30.135 -2.195 -32.039 1.00 82.69 536 GLU A N 1
ATOM 4307 C CA . GLU A 1 536 ? 29.413 -3.461 -31.920 1.00 82.69 536 GLU A CA 1
ATOM 4308 C C . GLU A 1 536 ? 28.301 -3.622 -32.977 1.00 82.69 536 GLU A C 1
ATOM 4310 O O . GLU A 1 536 ? 27.514 -4.574 -32.907 1.00 82.69 536 GLU A O 1
ATOM 4315 N N . ALA A 1 537 ? 28.200 -2.707 -33.948 1.00 80.31 537 ALA A N 1
ATOM 4316 C CA . ALA A 1 537 ? 27.191 -2.774 -35.000 1.00 80.31 537 ALA A CA 1
ATOM 4317 C C . ALA A 1 537 ? 27.249 -4.115 -35.755 1.00 80.31 537 ALA A C 1
ATOM 4319 O O . ALA A 1 537 ? 28.312 -4.627 -36.100 1.00 80.31 537 ALA A O 1
ATOM 4320 N N . GLY A 1 538 ? 26.079 -4.699 -36.015 1.00 79.00 538 GLY A N 1
ATOM 4321 C CA . GLY A 1 538 ? 25.947 -6.029 -36.610 1.00 79.00 538 GLY A CA 1
ATOM 4322 C C . GLY A 1 538 ? 25.930 -7.185 -35.604 1.00 79.00 538 GLY A C 1
ATOM 4323 O O . GLY A 1 538 ? 25.525 -8.285 -35.981 1.00 79.00 538 GLY A O 1
ATOM 4324 N N . ASN A 1 539 ? 26.274 -6.958 -34.328 1.00 90.12 539 ASN A N 1
ATOM 4325 C CA . ASN A 1 539 ? 26.133 -7.988 -33.297 1.00 90.12 539 ASN A CA 1
ATOM 4326 C C . ASN A 1 539 ? 24.663 -8.353 -33.043 1.00 90.12 539 ASN A C 1
ATOM 4328 O O . ASN A 1 539 ? 23.731 -7.589 -33.311 1.00 90.12 539 ASN A O 1
ATOM 4332 N N . GLU A 1 540 ? 24.462 -9.545 -32.487 1.00 93.81 540 GLU A N 1
ATOM 4333 C CA . GLU A 1 540 ? 23.140 -10.097 -32.215 1.00 93.81 540 GLU A CA 1
ATOM 4334 C C . GLU A 1 540 ? 22.790 -10.041 -30.721 1.00 93.81 540 GLU A C 1
ATOM 4336 O O . GLU A 1 540 ? 23.608 -10.367 -29.855 1.00 93.81 540 GLU A O 1
ATOM 4341 N N . ILE A 1 541 ? 21.549 -9.650 -30.420 1.00 94.12 541 ILE A N 1
ATOM 4342 C CA . ILE A 1 541 ? 20.963 -9.660 -29.078 1.00 94.12 541 ILE A CA 1
ATOM 4343 C C . ILE A 1 541 ? 19.664 -10.474 -29.126 1.00 94.12 541 ILE A C 1
ATOM 4345 O O . ILE A 1 541 ? 18.741 -10.179 -29.890 1.00 94.12 541 ILE A O 1
ATOM 4349 N N . ILE A 1 542 ? 19.585 -11.523 -28.302 1.00 95.69 542 ILE A N 1
ATOM 4350 C CA . ILE A 1 542 ? 18.461 -12.468 -28.301 1.00 95.69 542 ILE A CA 1
ATOM 4351 C C . ILE A 1 542 ? 17.747 -12.447 -26.950 1.00 95.69 542 ILE A C 1
ATOM 4353 O O . ILE A 1 542 ? 18.232 -13.007 -25.966 1.00 95.69 542 ILE A O 1
ATOM 4357 N N . PHE A 1 543 ? 16.523 -11.928 -26.940 1.00 96.00 543 PHE A N 1
ATOM 4358 C CA . PHE A 1 543 ? 15.612 -12.025 -25.803 1.00 96.00 543 PHE A CA 1
ATOM 4359 C C . PHE A 1 543 ? 14.817 -13.335 -25.887 1.00 96.00 543 PHE A C 1
ATOM 4361 O O . PHE A 1 543 ? 13.686 -13.378 -26.374 1.00 96.00 543 PHE A O 1
ATOM 4368 N N . ARG A 1 544 ? 15.434 -14.446 -25.456 1.00 95.50 544 ARG A N 1
ATOM 4369 C CA . ARG A 1 544 ? 14.922 -15.816 -25.690 1.00 95.50 544 ARG A CA 1
ATOM 4370 C C . ARG A 1 544 ? 13.537 -16.075 -25.092 1.00 95.50 544 ARG A C 1
ATOM 4372 O O . ARG A 1 544 ? 12.763 -16.836 -25.678 1.00 95.50 544 ARG A O 1
ATOM 4379 N N . LYS A 1 545 ? 13.251 -15.495 -23.924 1.00 97.38 545 LYS A N 1
ATOM 4380 C CA . LYS A 1 545 ? 12.017 -15.737 -23.165 1.00 97.38 545 LYS A CA 1
ATOM 4381 C C . LYS A 1 545 ? 11.047 -14.561 -23.120 1.00 97.38 545 LYS A C 1
ATOM 4383 O O . LYS A 1 545 ? 9.972 -14.745 -22.564 1.00 97.38 545 LYS A O 1
ATOM 4388 N N . LEU A 1 546 ? 11.376 -13.416 -23.721 1.00 98.00 546 LEU A N 1
ATOM 4389 C CA . LEU A 1 546 ? 10.558 -12.212 -23.580 1.00 98.00 546 LEU A CA 1
ATOM 4390 C C . LEU A 1 546 ? 9.207 -12.422 -24.261 1.00 98.00 546 LEU A C 1
ATOM 4392 O O . LEU A 1 546 ? 9.154 -12.657 -25.467 1.00 98.00 546 LEU A O 1
ATOM 4396 N N . GLU A 1 547 ? 8.137 -12.358 -23.473 1.00 97.12 547 GLU A N 1
ATOM 4397 C CA . GLU A 1 547 ? 6.749 -12.559 -23.900 1.00 97.12 547 GLU A CA 1
ATOM 4398 C C . GLU A 1 547 ? 5.981 -11.235 -23.934 1.00 97.12 547 GLU A C 1
ATOM 4400 O O . GLU A 1 547 ? 5.144 -11.043 -24.821 1.00 97.12 547 GLU A O 1
ATOM 4405 N N . SER A 1 548 ? 6.316 -10.316 -23.020 1.00 96.69 548 SER A N 1
ATOM 4406 C CA . SER A 1 548 ? 5.676 -9.009 -22.864 1.00 96.69 548 SER A CA 1
ATOM 4407 C C . SER A 1 548 ? 6.701 -7.876 -22.791 1.00 96.69 548 SER A C 1
ATOM 4409 O O . SER A 1 548 ? 7.536 -7.849 -21.885 1.00 96.69 548 SER A O 1
ATOM 4411 N N . LEU A 1 549 ? 6.566 -6.896 -23.686 1.00 97.44 549 LEU A N 1
ATOM 4412 C CA . LEU A 1 549 ? 7.296 -5.627 -23.665 1.00 97.44 549 LEU A CA 1
ATOM 4413 C C . LEU A 1 549 ? 6.311 -4.455 -23.574 1.00 97.44 549 LEU A C 1
ATOM 4415 O O . LEU A 1 549 ? 5.475 -4.281 -24.459 1.00 97.44 549 LEU A O 1
ATOM 4419 N N . LYS A 1 550 ? 6.424 -3.634 -22.530 1.00 96.44 550 LYS A N 1
ATOM 4420 C CA . LYS A 1 550 ? 5.564 -2.464 -22.313 1.00 96.44 550 LYS A CA 1
ATOM 4421 C C . LYS A 1 550 ? 6.392 -1.190 -22.237 1.00 96.44 550 LYS A C 1
ATOM 4423 O O . LYS A 1 550 ? 7.289 -1.092 -21.406 1.00 96.44 550 LYS A O 1
ATOM 4428 N N . LEU A 1 551 ? 6.061 -0.230 -23.091 1.00 96.25 551 LEU A N 1
ATOM 4429 C CA . LEU A 1 551 ? 6.677 1.088 -23.195 1.00 96.25 551 LEU A CA 1
ATOM 4430 C C . LEU A 1 551 ? 5.554 2.128 -23.133 1.00 96.25 551 LEU A C 1
ATOM 4432 O O . LEU A 1 551 ? 4.773 2.264 -24.077 1.00 96.25 551 LEU A O 1
ATOM 4436 N N . VAL A 1 552 ? 5.414 2.816 -22.003 1.00 93.69 552 VAL A N 1
ATOM 4437 C CA . VAL A 1 552 ? 4.256 3.686 -21.741 1.00 93.69 552 VAL A CA 1
ATOM 4438 C C . VAL A 1 552 ? 4.724 5.063 -21.290 1.00 93.69 552 VAL A C 1
ATOM 4440 O O . VAL A 1 552 ? 5.537 5.173 -20.380 1.00 93.69 552 VAL A O 1
ATOM 4443 N N . CYS A 1 553 ? 4.190 6.120 -21.902 1.00 93.19 553 CYS A N 1
ATOM 4444 C CA . CYS A 1 553 ? 4.450 7.513 -21.522 1.00 93.19 553 CYS A CA 1
ATOM 4445 C C . CYS A 1 553 ? 5.945 7.901 -21.544 1.00 93.19 553 CYS A C 1
ATOM 4447 O O . CYS A 1 553 ? 6.415 8.637 -20.680 1.00 93.19 553 CYS A O 1
ATOM 4449 N N . LEU A 1 554 ? 6.699 7.426 -22.543 1.00 94.69 554 LEU A N 1
ATOM 4450 C CA . LEU A 1 554 ? 8.130 7.714 -22.699 1.00 94.69 554 LEU A CA 1
ATOM 4451 C C . LEU A 1 554 ? 8.338 8.867 -23.691 1.00 94.69 554 LEU A C 1
ATOM 4453 O O . LEU A 1 554 ? 8.514 8.667 -24.895 1.00 94.69 554 LEU A O 1
ATOM 4457 N N . ALA A 1 555 ? 8.288 10.100 -23.179 1.00 92.88 555 ALA A N 1
ATOM 4458 C CA . ALA A 1 555 ? 8.240 11.323 -23.988 1.00 92.88 555 ALA A CA 1
ATOM 4459 C C . ALA A 1 555 ? 9.454 11.522 -24.920 1.00 92.88 555 ALA A C 1
ATOM 4461 O O . ALA A 1 555 ? 9.300 12.056 -26.024 1.00 92.88 555 ALA A O 1
ATOM 4462 N N . ASN A 1 556 ? 10.651 11.098 -24.494 1.00 95.25 556 ASN A N 1
ATOM 4463 C CA . ASN A 1 556 ? 11.885 11.252 -25.267 1.00 95.25 556 ASN A CA 1
ATOM 4464 C C . ASN A 1 556 ? 12.351 9.995 -26.006 1.00 95.25 556 ASN A C 1
ATOM 4466 O O . ASN A 1 556 ? 13.340 10.082 -26.736 1.00 95.25 556 ASN A O 1
ATOM 4470 N N . LEU A 1 557 ? 11.643 8.870 -25.880 1.00 95.56 557 LEU A N 1
ATOM 4471 C CA . LEU A 1 557 ? 12.076 7.616 -26.484 1.00 95.56 557 LEU A CA 1
ATOM 4472 C C . LEU A 1 557 ? 12.073 7.735 -28.011 1.00 95.56 557 LEU A C 1
ATOM 4474 O O . LEU A 1 557 ? 11.032 7.975 -28.621 1.00 95.56 557 LEU A O 1
ATOM 4478 N N . THR A 1 558 ? 13.238 7.556 -28.634 1.00 93.31 558 THR A N 1
ATOM 4479 C CA . THR A 1 558 ? 13.396 7.639 -30.097 1.00 93.31 558 THR A CA 1
ATOM 4480 C C . THR A 1 558 ? 13.376 6.265 -30.762 1.00 93.31 558 THR A C 1
ATOM 4482 O O . THR A 1 558 ? 12.833 6.113 -31.859 1.00 93.31 558 THR A O 1
ATOM 4485 N N . SER A 1 559 ? 13.952 5.265 -30.093 1.00 93.12 559 SER A N 1
ATOM 4486 C CA . SER A 1 559 ? 14.027 3.870 -30.529 1.00 93.12 559 SER A CA 1
ATOM 4487 C C . SER A 1 559 ? 14.356 2.964 -29.339 1.00 93.12 559 SER A C 1
ATOM 4489 O O . SER A 1 559 ? 14.796 3.433 -28.295 1.00 93.12 559 SER A O 1
ATOM 4491 N N . PHE A 1 560 ? 14.160 1.655 -29.476 1.00 94.00 560 PHE A N 1
ATOM 4492 C CA . PHE A 1 560 ? 14.605 0.660 -28.497 1.00 94.00 560 PHE A CA 1
ATOM 4493 C C . PHE A 1 560 ? 16.136 0.632 -28.375 1.00 94.00 560 PHE A C 1
ATOM 4495 O O . PHE A 1 560 ? 16.662 0.483 -27.275 1.00 94.00 560 PHE A O 1
ATOM 4502 N N . CYS A 1 561 ? 16.840 0.803 -29.494 1.00 92.25 561 CYS A N 1
ATOM 4503 C CA . CYS A 1 561 ? 18.289 0.953 -29.562 1.00 92.25 561 CYS A CA 1
ATOM 4504 C C . CYS A 1 561 ? 18.658 1.732 -30.828 1.00 92.25 561 CYS A C 1
ATOM 4506 O O . CYS A 1 561 ? 18.151 1.418 -31.915 1.00 92.25 561 CYS A O 1
ATOM 4508 N N . SER A 1 562 ? 19.547 2.717 -30.682 1.00 88.88 562 SER A N 1
ATOM 4509 C CA . SER A 1 562 ? 20.023 3.548 -31.792 1.00 88.88 562 SER A CA 1
ATOM 4510 C C . SER A 1 562 ? 21.068 2.853 -32.673 1.00 88.88 562 SER A C 1
ATOM 4512 O O . SER A 1 562 ? 21.175 3.165 -33.856 1.00 88.88 562 SER A O 1
ATOM 4514 N N . VAL A 1 563 ? 21.805 1.875 -32.140 1.00 89.50 563 VAL A N 1
ATOM 4515 C CA . VAL A 1 563 ? 22.828 1.121 -32.880 1.00 89.50 563 VAL A CA 1
ATOM 4516 C C . VAL A 1 563 ? 22.192 0.013 -33.729 1.00 89.50 563 VAL A C 1
ATOM 4518 O O . VAL A 1 563 ? 21.178 -0.591 -33.370 1.00 89.50 563 VAL A O 1
ATOM 4521 N N . ASN A 1 564 ? 22.803 -0.280 -34.879 1.00 90.00 564 ASN A N 1
ATOM 4522 C CA . ASN A 1 564 ? 22.367 -1.307 -35.829 1.00 90.00 564 ASN A CA 1
ATOM 4523 C C . ASN A 1 564 ? 22.666 -2.742 -35.332 1.00 90.00 564 ASN A C 1
ATOM 4525 O O . ASN A 1 564 ? 23.489 -3.457 -35.906 1.00 90.00 564 ASN A O 1
ATOM 4529 N N . PHE A 1 565 ? 22.020 -3.164 -34.245 1.00 91.81 565 PHE A N 1
ATOM 4530 C CA . PHE A 1 565 ? 22.047 -4.549 -33.767 1.00 91.81 565 PHE A CA 1
ATOM 4531 C C . PHE A 1 565 ? 20.964 -5.407 -34.420 1.00 91.81 565 PHE A C 1
ATOM 4533 O O . PHE A 1 565 ? 19.876 -4.931 -34.748 1.00 91.81 565 PHE A O 1
ATOM 4540 N N . THR A 1 566 ? 21.228 -6.709 -34.519 1.00 93.69 566 THR A N 1
ATOM 4541 C CA . THR A 1 566 ? 20.190 -7.696 -34.832 1.00 93.69 566 THR A CA 1
ATOM 4542 C C . THR A 1 566 ? 19.471 -8.097 -33.547 1.00 93.69 566 THR A C 1
ATOM 4544 O O . THR A 1 566 ? 20.078 -8.722 -32.677 1.00 93.69 566 THR A O 1
ATOM 4547 N N . PHE A 1 567 ? 18.176 -7.793 -33.427 1.00 95.06 567 PHE A N 1
ATOM 4548 C CA . PHE A 1 567 ? 17.361 -8.237 -32.293 1.00 95.06 567 PHE A CA 1
ATOM 4549 C C . PHE A 1 567 ? 16.451 -9.405 -32.663 1.00 95.06 567 PHE A C 1
ATOM 4551 O O . PHE A 1 567 ? 15.675 -9.353 -33.624 1.00 95.06 567 PHE A O 1
ATOM 4558 N N . ARG A 1 568 ? 16.476 -10.452 -31.831 1.00 96.00 568 ARG A N 1
ATOM 4559 C CA . ARG A 1 568 ? 15.551 -11.587 -31.939 1.00 96.00 568 ARG A CA 1
ATOM 4560 C C . ARG A 1 568 ? 14.686 -11.733 -30.699 1.00 96.00 568 ARG A C 1
ATOM 4562 O O . ARG A 1 568 ? 15.188 -11.881 -29.586 1.00 96.00 568 ARG A O 1
ATOM 4569 N N . PHE A 1 569 ? 13.383 -11.816 -30.938 1.00 96.50 569 PHE A N 1
ATOM 4570 C CA . PHE A 1 569 ? 12.342 -11.980 -29.932 1.00 96.50 569 PHE A CA 1
ATOM 4571 C C . PHE A 1 569 ? 11.473 -13.212 -30.254 1.00 96.50 569 PHE A C 1
ATOM 4573 O O . PHE A 1 569 ? 10.321 -13.081 -30.674 1.00 96.50 569 PHE A O 1
ATOM 4580 N N . PRO A 1 570 ? 12.002 -14.442 -30.105 1.00 96.50 570 PRO A N 1
ATOM 4581 C CA . PRO A 1 570 ? 11.324 -15.667 -30.542 1.00 96.50 570 PRO A CA 1
ATOM 4582 C C . PRO A 1 570 ? 10.001 -15.963 -29.816 1.00 96.50 570 PRO A C 1
ATOM 4584 O O . PRO A 1 570 ? 9.189 -16.730 -30.337 1.00 96.50 570 PRO A O 1
ATOM 4587 N N . ARG A 1 571 ? 9.781 -15.393 -28.621 1.00 97.12 571 ARG A N 1
ATOM 4588 C CA . ARG A 1 571 ? 8.590 -15.625 -27.784 1.00 97.12 571 ARG A CA 1
ATOM 4589 C C . ARG A 1 571 ? 7.689 -14.406 -27.594 1.00 97.12 571 ARG A C 1
ATOM 4591 O O . ARG A 1 571 ? 6.657 -14.548 -26.953 1.00 97.12 571 ARG A O 1
ATOM 4598 N N . LEU A 1 572 ? 8.026 -13.261 -28.183 1.00 97.06 572 LEU A N 1
ATOM 4599 C CA . LEU A 1 572 ? 7.305 -12.015 -27.941 1.00 97.06 572 LEU A CA 1
ATOM 4600 C C . LEU A 1 572 ? 5.911 -12.071 -28.561 1.00 97.06 572 LEU A C 1
ATOM 4602 O O . LEU A 1 572 ? 5.765 -12.200 -29.778 1.00 97.06 572 LEU A O 1
ATOM 4606 N N . THR A 1 573 ? 4.898 -11.987 -27.704 1.00 93.62 573 THR A N 1
ATOM 4607 C CA . THR A 1 573 ? 3.478 -12.042 -28.077 1.00 93.62 573 THR A CA 1
ATOM 4608 C C . THR A 1 573 ? 2.753 -10.741 -27.780 1.00 93.62 573 THR A C 1
ATOM 4610 O O . THR A 1 573 ? 1.770 -10.424 -28.445 1.00 93.62 573 THR A O 1
ATOM 4613 N N . GLU A 1 574 ? 3.230 -9.995 -26.785 1.00 92.69 574 GLU A N 1
ATOM 4614 C CA . GLU A 1 574 ? 2.639 -8.743 -26.339 1.00 92.69 574 GLU A CA 1
ATOM 4615 C C . GLU A 1 574 ? 3.660 -7.615 -26.440 1.00 92.69 574 GLU A C 1
ATOM 4617 O O . GLU A 1 574 ? 4.725 -7.655 -25.823 1.00 92.69 574 GLU A O 1
ATOM 4622 N N . VAL A 1 575 ? 3.301 -6.588 -27.206 1.00 95.44 575 VAL A N 1
ATOM 4623 C CA . VAL A 1 575 ? 3.992 -5.303 -27.206 1.00 95.44 575 VAL A CA 1
ATOM 4624 C C . VAL A 1 575 ? 2.953 -4.225 -26.951 1.00 95.44 575 VAL A C 1
ATOM 4626 O O . VAL A 1 575 ? 1.953 -4.162 -27.665 1.00 95.44 575 VAL A O 1
ATOM 4629 N N . ILE A 1 576 ? 3.179 -3.392 -25.942 1.00 92.44 576 ILE A N 1
ATOM 4630 C CA . ILE A 1 576 ? 2.352 -2.222 -25.643 1.00 92.44 576 ILE A CA 1
ATOM 4631 C C . ILE A 1 576 ? 3.229 -0.992 -25.823 1.00 92.44 576 ILE A C 1
ATOM 4633 O O . ILE A 1 576 ? 4.252 -0.875 -25.150 1.00 92.44 576 ILE A O 1
ATOM 4637 N N . VAL A 1 577 ? 2.843 -0.105 -26.738 1.00 92.75 577 VAL A N 1
ATOM 4638 C CA . VAL A 1 577 ? 3.501 1.191 -26.934 1.00 92.75 577 VAL A CA 1
ATOM 4639 C C . VAL A 1 577 ? 2.440 2.274 -26.880 1.00 92.75 577 VAL A C 1
ATOM 4641 O O . VAL A 1 577 ? 1.600 2.381 -27.771 1.00 92.75 577 VAL A O 1
ATOM 4644 N N . THR A 1 578 ? 2.488 3.083 -25.828 1.00 90.44 578 THR A N 1
ATOM 4645 C CA . THR A 1 578 ? 1.484 4.114 -25.552 1.00 90.44 578 THR A CA 1
ATOM 4646 C C . THR A 1 578 ? 2.183 5.424 -25.243 1.00 90.44 578 THR A C 1
ATOM 4648 O O . THR A 1 578 ? 3.106 5.448 -24.434 1.00 90.44 578 THR A O 1
ATOM 4651 N N . ASN A 1 579 ? 1.732 6.525 -25.846 1.00 88.81 579 ASN A N 1
ATOM 4652 C CA . ASN A 1 579 ? 2.224 7.872 -25.537 1.00 88.81 579 ASN A CA 1
ATOM 4653 C C . ASN A 1 579 ? 3.769 8.000 -25.598 1.00 88.81 579 ASN A C 1
ATOM 4655 O O . ASN A 1 579 ? 4.405 8.505 -24.676 1.00 88.81 579 ASN A O 1
ATOM 4659 N N . CYS A 1 580 ? 4.376 7.507 -26.684 1.00 91.50 580 CYS A N 1
ATOM 4660 C CA . CYS A 1 580 ? 5.822 7.576 -26.949 1.00 91.50 580 CYS A CA 1
ATOM 4661 C C . CYS A 1 580 ? 6.107 8.412 -28.218 1.00 91.50 580 CYS A C 1
ATOM 4663 O O . CYS A 1 580 ? 6.590 7.868 -29.208 1.00 91.50 580 CYS A O 1
ATOM 4665 N N . PRO A 1 581 ? 5.797 9.724 -28.225 1.00 90.69 581 PRO A N 1
ATOM 4666 C CA . PRO A 1 581 ? 5.603 10.526 -29.443 1.00 90.69 581 PRO A CA 1
ATOM 4667 C C . PRO A 1 581 ? 6.838 10.687 -30.343 1.00 90.69 581 PRO A C 1
ATOM 4669 O O . PRO A 1 581 ? 6.703 11.041 -31.515 1.00 90.69 581 PRO A O 1
ATOM 4672 N N . LYS A 1 582 ? 8.051 10.483 -29.814 1.00 92.81 582 LYS A N 1
ATOM 4673 C CA . LYS A 1 582 ? 9.301 10.585 -30.587 1.00 92.81 582 LYS A CA 1
ATOM 4674 C C . LYS A 1 582 ? 9.739 9.257 -31.208 1.00 92.81 582 LYS A C 1
ATOM 4676 O O . LYS A 1 582 ? 10.683 9.254 -32.003 1.00 92.81 582 LYS A O 1
ATOM 4681 N N . MET A 1 583 ? 9.064 8.152 -30.888 1.00 92.62 583 MET A N 1
ATOM 4682 C CA . MET A 1 583 ? 9.479 6.818 -31.299 1.00 92.62 583 MET A CA 1
ATOM 4683 C C . MET A 1 583 ? 9.048 6.542 -32.740 1.00 92.62 583 MET A C 1
ATOM 4685 O O . MET A 1 583 ? 7.939 6.087 -33.004 1.00 92.62 583 MET A O 1
ATOM 4689 N N . LYS A 1 584 ? 9.937 6.811 -33.700 1.00 86.62 584 LYS A N 1
ATOM 4690 C CA . LYS A 1 584 ? 9.639 6.624 -35.133 1.00 86.62 584 LYS A CA 1
ATOM 4691 C C . LYS A 1 584 ? 9.873 5.202 -35.620 1.00 86.62 584 LYS A C 1
ATOM 4693 O O . LYS A 1 584 ? 9.279 4.790 -36.605 1.00 86.62 584 LYS A O 1
ATOM 4698 N N . THR A 1 585 ? 10.772 4.470 -34.981 1.00 89.62 585 THR A N 1
ATOM 4699 C CA . THR A 1 585 ? 11.121 3.093 -35.336 1.00 89.62 585 THR A CA 1
ATOM 4700 C C . THR A 1 585 ? 11.399 2.319 -34.058 1.00 89.62 585 THR A C 1
ATOM 4702 O O . THR A 1 585 ? 11.725 2.918 -33.032 1.00 89.62 585 THR A O 1
ATOM 4705 N N . PHE A 1 586 ? 11.281 0.995 -34.098 1.00 92.06 586 PHE A N 1
ATOM 4706 C CA . PHE A 1 586 ? 11.670 0.167 -32.964 1.00 92.06 586 PHE A CA 1
ATOM 4707 C C . PHE A 1 586 ? 13.194 0.043 -32.877 1.00 92.06 586 PHE A C 1
ATOM 4709 O O . PHE A 1 586 ? 13.760 0.365 -31.843 1.00 92.06 586 PHE A O 1
ATOM 4716 N N . SER A 1 587 ? 13.886 -0.329 -33.952 1.00 91.25 587 SER A N 1
ATOM 4717 C CA . SER A 1 587 ? 15.359 -0.305 -34.018 1.00 91.25 587 SER A CA 1
ATOM 4718 C C . SER A 1 587 ? 15.843 -0.040 -35.440 1.00 91.25 587 SER A C 1
ATOM 4720 O O . SER A 1 587 ? 15.084 -0.231 -36.393 1.00 91.25 587 SER A O 1
ATOM 4722 N N . LEU A 1 588 ? 17.109 0.367 -35.600 1.00 85.69 588 LEU A N 1
ATOM 4723 C CA . LEU A 1 588 ? 17.718 0.539 -36.928 1.00 85.69 588 LEU A CA 1
ATOM 4724 C C . LEU A 1 588 ? 18.148 -0.781 -37.582 1.00 85.69 588 LEU A C 1
ATOM 4726 O O . LEU A 1 588 ? 18.180 -0.859 -38.807 1.00 85.69 588 LEU A O 1
ATOM 4730 N N . GLY A 1 589 ? 18.477 -1.799 -36.784 1.00 85.75 589 GLY A N 1
ATOM 4731 C CA . GLY A 1 589 ? 18.924 -3.089 -37.305 1.00 85.75 589 GLY A CA 1
ATOM 4732 C C . GLY A 1 589 ? 17.832 -4.117 -37.554 1.00 85.75 589 GLY A C 1
ATOM 4733 O O . GLY A 1 589 ? 16.638 -3.816 -37.516 1.00 85.75 589 GLY A O 1
ATOM 4734 N N . ILE A 1 590 ? 18.264 -5.345 -37.855 1.00 88.88 590 ILE A N 1
ATOM 4735 C CA . ILE A 1 590 ? 17.385 -6.450 -38.251 1.00 88.88 590 ILE A CA 1
ATOM 4736 C C . ILE A 1 590 ? 16.532 -6.892 -37.058 1.00 88.88 590 ILE A C 1
ATOM 4738 O O . ILE A 1 590 ? 17.055 -7.207 -35.989 1.00 88.88 590 ILE A O 1
ATOM 4742 N N . LEU A 1 591 ? 15.216 -6.978 -37.267 1.00 93.00 591 LEU A N 1
ATOM 4743 C CA . LEU A 1 591 ? 14.246 -7.420 -36.269 1.00 93.00 591 LEU A CA 1
ATOM 4744 C C . LEU A 1 591 ? 13.618 -8.760 -36.642 1.00 93.00 591 LEU A C 1
ATOM 4746 O O . LEU A 1 591 ? 13.198 -8.977 -37.774 1.00 93.00 591 LEU A O 1
ATOM 4750 N N . SER A 1 592 ? 13.496 -9.648 -35.655 1.00 93.75 592 SER A N 1
ATOM 4751 C CA . SER A 1 592 ? 12.784 -10.920 -35.796 1.00 93.75 592 SER A CA 1
ATOM 4752 C C . SER A 1 592 ? 11.808 -11.131 -34.639 1.00 93.75 592 SER A C 1
ATOM 4754 O O . SER A 1 592 ? 12.220 -11.478 -33.530 1.00 93.75 592 SER A O 1
ATOM 4756 N N . THR A 1 593 ? 10.508 -11.006 -34.918 1.00 94.88 593 THR A N 1
ATOM 4757 C CA . THR A 1 593 ? 9.394 -11.150 -33.959 1.00 94.88 593 THR A CA 1
ATOM 4758 C C . THR A 1 593 ? 8.360 -12.191 -34.442 1.00 94.88 593 THR A C 1
ATOM 4760 O O . THR A 1 593 ? 7.197 -11.865 -34.672 1.00 94.88 593 THR A O 1
ATOM 4763 N N . PRO A 1 594 ? 8.733 -13.479 -34.603 1.00 93.12 594 PRO A N 1
ATOM 4764 C CA . PRO A 1 594 ? 7.931 -14.473 -35.336 1.00 93.12 594 PRO A CA 1
ATOM 4765 C C . PRO A 1 594 ? 6.568 -14.812 -34.711 1.00 93.12 594 PRO A C 1
ATOM 4767 O O . PRO A 1 594 ? 5.721 -15.401 -35.378 1.00 93.12 594 PRO A O 1
ATOM 4770 N N . ARG A 1 595 ? 6.357 -14.493 -33.427 1.00 93.31 595 ARG A N 1
ATOM 4771 C CA . ARG A 1 595 ? 5.102 -14.756 -32.702 1.00 93.31 595 ARG A CA 1
ATOM 4772 C C . ARG A 1 595 ? 4.254 -13.508 -32.464 1.00 93.31 595 ARG A C 1
ATOM 4774 O O . ARG A 1 595 ? 3.146 -13.633 -31.945 1.00 93.31 595 ARG A O 1
ATOM 4781 N N . LEU A 1 596 ? 4.748 -12.330 -32.839 1.00 92.62 596 LEU A N 1
ATOM 4782 C CA . LEU A 1 596 ? 4.039 -11.084 -32.599 1.00 92.62 596 LEU A CA 1
ATOM 4783 C C . LEU A 1 596 ? 2.911 -10.931 -33.621 1.00 92.62 596 LEU A C 1
ATOM 4785 O O . LEU A 1 596 ? 3.135 -11.004 -34.826 1.00 92.62 596 LEU A O 1
ATOM 4789 N N . GLN A 1 597 ? 1.689 -10.742 -33.127 1.00 86.31 597 GLN A N 1
ATOM 4790 C CA . GLN A 1 597 ? 0.497 -10.602 -33.973 1.00 86.31 597 GLN A CA 1
ATOM 4791 C C . GLN A 1 597 ? -0.230 -9.274 -33.783 1.00 86.31 597 GLN A C 1
ATOM 4793 O O . GLN A 1 597 ? -1.049 -8.917 -34.626 1.00 86.31 597 GLN A O 1
ATOM 4798 N N . LYS A 1 598 ? 0.013 -8.572 -32.669 1.00 84.75 598 LYS A N 1
ATOM 4799 C CA . LYS A 1 598 ? -0.622 -7.297 -32.319 1.00 84.75 598 LYS A CA 1
ATOM 4800 C C . LYS A 1 598 ? 0.313 -6.458 -31.452 1.00 84.75 598 LYS A C 1
ATOM 4802 O O . LYS A 1 598 ? 0.964 -6.986 -30.555 1.00 84.75 598 LYS A O 1
ATOM 4807 N N . VAL A 1 599 ? 0.317 -5.156 -31.705 1.00 86.25 599 VAL A N 1
ATOM 4808 C CA . VAL A 1 599 ? 0.888 -4.111 -30.852 1.00 86.25 599 VAL A CA 1
ATOM 4809 C C . VAL A 1 599 ? -0.269 -3.288 -30.297 1.00 86.25 599 VAL A C 1
ATOM 4811 O O . VAL A 1 599 ? -1.134 -2.858 -31.061 1.00 86.25 599 VAL A O 1
ATOM 4814 N N . TRP A 1 600 ? -0.314 -3.102 -28.983 1.00 83.88 600 TRP A N 1
ATOM 4815 C CA . TRP A 1 600 ? -1.413 -2.434 -28.288 1.00 83.88 600 TRP A CA 1
ATOM 4816 C C . TRP A 1 600 ? -1.069 -0.985 -27.948 1.00 83.88 600 TRP A C 1
ATOM 4818 O O . TRP A 1 600 ? 0.075 -0.672 -27.622 1.00 83.88 600 TRP A O 1
ATOM 4828 N N . LEU A 1 601 ? -2.089 -0.126 -27.989 1.00 78.56 601 LEU A N 1
ATOM 4829 C CA . LEU A 1 601 ? -2.002 1.290 -27.613 1.00 78.56 601 LEU A CA 1
ATOM 4830 C C . LEU A 1 601 ? -2.404 1.574 -26.160 1.00 78.56 601 LEU A C 1
ATOM 4832 O O . LEU A 1 601 ? -2.277 2.709 -25.711 1.00 78.56 601 LEU A O 1
ATOM 4836 N N . SER A 1 602 ? -2.899 0.586 -25.420 1.00 73.25 602 SER A N 1
ATOM 4837 C CA . SER A 1 602 ? -3.237 0.713 -24.000 1.00 73.25 602 SER A CA 1
ATOM 4838 C C . SER A 1 602 ? -3.173 -0.647 -23.307 1.00 73.25 602 SER A C 1
ATOM 4840 O O . SER A 1 602 ? -3.274 -1.693 -23.957 1.00 73.25 602 SER A O 1
ATOM 4842 N N . ASP A 1 603 ? -3.042 -0.630 -21.978 1.00 65.56 603 ASP A N 1
ATOM 4843 C CA . ASP A 1 603 ? -3.118 -1.834 -21.137 1.00 65.56 603 ASP A CA 1
ATOM 4844 C C . ASP A 1 603 ? -4.511 -2.510 -21.204 1.00 65.56 603 ASP A C 1
ATOM 4846 O O . ASP A 1 603 ? -4.613 -3.713 -20.968 1.00 65.56 603 ASP A O 1
ATOM 4850 N N . GLU A 1 604 ? -5.562 -1.776 -21.597 1.00 67.69 604 GLU A N 1
ATOM 4851 C CA . GLU A 1 604 ? -6.933 -2.287 -21.802 1.00 67.69 604 GLU A CA 1
ATOM 4852 C C . GLU A 1 604 ? -7.065 -3.159 -23.068 1.00 67.69 604 GLU A C 1
ATOM 4854 O O . GLU A 1 604 ? -8.003 -3.943 -23.192 1.00 67.69 604 GLU A O 1
ATOM 4859 N N . LYS A 1 605 ? -6.070 -3.117 -23.971 1.00 70.00 605 LYS A N 1
ATOM 4860 C CA . LYS A 1 605 ? -5.996 -3.921 -25.210 1.00 70.00 605 LYS A CA 1
ATOM 4861 C C . LYS A 1 605 ? -7.177 -3.724 -26.166 1.00 70.00 605 LYS A C 1
ATOM 4863 O O . LYS A 1 605 ? -7.511 -4.617 -26.944 1.00 70.00 605 LYS A O 1
ATOM 4868 N N . ASP A 1 606 ? -7.759 -2.532 -26.189 1.00 68.62 606 ASP A N 1
ATOM 4869 C CA . ASP A 1 606 ? -8.927 -2.263 -27.036 1.00 68.62 606 ASP A CA 1
ATOM 4870 C C . ASP A 1 606 ? -8.560 -2.034 -28.508 1.00 68.62 606 ASP A C 1
ATOM 4872 O O . ASP A 1 606 ? -9.334 -2.342 -29.416 1.00 68.62 606 ASP A O 1
ATOM 4876 N N . LYS A 1 607 ? -7.363 -1.489 -28.767 1.00 71.69 607 LYS A N 1
ATOM 4877 C CA . LYS A 1 607 ? -6.884 -1.123 -30.109 1.00 71.69 607 LYS A CA 1
ATOM 4878 C C . LYS A 1 607 ? -5.524 -1.756 -30.383 1.00 71.69 607 LYS A C 1
ATOM 4880 O O . LYS A 1 607 ? -4.495 -1.284 -29.901 1.00 71.69 607 LYS A O 1
ATOM 4885 N N . GLY A 1 608 ? -5.543 -2.855 -31.137 1.00 77.31 608 GLY A N 1
ATOM 4886 C CA . GLY A 1 608 ? -4.350 -3.579 -31.571 1.00 77.31 608 GLY A CA 1
ATOM 4887 C C . GLY A 1 608 ? -4.038 -3.335 -33.047 1.00 77.31 608 GLY A C 1
ATOM 4888 O O . GLY A 1 608 ? -4.922 -3.470 -33.892 1.00 77.31 608 GLY A O 1
ATOM 4889 N N . HIS A 1 609 ? -2.780 -3.038 -33.363 1.00 82.38 609 HIS A N 1
ATOM 4890 C CA . HIS A 1 609 ? -2.286 -2.813 -34.723 1.00 82.38 609 HIS A CA 1
ATOM 4891 C C . HIS A 1 609 ? -1.198 -3.829 -35.075 1.00 82.38 609 HIS A C 1
ATOM 4893 O O . HIS A 1 609 ? -0.381 -4.192 -34.231 1.00 82.38 609 HIS A O 1
ATOM 4899 N N . TRP A 1 610 ? -1.169 -4.299 -36.321 1.00 89.19 610 TRP A N 1
ATOM 4900 C CA . TRP A 1 610 ? -0.071 -5.123 -36.825 1.00 89.19 610 TRP A CA 1
ATOM 4901 C C . TRP A 1 610 ? 0.029 -5.041 -38.341 1.00 89.19 610 TRP A C 1
ATOM 4903 O O . TRP A 1 610 ? -0.973 -5.183 -39.044 1.00 89.19 610 TRP A O 1
ATOM 4913 N N . LYS A 1 611 ? 1.244 -4.824 -38.846 1.00 84.25 611 LYS A N 1
ATOM 4914 C CA . LYS A 1 611 ? 1.540 -4.755 -40.286 1.00 84.25 611 LYS A CA 1
ATOM 4915 C C . LYS A 1 611 ? 2.538 -5.812 -40.759 1.00 84.25 611 LYS A C 1
ATOM 4917 O O . LYS A 1 611 ? 3.103 -5.674 -41.835 1.00 84.25 611 LYS A O 1
ATOM 4922 N N . GLY A 1 612 ? 2.748 -6.867 -39.973 1.00 83.31 612 GLY A N 1
ATOM 4923 C CA . GLY A 1 612 ? 3.697 -7.940 -40.294 1.00 83.31 612 GLY A CA 1
ATOM 4924 C C . GLY A 1 612 ? 5.144 -7.640 -39.899 1.00 83.31 612 GLY A C 1
ATOM 4925 O O . GLY A 1 612 ? 5.941 -8.568 -39.826 1.00 83.31 612 GLY A O 1
ATOM 4926 N N . ASP A 1 613 ? 5.463 -6.383 -39.589 1.00 89.75 613 ASP A N 1
ATOM 4927 C CA . ASP A 1 613 ? 6.769 -5.940 -39.109 1.00 89.75 613 ASP A CA 1
ATOM 4928 C C . ASP A 1 613 ? 6.606 -4.922 -37.968 1.00 89.75 613 ASP A C 1
ATOM 4930 O O . ASP A 1 613 ? 5.706 -4.072 -37.994 1.00 89.75 613 ASP A O 1
ATOM 4934 N N . LEU A 1 614 ? 7.463 -5.018 -36.947 1.00 90.81 614 LEU A N 1
ATOM 4935 C CA . LEU A 1 614 ? 7.374 -4.170 -35.757 1.00 90.81 614 LEU A CA 1
ATOM 4936 C C . LEU A 1 614 ? 7.774 -2.718 -36.053 1.00 90.81 614 LEU A C 1
ATOM 4938 O O . LEU A 1 614 ? 7.071 -1.816 -35.605 1.00 90.81 614 LEU A O 1
ATOM 4942 N N . ASN A 1 615 ? 8.820 -2.474 -36.849 1.00 91.19 615 ASN A N 1
ATOM 4943 C CA . ASN A 1 615 ? 9.217 -1.114 -37.230 1.00 91.19 615 ASN A CA 1
ATOM 4944 C C . ASN A 1 615 ? 8.101 -0.420 -38.021 1.00 91.19 615 ASN A C 1
ATOM 4946 O O . ASN A 1 615 ? 7.721 0.702 -37.683 1.00 91.19 615 ASN A O 1
ATOM 4950 N N . ILE A 1 616 ? 7.527 -1.103 -39.019 1.00 88.19 616 ILE A N 1
ATOM 4951 C CA . ILE A 1 616 ? 6.404 -0.572 -39.814 1.00 88.19 616 ILE A CA 1
ATOM 4952 C C . ILE A 1 616 ? 5.188 -0.299 -38.923 1.00 88.19 616 ILE A C 1
ATOM 4954 O O . ILE A 1 616 ? 4.518 0.722 -39.078 1.00 88.19 616 ILE A O 1
ATOM 4958 N N . THR A 1 617 ? 4.896 -1.199 -37.977 1.00 90.31 617 THR A N 1
ATOM 4959 C CA . THR A 1 617 ? 3.764 -1.019 -37.060 1.00 90.31 617 THR A CA 1
ATOM 4960 C C . THR A 1 617 ? 3.958 0.222 -36.183 1.00 90.31 617 THR A C 1
ATOM 4962 O O . THR A 1 617 ? 3.034 1.024 -36.101 1.00 90.31 617 THR A O 1
ATOM 4965 N N . ILE A 1 618 ? 5.149 0.437 -35.603 1.00 89.75 618 ILE A N 1
ATOM 4966 C CA . ILE A 1 618 ? 5.471 1.623 -34.782 1.00 89.75 618 ILE A CA 1
ATOM 4967 C C . ILE A 1 618 ? 5.388 2.932 -35.584 1.00 89.75 618 ILE A C 1
ATOM 4969 O O . ILE A 1 618 ? 4.836 3.916 -35.088 1.00 89.75 618 ILE A O 1
ATOM 4973 N N . GLN A 1 619 ? 5.872 2.945 -36.832 1.00 85.69 619 GLN A N 1
ATOM 4974 C CA . GLN A 1 619 ? 5.783 4.120 -37.712 1.00 85.69 619 GLN A CA 1
ATOM 4975 C C . GLN A 1 619 ? 4.339 4.594 -37.908 1.00 85.69 619 GLN A C 1
ATOM 4977 O O . GLN A 1 619 ? 4.082 5.793 -37.964 1.00 85.69 619 GLN A O 1
ATOM 4982 N N . GLN A 1 620 ? 3.395 3.655 -37.985 1.00 82.25 620 GLN A N 1
ATOM 4983 C CA . GLN A 1 620 ? 1.979 3.952 -38.194 1.00 82.25 620 GLN A CA 1
ATOM 4984 C C . GLN A 1 620 ? 1.213 4.283 -36.912 1.00 82.25 620 GLN A C 1
ATOM 4986 O O . GL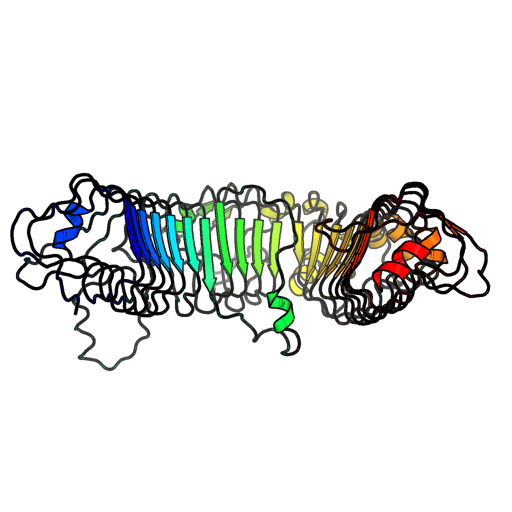N A 1 620 ? 0.078 4.727 -37.013 1.00 82.25 620 GLN A O 1
ATOM 4991 N N . LEU A 1 621 ? 1.798 4.105 -35.721 1.00 75.38 621 LEU A N 1
ATOM 4992 C CA . LEU A 1 621 ? 1.159 4.549 -34.471 1.00 75.38 621 LEU A CA 1
ATOM 4993 C C . LEU A 1 621 ? 1.133 6.083 -34.336 1.00 75.38 621 LEU A C 1
ATOM 4995 O O . LEU A 1 621 ? 0.416 6.604 -33.488 1.00 75.38 621 LEU A O 1
ATOM 4999 N N . HIS A 1 622 ? 1.922 6.789 -35.152 1.00 64.81 622 HIS A N 1
ATOM 5000 C CA . HIS A 1 622 ? 2.101 8.244 -35.118 1.00 64.81 622 HIS A CA 1
ATOM 5001 C C . HIS A 1 622 ? 1.461 8.975 -36.312 1.00 64.81 622 HIS A C 1
ATOM 5003 O O . HIS A 1 622 ? 1.678 10.177 -36.473 1.00 64.81 622 HIS A O 1
ATOM 5009 N N . ILE A 1 623 ? 0.720 8.250 -37.157 1.00 56.12 623 ILE A N 1
ATOM 5010 C CA . ILE A 1 623 ? -0.042 8.765 -38.307 1.00 56.12 623 ILE A CA 1
ATOM 5011 C C . ILE A 1 623 ? -1.520 8.647 -37.962 1.00 56.12 623 ILE A C 1
ATOM 5013 O O . ILE A 1 623 ? -2.245 9.644 -38.170 1.00 56.12 623 ILE A O 1
#

Radius of gyration: 30.9 Å; Cα contacts (8 Å, |Δi|>4): 1590; chains: 1; bounding box: 89×50×81 Å

Mean predicted aligned error: 13.48 Å

Organism: NCBI:txid889485

InterPro domains:
  IPR032675 Leucine-rich repeat domain superfamily [G3DSA:3.80.10.10] (4-153)
  IPR032675 Leucine-rich repeat domain superfamily [G3DSA:3.80.10.10] (170-478)
  IPR032675 Leucine-rich repeat domain superfamily [G3DSA:3.80.10.10] (479-621)
  IPR050905 Plant disease resistance NBS-LRR [PTHR33463] (125-331)
  IPR057135 Disease resistance protein At4g27190-like, leucine-rich repeats [PF23247] (14-149)
  IPR057135 Disease resistance protein At4g27190-like, leucine-rich repeats [PF23247] (360-482)
  IPR057135 Disease resistance protein At4g27190-like, leucine-rich repeats [PF23247] (483-585)